Protein AF-A0A150MQR3-F1 (afdb_monomer_lite)

Secondary structure (DSSP, 8-state):
-BSEEEEETTTTEEEEEEEEEETTEEEEEESPPPS---TTS---B-TT-EE-PPEEEEEE---SSS-HHHHHHHHHTTTEEEEEE--HHHHHHS-HHHHHHHHT-TTSSSSEEEEEE-SS-SS--TTHHHHS-HHHHHHHHTSTTEEEEEEE--HHHHTTT-HHHHHHHHHHHHTT-EEEE--TT--HHHHHHHHHTT--EE----SHHHHHHHHHTT-EE----------------TTSSEE------SS-SS--EEEE---TTS--EEEES-HHHHHHHHHHHHHTTSEEEEEETTEEEEEEE-BTTB-SS-HHHHHHHHHHHHHHHHHTT--SS-HHHHHHHTT-TTSSSEEEETTEEEETTTTEEEEE-EE-

Radius of gyration: 23.6 Å; chains: 1; bounding box: 52×52×71 Å

pLDDT: mean 85.83, std 13.19, range [31.36, 98.31]

Structure (mmCIF, N/CA/C/O backbone):
data_AF-A0A150MQR3-F1
#
_entry.id   AF-A0A150MQR3-F1
#
loop_
_atom_site.group_PDB
_atom_site.id
_atom_site.type_symbol
_atom_site.label_atom_id
_atom_site.label_alt_id
_atom_site.label_comp_id
_atom_site.label_asym_id
_atom_site.label_entity_id
_atom_site.label_seq_id
_atom_site.pdbx_PDB_ins_code
_atom_site.Cartn_x
_atom_site.Cartn_y
_atom_site.Cartn_z
_atom_site.occupancy
_atom_site.B_iso_or_equiv
_atom_site.auth_seq_id
_atom_site.auth_comp_id
_atom_site.auth_asym_id
_atom_site.auth_atom_id
_atom_site.pdbx_PDB_model_num
ATOM 1 N N . MET A 1 1 ? 12.937 -13.942 -27.379 1.00 94.25 1 MET A N 1
ATOM 2 C CA . MET A 1 1 ? 11.514 -13.858 -27.780 1.00 94.25 1 MET A CA 1
ATOM 3 C C . MET A 1 1 ? 11.432 -13.583 -29.274 1.00 94.25 1 MET A C 1
ATOM 5 O O . MET A 1 1 ? 12.108 -12.669 -29.740 1.00 94.25 1 MET A O 1
ATOM 9 N N . VAL A 1 2 ? 10.643 -14.354 -30.021 1.00 95.19 2 VAL A N 1
ATOM 10 C CA . VAL A 1 2 ? 10.495 -14.231 -31.485 1.00 95.19 2 VAL A CA 1
ATOM 11 C C . VAL A 1 2 ? 9.034 -14.048 -31.900 1.00 95.19 2 VAL A C 1
ATOM 13 O O . VAL A 1 2 ? 8.135 -14.397 -31.139 1.00 95.19 2 VAL A O 1
ATOM 16 N N . ASN A 1 3 ? 8.792 -13.503 -33.098 1.00 95.31 3 ASN A N 1
ATOM 17 C CA . ASN A 1 3 ? 7.451 -13.260 -33.666 1.00 95.31 3 ASN A CA 1
ATOM 18 C C . ASN A 1 3 ? 6.512 -12.408 -32.779 1.00 95.31 3 ASN A C 1
ATOM 20 O O . ASN A 1 3 ? 5.287 -12.538 -32.843 1.00 95.31 3 ASN A O 1
ATOM 24 N N . ALA A 1 4 ? 7.073 -11.556 -31.925 1.00 96.44 4 ALA A N 1
ATOM 25 C CA . ALA A 1 4 ? 6.325 -10.741 -30.983 1.00 96.44 4 ALA A CA 1
ATOM 26 C C . ALA A 1 4 ? 5.588 -9.591 -31.679 1.00 96.44 4 ALA A C 1
ATOM 28 O O . ALA A 1 4 ? 6.101 -8.973 -32.612 1.00 96.44 4 ALA A O 1
ATOM 29 N N . THR A 1 5 ? 4.410 -9.251 -31.154 1.00 97.50 5 THR A N 1
ATOM 30 C CA . THR A 1 5 ? 3.811 -7.921 -31.323 1.00 97.50 5 THR A CA 1
ATOM 31 C C . THR A 1 5 ? 3.962 -7.188 -29.993 1.00 97.50 5 THR A C 1
ATOM 33 O O . THR A 1 5 ? 3.486 -7.694 -28.981 1.00 97.50 5 THR A O 1
ATOM 36 N N . TYR A 1 6 ? 4.648 -6.046 -29.955 1.00 96.75 6 TYR A N 1
ATOM 37 C CA . TYR A 1 6 ? 4.984 -5.348 -28.710 1.00 96.75 6 TYR A CA 1
ATOM 38 C C . TYR A 1 6 ? 4.657 -3.852 -28.749 1.00 96.75 6 TYR A C 1
ATOM 40 O O . TYR A 1 6 ? 4.777 -3.205 -29.789 1.00 96.75 6 TYR A O 1
ATOM 48 N N . LEU A 1 7 ? 4.246 -3.294 -27.608 1.00 95.25 7 LEU A N 1
ATOM 49 C CA . LEU A 1 7 ? 3.971 -1.864 -27.462 1.00 95.25 7 LEU A CA 1
ATOM 50 C C . LEU A 1 7 ? 5.279 -1.080 -27.302 1.00 95.25 7 LEU A C 1
ATOM 52 O O . LEU A 1 7 ? 6.010 -1.268 -26.329 1.00 95.25 7 LEU A O 1
ATOM 56 N N . HIS A 1 8 ? 5.556 -0.153 -28.217 1.00 93.56 8 HIS A N 1
ATOM 57 C CA . HIS A 1 8 ? 6.721 0.723 -28.123 1.00 93.56 8 HIS A CA 1
ATOM 58 C C . HIS A 1 8 ? 6.376 2.024 -27.379 1.00 93.56 8 HIS A C 1
ATOM 60 O O . HIS A 1 8 ? 5.915 2.993 -27.983 1.00 93.56 8 HIS A O 1
ATOM 66 N N . SER A 1 9 ? 6.649 2.081 -26.071 1.00 87.12 9 SER A N 1
ATOM 67 C CA . SER A 1 9 ? 6.166 3.116 -25.132 1.00 87.12 9 SER A CA 1
ATOM 68 C C . SER A 1 9 ? 6.322 4.581 -25.569 1.00 87.12 9 SER A C 1
ATOM 70 O O . SER A 1 9 ? 5.462 5.398 -25.247 1.00 87.12 9 SER A O 1
ATOM 72 N N . TYR A 1 10 ? 7.392 4.931 -26.295 1.00 88.50 10 TYR A N 1
ATOM 73 C CA . TYR A 1 10 ? 7.619 6.304 -26.771 1.00 88.50 10 TYR A CA 1
ATOM 74 C C . TYR A 1 10 ? 6.698 6.698 -27.939 1.00 88.50 10 TYR A C 1
ATOM 76 O O . TYR A 1 10 ? 5.981 7.689 -27.830 1.00 88.50 10 TYR A O 1
ATOM 84 N N . PHE A 1 11 ? 6.682 5.917 -29.027 1.00 89.94 11 PHE A N 1
ATOM 85 C CA . PHE A 1 11 ? 5.798 6.133 -30.183 1.00 89.94 11 PHE A CA 1
ATOM 86 C C . PHE A 1 11 ? 4.326 5.797 -29.889 1.00 89.94 11 PHE A C 1
ATOM 88 O O . PHE A 1 11 ? 3.439 6.378 -30.501 1.00 89.94 11 PHE A O 1
ATOM 95 N N . ARG A 1 12 ? 4.067 4.930 -28.895 1.00 89.75 12 ARG A N 1
ATOM 96 C CA . ARG A 1 12 ? 2.737 4.424 -28.488 1.00 89.75 12 ARG A CA 1
ATOM 97 C C . ARG A 1 12 ? 2.060 3.546 -29.547 1.00 89.75 12 ARG A C 1
ATOM 99 O O . ARG A 1 12 ? 0.837 3.481 -29.626 1.00 89.75 12 ARG A O 1
ATOM 106 N N . GLU A 1 13 ? 2.875 2.839 -30.323 1.00 94.44 13 GLU A N 1
ATOM 107 C CA . GLU A 1 13 ? 2.460 1.992 -31.444 1.00 94.44 13 GLU A CA 1
ATOM 108 C C . GLU A 1 13 ? 2.781 0.512 -31.192 1.00 94.44 13 GLU A C 1
ATOM 110 O O . GLU A 1 13 ? 3.681 0.175 -30.415 1.00 94.44 13 GLU A O 1
ATOM 115 N N . TRP A 1 14 ? 2.049 -0.376 -31.871 1.00 96.06 14 TRP A N 1
ATOM 116 C CA . TRP A 1 14 ? 2.269 -1.823 -31.845 1.00 96.06 14 TRP A CA 1
ATOM 117 C C . TRP A 1 14 ? 3.239 -2.237 -32.955 1.00 96.06 14 TRP A C 1
ATOM 119 O O . TRP A 1 14 ? 2.887 -2.220 -34.134 1.00 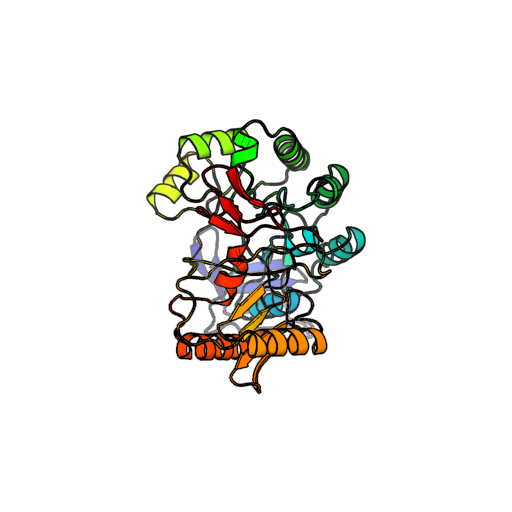96.06 14 TRP A O 1
ATOM 129 N N . ILE A 1 15 ? 4.450 -2.642 -32.577 1.00 96.44 15 ILE A N 1
ATOM 130 C CA . ILE A 1 15 ? 5.513 -3.056 -33.500 1.00 96.44 15 ILE A CA 1
ATOM 131 C C . ILE A 1 15 ? 5.569 -4.584 -33.569 1.00 96.44 15 ILE A C 1
ATOM 133 O O . ILE A 1 15 ? 5.417 -5.264 -32.555 1.00 96.44 15 ILE A O 1
ATOM 137 N N . LYS A 1 16 ? 5.805 -5.138 -34.763 1.00 96.75 16 LYS A N 1
ATOM 138 C CA . LYS A 1 16 ? 6.106 -6.564 -34.953 1.00 96.75 16 LYS A CA 1
ATOM 139 C C . LYS A 1 16 ? 7.612 -6.777 -35.054 1.00 96.75 16 LYS A C 1
ATOM 141 O O . LYS A 1 16 ? 8.289 -6.025 -35.745 1.00 96.75 16 LYS A O 1
ATOM 146 N N . GLY A 1 17 ? 8.132 -7.807 -34.395 1.00 95.44 17 GLY A N 1
ATOM 147 C CA . GLY A 1 17 ? 9.555 -8.134 -34.437 1.00 95.44 17 GLY A CA 1
ATOM 148 C C . GLY A 1 17 ? 9.959 -9.167 -33.392 1.00 95.44 17 GLY A C 1
ATOM 149 O O . GLY A 1 17 ? 9.158 -9.983 -32.945 1.00 95.44 17 GLY A O 1
ATOM 150 N N . ASN A 1 18 ? 11.222 -9.121 -32.990 1.00 95.44 18 ASN A N 1
ATOM 151 C CA . ASN A 1 18 ? 11.835 -10.015 -32.018 1.00 95.44 18 ASN A CA 1
ATOM 152 C C . ASN A 1 18 ? 12.450 -9.184 -30.884 1.00 95.44 18 ASN A C 1
ATOM 154 O O . ASN A 1 18 ? 12.862 -8.043 -31.098 1.00 95.44 18 ASN A O 1
ATOM 158 N N . ILE A 1 19 ? 12.532 -9.761 -29.685 1.00 95.75 19 ILE A N 1
ATOM 159 C CA . ILE A 1 19 ? 13.159 -9.133 -28.513 1.00 95.75 19 ILE A CA 1
ATOM 160 C C . ILE A 1 19 ? 14.209 -10.095 -27.959 1.00 95.75 19 ILE A C 1
ATOM 162 O O . ILE A 1 19 ? 13.912 -11.258 -27.657 1.00 95.75 19 ILE A O 1
ATOM 166 N N . TRP A 1 20 ? 15.448 -9.618 -27.859 1.00 94.44 20 TRP A N 1
ATOM 167 C CA . TRP A 1 20 ? 16.581 -10.376 -27.332 1.00 94.44 20 TRP A CA 1
ATOM 168 C C . TRP A 1 20 ? 16.923 -9.838 -25.940 1.00 94.44 20 TRP A C 1
ATOM 170 O O . TRP A 1 20 ? 17.065 -8.627 -25.750 1.00 94.44 20 TRP A O 1
ATOM 180 N N . ILE A 1 21 ? 17.056 -10.743 -24.973 1.00 94.19 21 ILE A N 1
ATOM 181 C CA . ILE A 1 21 ? 17.312 -10.436 -23.564 1.00 94.19 21 ILE A CA 1
ATOM 182 C C . ILE A 1 21 ? 18.600 -11.153 -23.154 1.00 94.19 21 ILE A C 1
ATOM 184 O O . ILE A 1 21 ? 18.805 -12.305 -23.527 1.00 94.19 21 ILE A O 1
ATOM 188 N N . ASN A 1 22 ? 19.460 -10.471 -22.403 1.00 92.12 22 ASN A N 1
ATOM 189 C CA . ASN A 1 22 ? 20.654 -11.035 -21.783 1.00 92.12 22 ASN A CA 1
ATOM 190 C C . ASN A 1 22 ? 20.701 -10.580 -20.319 1.00 92.12 22 ASN A C 1
ATOM 192 O O . ASN A 1 22 ? 20.805 -9.381 -20.051 1.00 92.12 22 ASN A O 1
ATOM 196 N N . GLY A 1 23 ? 20.586 -11.522 -19.380 1.00 90.88 23 GLY A N 1
ATOM 197 C CA . GLY A 1 23 ? 20.465 -11.212 -17.954 1.00 90.88 23 GLY A CA 1
ATOM 198 C C . GLY A 1 23 ? 19.284 -10.276 -17.664 1.00 90.88 23 GLY A C 1
ATOM 199 O O . GLY A 1 23 ? 18.152 -10.558 -18.047 1.00 90.88 23 GLY A O 1
ATOM 200 N N . ASP A 1 24 ? 19.562 -9.141 -17.019 1.00 90.50 24 ASP A N 1
ATOM 201 C CA . ASP A 1 24 ? 18.588 -8.104 -16.656 1.00 90.50 24 ASP A CA 1
ATOM 202 C C . ASP A 1 24 ? 18.215 -7.145 -17.810 1.00 90.50 24 ASP A C 1
ATOM 204 O O . ASP A 1 24 ? 17.500 -6.169 -17.581 1.00 90.50 24 ASP A O 1
ATOM 208 N N . ARG A 1 25 ? 18.706 -7.363 -19.045 1.00 95.44 25 ARG A N 1
ATOM 209 C CA . ARG A 1 25 ? 18.678 -6.339 -20.113 1.00 95.44 25 ARG A CA 1
ATOM 210 C C . ARG A 1 25 ? 18.071 -6.826 -21.412 1.00 95.44 25 ARG A C 1
ATOM 212 O O . ARG A 1 25 ? 18.519 -7.811 -21.991 1.00 95.44 25 ARG A O 1
ATOM 219 N N . ILE A 1 26 ? 17.146 -6.034 -21.950 1.00 95.31 26 ILE A N 1
ATOM 220 C CA . ILE A 1 26 ? 16.824 -6.062 -23.378 1.00 95.31 26 ILE A CA 1
ATOM 221 C C . ILE A 1 26 ? 18.042 -5.506 -24.126 1.00 95.31 26 ILE A C 1
ATOM 223 O O . ILE A 1 26 ? 18.404 -4.345 -23.943 1.00 95.31 26 ILE A O 1
ATOM 227 N N . VAL A 1 27 ? 18.681 -6.336 -24.952 1.00 94.94 27 VAL A N 1
ATOM 228 C CA . VAL A 1 27 ? 19.863 -5.957 -25.752 1.00 94.94 27 VAL A CA 1
ATOM 229 C C . VAL A 1 27 ? 19.517 -5.654 -27.210 1.00 94.94 27 VAL A C 1
ATOM 231 O O . VAL A 1 27 ? 20.287 -4.990 -27.900 1.00 94.94 27 VAL A O 1
ATOM 234 N N . TYR A 1 28 ? 18.353 -6.106 -27.682 1.00 94.62 28 TYR A N 1
ATOM 235 C CA . TYR A 1 28 ? 17.821 -5.772 -29.000 1.00 94.62 28 TYR A CA 1
ATOM 236 C C . TYR A 1 28 ? 16.292 -5.888 -29.027 1.00 94.62 28 TYR A C 1
ATOM 238 O O . TYR A 1 28 ? 15.722 -6.797 -28.422 1.00 94.62 28 TYR A O 1
ATOM 246 N N . ALA A 1 29 ? 15.646 -4.997 -29.779 1.00 94.88 29 ALA A N 1
ATOM 247 C CA . ALA A 1 29 ? 14.253 -5.110 -30.189 1.00 94.88 29 ALA A CA 1
ATOM 248 C C . ALA A 1 29 ? 14.132 -4.664 -31.656 1.00 94.88 29 ALA A C 1
ATOM 250 O O . ALA A 1 29 ? 14.635 -3.598 -32.017 1.00 94.88 29 ALA A O 1
ATOM 251 N N . GLY A 1 30 ? 13.504 -5.482 -32.501 1.00 93.94 30 GLY A N 1
ATOM 252 C CA . GLY A 1 30 ? 13.322 -5.200 -33.929 1.00 93.94 30 GLY A CA 1
ATOM 253 C C . GLY A 1 30 ? 13.261 -6.461 -34.793 1.00 93.94 30 GLY A C 1
ATOM 254 O O . GLY A 1 30 ? 13.152 -7.575 -34.290 1.00 93.94 30 GLY A O 1
ATOM 255 N N . GLU A 1 31 ? 13.320 -6.297 -36.112 1.00 95.00 31 GLU A N 1
ATOM 256 C CA . GLU A 1 31 ? 13.021 -7.359 -37.087 1.00 95.00 31 GLU A CA 1
ATOM 257 C C . GLU A 1 31 ? 14.023 -8.529 -37.118 1.00 95.00 31 GLU A C 1
ATOM 259 O O . GLU A 1 31 ? 13.663 -9.627 -37.540 1.00 95.00 31 GLU A O 1
ATOM 264 N N . ARG A 1 32 ? 15.273 -8.346 -36.666 1.00 93.38 32 ARG A N 1
ATOM 265 C CA . ARG A 1 32 ? 16.312 -9.384 -36.796 1.00 93.38 32 ARG A CA 1
ATOM 266 C C . ARG A 1 32 ? 16.087 -10.581 -35.869 1.00 93.38 32 ARG A C 1
ATOM 268 O O . ARG A 1 32 ? 15.729 -10.431 -34.699 1.00 93.38 32 ARG A O 1
ATOM 275 N N . LEU A 1 33 ? 16.404 -11.766 -36.382 1.00 88.50 33 LEU A N 1
ATOM 276 C CA . LEU A 1 33 ? 16.744 -12.949 -35.588 1.00 88.50 33 LEU A CA 1
ATOM 277 C C . LEU A 1 33 ? 18.268 -12.974 -35.352 1.00 88.50 33 LEU A C 1
ATOM 279 O O . LEU A 1 33 ? 18.996 -12.379 -36.147 1.00 88.50 33 LEU A O 1
ATOM 283 N N . PRO A 1 34 ? 18.763 -13.592 -34.266 1.00 82.31 34 PRO A N 1
ATOM 284 C CA . PRO A 1 34 ? 20.199 -13.692 -34.018 1.00 82.31 34 PRO A CA 1
ATOM 285 C C . PRO A 1 34 ? 20.847 -14.695 -34.983 1.00 82.31 34 PRO A C 1
ATOM 287 O O . PRO A 1 34 ? 20.307 -15.777 -35.209 1.00 82.31 34 PRO A O 1
ATOM 290 N N . ASP A 1 35 ? 22.030 -14.364 -35.511 1.00 82.00 35 ASP A N 1
ATOM 291 C CA . ASP A 1 35 ? 22.740 -15.181 -36.516 1.00 82.00 35 ASP A CA 1
ATOM 292 C C . ASP A 1 35 ? 23.139 -16.577 -36.001 1.00 82.00 35 ASP A C 1
ATOM 294 O O . ASP A 1 35 ? 23.416 -17.492 -36.780 1.00 82.00 35 ASP A O 1
ATOM 298 N N . ARG A 1 36 ? 23.185 -16.742 -34.673 1.00 79.31 36 ARG A N 1
ATOM 299 C CA . ARG A 1 36 ? 23.320 -18.024 -33.980 1.00 79.31 36 ARG A CA 1
ATOM 300 C C . ARG A 1 36 ? 22.423 -18.037 -32.746 1.00 79.31 36 ARG A C 1
ATOM 302 O O . ARG A 1 36 ? 22.475 -17.121 -31.931 1.00 79.31 36 ARG A O 1
ATOM 309 N N . VAL A 1 37 ? 21.667 -19.119 -32.601 1.00 79.69 37 VAL A N 1
ATOM 310 C CA . VAL A 1 37 ? 21.048 -19.553 -31.345 1.00 79.69 37 VAL A CA 1
ATOM 311 C C . VAL A 1 37 ? 21.850 -20.773 -30.904 1.00 79.69 37 VAL A C 1
ATOM 313 O O . VAL A 1 37 ? 21.932 -21.746 -31.654 1.00 79.69 37 VAL A O 1
ATOM 316 N N . ASP A 1 38 ? 22.498 -20.708 -29.744 1.00 78.62 38 ASP A N 1
ATOM 317 C CA . ASP A 1 38 ? 23.143 -21.877 -29.141 1.00 78.62 38 ASP A CA 1
ATOM 318 C C . ASP A 1 38 ? 22.166 -22.643 -28.233 1.00 78.62 38 ASP A C 1
ATOM 320 O O . ASP A 1 38 ? 21.038 -22.212 -27.990 1.00 78.62 38 ASP A O 1
ATOM 324 N N . GLY A 1 39 ? 22.596 -23.801 -27.726 1.00 73.81 39 GLY A N 1
ATOM 325 C CA . GLY A 1 39 ? 21.777 -24.642 -26.848 1.00 73.81 39 GLY A CA 1
ATOM 326 C C . GLY A 1 39 ? 21.508 -24.069 -25.448 1.00 73.81 39 GLY A C 1
ATOM 327 O O . GLY A 1 39 ? 20.836 -24.736 -24.667 1.00 73.81 39 GLY A O 1
ATOM 328 N N . ALA A 1 40 ? 22.027 -22.882 -25.113 1.00 80.00 40 ALA A N 1
ATOM 329 C CA . ALA A 1 40 ? 21.763 -22.181 -23.855 1.00 80.00 40 ALA A CA 1
ATOM 330 C C . ALA A 1 40 ? 20.777 -21.005 -24.023 1.00 80.00 40 ALA A C 1
ATOM 332 O O . ALA A 1 40 ? 20.328 -20.431 -23.031 1.00 80.00 40 ALA A O 1
ATOM 333 N N . CYS A 1 41 ? 20.422 -20.640 -25.259 1.00 89.00 41 CYS A N 1
ATOM 334 C CA . CYS A 1 41 ? 19.532 -19.524 -25.559 1.00 89.00 41 CYS A CA 1
ATOM 335 C C . CYS A 1 41 ? 18.051 -19.954 -25.583 1.00 89.00 41 CYS A C 1
ATOM 337 O O . CYS A 1 41 ? 17.623 -20.723 -26.444 1.00 89.00 41 CYS A O 1
ATOM 339 N N . GLU A 1 42 ? 17.240 -19.423 -24.662 1.00 92.62 42 GLU A N 1
ATOM 340 C CA . GLU A 1 42 ? 15.800 -19.706 -24.608 1.00 92.62 42 GLU A CA 1
ATOM 341 C C . GLU A 1 42 ? 15.018 -18.977 -25.721 1.00 92.62 42 GLU A C 1
ATOM 343 O O . GLU A 1 42 ? 14.969 -17.742 -25.790 1.00 92.62 42 GLU A O 1
ATOM 348 N N . VAL A 1 43 ? 14.340 -19.745 -26.581 1.00 93.00 43 VAL A N 1
ATOM 349 C CA . VAL A 1 43 ? 13.527 -19.216 -27.689 1.00 93.00 43 VAL A CA 1
ATOM 350 C C . VAL A 1 43 ? 12.033 -19.333 -27.383 1.00 93.00 43 VAL A C 1
ATOM 352 O O . VAL A 1 43 ? 11.363 -20.281 -27.782 1.00 93.00 43 VAL A O 1
ATOM 355 N N . VAL A 1 44 ? 11.494 -18.312 -26.716 1.00 94.56 44 VAL A N 1
ATOM 356 C CA . VAL A 1 44 ? 10.040 -18.120 -26.569 1.00 94.56 44 VAL A CA 1
ATOM 357 C C . VAL A 1 44 ? 9.445 -17.580 -27.875 1.00 94.56 44 VAL A C 1
ATOM 359 O O . VAL A 1 44 ? 9.841 -16.501 -28.330 1.00 94.56 44 VAL A O 1
ATOM 362 N N . ASP A 1 45 ? 8.487 -18.301 -28.459 1.00 95.62 45 ASP A N 1
ATOM 363 C CA . ASP A 1 45 ? 7.672 -17.857 -29.599 1.00 95.62 45 ASP A CA 1
ATOM 364 C C . ASP A 1 45 ? 6.423 -17.109 -29.108 1.00 95.62 45 ASP A C 1
ATOM 366 O O . ASP A 1 45 ? 5.630 -17.643 -28.337 1.00 95.62 45 ASP A O 1
ATOM 370 N N . CYS A 1 46 ? 6.251 -15.863 -29.544 1.00 96.94 46 CYS A N 1
ATOM 371 C CA . CYS A 1 46 ? 5.223 -14.950 -29.043 1.00 96.94 46 CYS A CA 1
ATOM 372 C C . CYS A 1 46 ? 4.031 -14.778 -30.004 1.00 96.94 46 CYS A C 1
ATOM 374 O O . CYS A 1 46 ? 3.228 -13.859 -29.826 1.00 96.94 46 CYS A O 1
ATOM 376 N N . ARG A 1 47 ? 3.880 -15.646 -31.018 1.00 96.75 47 ARG A N 1
ATOM 377 C CA . ARG A 1 47 ? 2.708 -15.634 -31.917 1.00 96.75 47 ARG A CA 1
ATOM 378 C C . ARG A 1 47 ? 1.402 -15.748 -31.126 1.00 96.75 47 ARG A C 1
ATOM 380 O O . ARG A 1 47 ? 1.238 -16.642 -30.307 1.00 96.75 47 ARG A O 1
ATOM 387 N N . GLY A 1 48 ? 0.461 -14.846 -31.409 1.00 95.31 48 GLY A N 1
ATOM 388 C CA . GLY A 1 48 ? -0.833 -14.764 -30.720 1.00 95.31 48 GLY A CA 1
ATOM 389 C C . GLY A 1 48 ? -0.824 -13.938 -29.428 1.00 95.31 48 GLY A C 1
ATOM 390 O O . GLY A 1 48 ? -1.896 -13.602 -28.934 1.00 95.31 48 GLY A O 1
ATOM 391 N N . TYR A 1 49 ? 0.349 -13.549 -28.920 1.00 94.69 49 TYR A N 1
ATOM 392 C CA . TYR A 1 49 ? 0.491 -12.711 -27.730 1.00 94.69 49 TYR A CA 1
ATOM 393 C C . TYR A 1 49 ? 0.840 -11.263 -28.092 1.00 94.69 49 TYR A C 1
ATOM 395 O O . TYR A 1 49 ? 1.502 -10.987 -29.097 1.00 94.69 49 TYR A O 1
ATOM 403 N N . VAL A 1 50 ? 0.426 -10.335 -27.228 1.00 94.50 50 VAL A N 1
ATOM 404 C CA . VAL A 1 50 ? 0.901 -8.947 -27.222 1.00 94.50 50 VAL A CA 1
ATOM 405 C C . VAL A 1 50 ? 1.800 -8.727 -26.011 1.00 94.50 50 VAL A C 1
ATOM 407 O O . VAL A 1 50 ? 1.455 -9.125 -24.900 1.00 94.50 50 VAL A O 1
ATOM 410 N N . LEU A 1 51 ? 2.963 -8.115 -26.224 1.00 96.00 51 LEU A N 1
ATOM 411 C CA . LEU A 1 51 ? 3.929 -7.815 -25.171 1.00 96.00 51 LEU A CA 1
ATOM 412 C C . LEU A 1 51 ? 3.871 -6.330 -24.801 1.00 96.00 51 LEU A C 1
ATOM 414 O O . LEU A 1 51 ? 3.807 -5.452 -25.663 1.00 96.00 51 LEU A O 1
ATOM 418 N N . VAL A 1 52 ? 3.948 -6.051 -23.507 1.00 95.25 52 VAL A N 1
ATOM 419 C CA . VAL A 1 52 ? 4.045 -4.703 -22.937 1.00 95.25 52 VAL A CA 1
ATOM 420 C C . VAL A 1 52 ? 5.179 -4.684 -21.908 1.00 95.25 52 VAL A C 1
ATOM 422 O O . VAL A 1 52 ? 5.547 -5.747 -21.400 1.00 95.25 52 VAL A O 1
ATOM 425 N N . PRO A 1 53 ? 5.752 -3.514 -21.574 1.00 93.75 53 PRO A N 1
ATOM 426 C CA . PRO A 1 53 ? 6.557 -3.384 -20.364 1.00 93.75 53 PRO A CA 1
ATOM 427 C C . PRO A 1 53 ? 5.742 -3.818 -19.141 1.00 93.75 53 PRO A C 1
ATOM 429 O O . PRO A 1 53 ? 4.544 -3.537 -19.076 1.00 93.75 53 PRO A O 1
ATOM 432 N N . GLY A 1 54 ? 6.389 -4.470 -18.174 1.00 94.81 54 GLY A N 1
ATOM 433 C CA . GLY A 1 54 ? 5.743 -4.838 -16.915 1.00 94.81 54 GLY A CA 1
ATOM 434 C C . GLY A 1 54 ? 5.185 -3.610 -16.194 1.00 94.81 54 GLY A C 1
ATOM 435 O O . GLY A 1 54 ? 5.807 -2.542 -16.194 1.00 94.81 54 GLY A O 1
ATOM 436 N N . TYR A 1 55 ? 3.992 -3.743 -15.617 1.00 94.25 55 TYR A N 1
ATOM 437 C CA . TYR A 1 55 ? 3.310 -2.616 -14.994 1.00 94.25 55 TYR A CA 1
ATOM 438 C C . TYR A 1 55 ? 4.040 -2.166 -13.725 1.00 94.25 55 TYR A C 1
ATOM 440 O O . TYR A 1 55 ? 4.611 -2.968 -12.977 1.00 94.25 55 TYR A O 1
ATOM 448 N N . ILE A 1 56 ? 3.996 -0.858 -13.492 1.00 93.06 56 ILE A N 1
ATOM 449 C CA . ILE A 1 56 ? 4.462 -0.212 -12.271 1.00 93.06 56 ILE A CA 1
ATOM 450 C C . ILE A 1 56 ? 3.212 0.247 -11.535 1.00 93.06 56 ILE A C 1
ATOM 452 O O . ILE A 1 56 ? 2.463 1.054 -12.082 1.00 93.06 56 ILE A O 1
ATOM 456 N N . GLU A 1 57 ? 3.005 -0.243 -10.318 1.00 92.38 57 GLU A N 1
ATOM 457 C CA . GLU A 1 57 ? 2.014 0.322 -9.406 1.00 92.38 57 GLU A CA 1
ATOM 458 C C . GLU A 1 57 ? 2.709 1.390 -8.540 1.00 92.38 57 GLU A C 1
ATOM 460 O O . GLU A 1 57 ? 3.540 1.029 -7.695 1.00 92.38 57 GLU A O 1
ATOM 465 N N . PRO A 1 58 ? 2.471 2.697 -8.779 1.00 89.06 58 PRO A N 1
ATOM 466 C CA . PRO A 1 58 ? 3.119 3.775 -8.033 1.00 89.06 58 PRO A CA 1
ATOM 467 C C . PRO A 1 58 ? 2.646 3.915 -6.580 1.00 89.06 58 PRO A C 1
ATOM 469 O O . PRO A 1 58 ? 3.296 4.646 -5.835 1.00 89.06 58 PRO A O 1
ATOM 472 N N . HIS A 1 59 ? 1.543 3.273 -6.175 1.00 90.81 59 HIS A N 1
ATOM 473 C CA . HIS A 1 59 ? 0.972 3.469 -4.844 1.00 90.81 59 HIS A CA 1
ATOM 474 C C . HIS A 1 59 ? 0.326 2.184 -4.284 1.00 90.81 59 HIS A C 1
ATOM 476 O O . HIS A 1 59 ? -0.711 1.732 -4.764 1.00 90.81 59 HIS A O 1
ATOM 482 N N . VAL A 1 60 ? 0.918 1.601 -3.232 1.00 90.38 60 VAL A N 1
ATOM 483 C CA . VAL A 1 60 ? 0.434 0.368 -2.571 1.00 90.38 60 VAL A CA 1
ATOM 484 C C . VAL A 1 60 ? 0.577 0.468 -1.053 1.00 90.38 60 VAL A C 1
ATOM 486 O O . VAL A 1 60 ? 1.642 0.843 -0.580 1.00 90.38 60 VAL A O 1
ATOM 489 N N . HIS A 1 61 ? -0.401 -0.007 -0.276 1.00 91.62 61 HIS A N 1
ATOM 490 C CA . HIS A 1 61 ? -0.196 -0.365 1.138 1.00 91.62 61 HIS A CA 1
ATOM 491 C C . HIS A 1 61 ? -0.109 -1.905 1.261 1.00 91.62 61 HIS A C 1
ATOM 493 O O . HIS A 1 61 ? -1.149 -2.556 1.402 1.00 91.62 61 HIS A O 1
ATOM 499 N N . PRO A 1 62 ? 1.081 -2.540 1.181 1.00 90.56 62 PRO A N 1
ATOM 500 C CA . PRO A 1 62 ? 1.224 -3.991 0.960 1.00 90.56 62 PRO A CA 1
ATOM 501 C C . PRO A 1 62 ? 0.951 -4.868 2.203 1.00 90.56 62 PRO A C 1
ATOM 503 O O . PRO A 1 62 ? 1.423 -6.001 2.281 1.00 90.56 62 PRO A O 1
ATOM 506 N N . PHE A 1 63 ? 0.232 -4.329 3.187 1.00 88.75 63 PHE A N 1
ATOM 507 C CA . PHE A 1 63 ? 0.045 -4.858 4.541 1.00 88.75 63 PHE A CA 1
ATOM 508 C C . PHE A 1 63 ? -1.437 -4.858 4.970 1.00 88.75 63 PHE A C 1
ATOM 510 O O . PHE A 1 63 ? -1.775 -4.535 6.107 1.00 88.75 63 PHE A O 1
ATOM 517 N N . GLN A 1 64 ? -2.336 -5.191 4.037 1.00 90.31 64 GLN A N 1
ATOM 518 C CA . GLN A 1 64 ? -3.758 -5.419 4.332 1.00 90.31 64 GLN A CA 1
ATOM 519 C C . GLN A 1 64 ? -3.935 -6.786 5.037 1.00 90.31 64 GLN A C 1
ATOM 521 O O . GLN A 1 64 ? -3.036 -7.249 5.736 1.00 90.31 64 GLN A O 1
ATOM 526 N N . LEU A 1 65 ? -5.049 -7.500 4.825 1.00 92.50 65 LEU A N 1
ATOM 527 C CA . LEU A 1 65 ? -5.137 -8.910 5.244 1.00 92.50 65 LEU A CA 1
ATOM 528 C C . LEU A 1 65 ? -4.070 -9.797 4.573 1.00 92.50 65 LEU A C 1
ATOM 530 O O . LEU A 1 65 ? -3.779 -10.889 5.061 1.00 92.50 65 LEU A O 1
ATOM 534 N N . TYR A 1 66 ? -3.478 -9.348 3.464 1.00 93.81 66 TYR A N 1
ATOM 535 C CA . TYR A 1 66 ? -2.339 -9.985 2.809 1.00 93.81 66 TYR A CA 1
ATOM 536 C C . TYR A 1 66 ? -1.000 -9.420 3.280 1.00 93.81 66 TYR A C 1
ATOM 538 O O . TYR A 1 66 ? -0.883 -8.251 3.637 1.00 93.81 66 TYR A O 1
ATOM 546 N N . ASN A 1 67 ? 0.036 -10.254 3.206 1.00 92.50 67 ASN A N 1
ATOM 547 C CA . ASN A 1 67 ? 1.417 -9.833 3.410 1.00 92.50 67 ASN A CA 1
ATOM 548 C C . ASN A 1 67 ? 2.076 -9.405 2.076 1.00 92.50 67 ASN A C 1
ATOM 550 O O . ASN A 1 67 ? 1.636 -9.837 1.004 1.00 92.50 67 ASN A O 1
ATOM 554 N N . PRO A 1 68 ? 3.179 -8.630 2.103 1.00 91.50 68 PRO A N 1
ATOM 555 C CA . PRO A 1 68 ? 3.795 -8.114 0.880 1.00 91.50 68 PRO A CA 1
ATOM 556 C C . PRO A 1 68 ? 4.284 -9.202 -0.083 1.00 91.50 68 PRO A C 1
ATOM 558 O O . PRO A 1 68 ? 4.318 -8.989 -1.291 1.00 91.50 68 PRO A O 1
ATOM 561 N N . ARG A 1 69 ? 4.658 -10.381 0.432 1.00 90.88 69 ARG A N 1
ATOM 562 C CA . ARG A 1 69 ? 5.204 -11.492 -0.360 1.00 90.88 69 ARG A CA 1
ATOM 563 C C . ARG A 1 69 ? 4.119 -12.245 -1.128 1.00 90.88 69 ARG A C 1
ATOM 565 O O . ARG A 1 69 ? 4.355 -12.602 -2.284 1.00 90.88 69 ARG A O 1
ATOM 572 N N . SER A 1 70 ? 2.953 -12.477 -0.523 1.00 93.56 70 SER A N 1
ATOM 573 C CA . SER A 1 70 ? 1.807 -13.059 -1.231 1.00 93.56 70 SER A CA 1
ATOM 574 C C . SER A 1 70 ? 1.232 -12.062 -2.245 1.00 93.56 70 SER A C 1
ATOM 576 O O . SER A 1 70 ? 0.999 -12.437 -3.396 1.00 93.56 70 SER A O 1
ATOM 578 N N . PHE A 1 71 ? 1.135 -10.776 -1.884 1.00 94.19 71 PHE A N 1
ATOM 579 C CA . PHE A 1 71 ? 0.729 -9.712 -2.808 1.00 94.19 71 PHE A CA 1
ATOM 580 C C . PHE A 1 71 ? 1.678 -9.570 -4.011 1.00 94.19 71 PHE A C 1
ATOM 582 O O . PHE A 1 71 ? 1.221 -9.589 -5.152 1.00 94.19 71 PHE A O 1
ATOM 589 N N . ALA A 1 72 ? 2.997 -9.516 -3.788 1.00 93.31 72 ALA A N 1
ATOM 590 C CA . ALA A 1 72 ? 4.003 -9.425 -4.851 1.00 93.31 72 ALA A CA 1
ATOM 591 C C . ALA A 1 72 ? 3.871 -10.547 -5.895 1.00 93.31 72 ALA A C 1
ATOM 593 O O . ALA A 1 72 ? 3.878 -10.292 -7.098 1.00 93.31 72 ALA A O 1
ATOM 594 N N . ARG A 1 73 ? 3.698 -11.800 -5.455 1.00 93.69 73 ARG A N 1
ATOM 595 C CA . ARG A 1 73 ? 3.481 -12.944 -6.362 1.00 93.69 73 ARG A CA 1
ATOM 596 C C . ARG A 1 73 ? 2.202 -12.793 -7.184 1.00 93.69 73 ARG A C 1
ATOM 598 O O . ARG A 1 73 ? 2.222 -13.002 -8.394 1.00 93.69 73 ARG A O 1
ATOM 605 N N . TYR A 1 74 ? 1.110 -12.410 -6.529 1.00 95.00 74 TYR A N 1
ATOM 606 C CA . TYR A 1 74 ? -0.203 -12.232 -7.145 1.00 95.00 74 TYR A CA 1
ATOM 607 C C . TYR A 1 74 ? -0.226 -11.079 -8.163 1.00 95.00 74 TYR A C 1
ATOM 609 O O . TYR A 1 74 ? -0.850 -11.202 -9.220 1.00 95.00 74 TYR A O 1
ATOM 617 N N . ALA A 1 75 ? 0.497 -9.993 -7.878 1.00 94.38 75 ALA A N 1
ATOM 618 C CA . ALA A 1 75 ? 0.700 -8.859 -8.775 1.00 94.38 75 ALA A CA 1
ATOM 619 C C . ALA A 1 75 ? 1.576 -9.236 -9.988 1.00 94.38 75 ALA A C 1
ATOM 621 O O . ALA A 1 75 ? 1.190 -8.980 -11.131 1.00 94.38 75 ALA A O 1
ATOM 622 N N . ALA A 1 76 ? 2.699 -9.931 -9.764 1.00 94.94 76 ALA A N 1
ATOM 623 C CA . ALA A 1 76 ? 3.588 -10.396 -10.832 1.00 94.94 76 ALA A CA 1
ATOM 624 C C . ALA A 1 76 ? 2.896 -11.366 -11.802 1.00 94.94 76 ALA A C 1
ATOM 626 O O . ALA A 1 76 ? 3.032 -11.223 -13.016 1.00 94.94 76 ALA A O 1
ATOM 627 N N . ALA A 1 77 ? 2.075 -12.289 -11.288 1.00 94.81 77 ALA A N 1
ATOM 628 C CA . ALA A 1 77 ? 1.264 -13.205 -12.098 1.00 94.81 77 ALA A CA 1
ATOM 629 C C . ALA A 1 77 ? 0.244 -12.494 -13.017 1.00 94.81 77 ALA A C 1
ATOM 631 O O . ALA A 1 77 ? -0.331 -13.123 -13.903 1.00 94.81 77 ALA A O 1
ATOM 632 N N . ARG A 1 78 ? 0.013 -11.190 -12.812 1.00 93.62 78 ARG A N 1
ATOM 633 C CA . ARG A 1 78 ? -0.904 -10.335 -13.587 1.00 93.62 78 ARG A CA 1
ATOM 634 C C . ARG A 1 78 ? -0.168 -9.221 -14.355 1.00 93.62 78 ARG A C 1
ATOM 636 O O . ARG A 1 78 ? -0.807 -8.337 -14.918 1.00 93.62 78 ARG A O 1
ATOM 643 N N . GLY A 1 79 ? 1.166 -9.293 -14.426 1.00 94.38 79 GLY A N 1
ATOM 644 C CA . GLY A 1 79 ? 2.020 -8.412 -15.230 1.00 94.38 79 GLY A CA 1
ATOM 645 C C . GLY A 1 79 ? 2.618 -7.210 -14.494 1.00 94.38 79 GLY A C 1
ATOM 646 O O . GLY A 1 79 ? 3.409 -6.483 -15.093 1.00 94.38 79 GLY A O 1
ATOM 647 N N . THR A 1 80 ? 2.299 -6.993 -13.215 1.00 95.44 80 THR A N 1
ATOM 648 C CA . THR A 1 80 ? 2.888 -5.904 -12.418 1.00 95.44 80 THR A CA 1
ATOM 649 C C . THR A 1 80 ? 4.247 -6.326 -11.877 1.00 95.44 80 THR A C 1
ATOM 651 O O . THR A 1 80 ? 4.329 -7.174 -10.995 1.00 95.44 80 THR A O 1
ATOM 654 N N . THR A 1 81 ? 5.324 -5.737 -12.398 1.00 95.19 81 THR A N 1
ATOM 655 C CA . THR A 1 81 ? 6.714 -6.091 -12.056 1.00 95.19 81 THR A CA 1
ATOM 656 C C . THR A 1 81 ? 7.349 -5.158 -11.030 1.00 95.19 81 THR A C 1
ATOM 658 O O . THR A 1 81 ? 8.406 -5.481 -10.489 1.00 95.19 81 THR A O 1
ATOM 661 N N . THR A 1 82 ? 6.736 -4.006 -10.758 1.00 95.31 82 THR A N 1
ATOM 662 C CA . THR A 1 82 ? 7.272 -2.998 -9.836 1.00 95.31 82 THR A CA 1
ATOM 663 C C . THR A 1 82 ? 6.167 -2.470 -8.937 1.00 95.31 82 THR A C 1
ATOM 665 O O . THR A 1 82 ? 5.113 -2.071 -9.426 1.00 95.31 82 THR A O 1
ATOM 668 N N . LEU A 1 83 ? 6.434 -2.431 -7.634 1.00 94.56 83 LEU A N 1
ATOM 669 C CA . LEU A 1 83 ? 5.538 -1.889 -6.616 1.00 94.56 83 LEU A CA 1
ATOM 670 C C . LEU A 1 83 ? 6.262 -0.754 -5.885 1.00 94.56 83 LEU A C 1
ATOM 672 O O . LEU A 1 83 ? 7.397 -0.951 -5.442 1.00 94.56 83 LEU A O 1
ATOM 676 N N . VAL A 1 84 ? 5.619 0.403 -5.732 1.00 94.06 84 VAL A N 1
ATOM 677 C CA . VAL A 1 84 ? 6.100 1.494 -4.873 1.00 94.06 84 VAL A CA 1
ATOM 678 C C . VAL A 1 84 ? 5.150 1.606 -3.681 1.00 94.06 84 VAL A C 1
ATOM 680 O O . VAL A 1 84 ? 3.958 1.856 -3.836 1.00 94.06 84 VAL A O 1
ATOM 683 N N . ASN A 1 85 ? 5.677 1.328 -2.492 1.00 93.94 85 ASN A N 1
ATOM 684 C CA . ASN A 1 85 ? 4.885 0.888 -1.351 1.00 93.94 85 ASN A CA 1
ATOM 685 C C . ASN A 1 85 ? 4.991 1.836 -0.155 1.00 93.94 85 ASN A C 1
ATOM 687 O O . ASN A 1 85 ? 6.084 2.281 0.207 1.00 93.94 85 ASN A O 1
ATOM 691 N N . ASP A 1 86 ? 3.877 2.003 0.546 1.00 92.75 86 ASP A N 1
ATOM 692 C CA . ASP A 1 86 ? 3.844 2.471 1.921 1.00 92.75 86 ASP A CA 1
ATOM 693 C C . ASP A 1 86 ? 4.686 1.570 2.830 1.00 92.75 86 ASP A C 1
ATOM 695 O O . ASP A 1 86 ? 4.803 0.360 2.626 1.00 92.75 86 ASP A O 1
ATOM 699 N N . ASN A 1 87 ? 5.256 2.175 3.865 1.00 91.56 87 ASN A N 1
ATOM 700 C CA . ASN A 1 87 ? 6.050 1.518 4.886 1.00 91.56 87 ASN A CA 1
ATOM 701 C C . ASN A 1 87 ? 5.404 1.563 6.289 1.00 91.56 87 ASN A C 1
ATOM 703 O O . ASN A 1 87 ? 5.976 0.995 7.221 1.00 91.56 87 ASN A O 1
ATOM 707 N N . LEU A 1 88 ? 4.235 2.208 6.436 1.00 91.31 88 LEU A N 1
ATOM 708 C CA . LEU A 1 88 ? 3.615 2.564 7.718 1.00 91.31 88 LEU A CA 1
ATOM 709 C C . LEU A 1 88 ? 3.517 1.396 8.712 1.00 91.31 88 LEU A C 1
ATOM 711 O O . LEU A 1 88 ? 3.866 1.561 9.877 1.00 91.31 88 LEU A O 1
ATOM 715 N N . PHE A 1 89 ? 3.130 0.197 8.266 1.00 89.31 89 PHE A N 1
ATOM 716 C CA . PHE A 1 89 ? 3.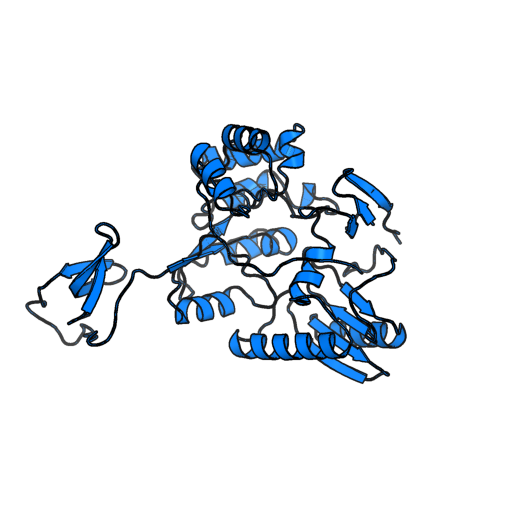082 -0.982 9.141 1.00 89.31 89 PHE A CA 1
ATOM 717 C C . PHE A 1 89 ? 4.439 -1.281 9.807 1.00 89.31 89 PHE A C 1
ATOM 719 O O . PHE A 1 89 ? 4.511 -1.516 11.012 1.00 89.31 89 PHE A O 1
ATOM 726 N N . PHE A 1 90 ? 5.535 -1.236 9.046 1.00 89.75 90 PHE A N 1
ATOM 727 C CA . PHE A 1 90 ? 6.881 -1.479 9.577 1.00 89.75 90 PHE A CA 1
ATOM 728 C C . PHE A 1 90 ? 7.336 -0.333 10.489 1.00 89.75 90 PHE A C 1
ATOM 730 O O . PHE A 1 90 ? 8.028 -0.568 11.477 1.00 89.75 90 PHE A O 1
ATOM 737 N N . LEU A 1 91 ? 6.916 0.897 10.181 1.00 88.88 91 LEU A N 1
ATOM 738 C CA . LEU A 1 91 ? 7.203 2.093 10.971 1.00 88.88 91 LEU A CA 1
ATOM 739 C C . LEU A 1 91 ? 6.524 2.074 12.350 1.00 88.88 91 LEU A C 1
ATOM 741 O O . LEU A 1 91 ? 7.124 2.554 13.308 1.00 88.88 91 LEU A O 1
ATOM 745 N N . LEU A 1 92 ? 5.310 1.529 12.462 1.00 86.38 92 LEU A N 1
ATOM 746 C CA . LEU A 1 92 ? 4.554 1.490 13.721 1.00 86.38 92 LEU A CA 1
ATOM 747 C C . LEU A 1 92 ? 4.769 0.204 14.538 1.00 86.38 92 LEU A C 1
ATOM 749 O O . LEU A 1 92 ? 4.535 0.207 15.746 1.00 86.38 92 LEU A O 1
ATOM 753 N N . HIS A 1 93 ? 5.190 -0.904 13.913 1.00 85.56 93 HIS A N 1
ATOM 754 C CA . HIS A 1 93 ? 5.183 -2.221 14.573 1.00 85.56 93 HIS A CA 1
ATOM 755 C C . HIS A 1 93 ? 6.524 -2.952 14.657 1.00 85.56 93 HIS A C 1
ATOM 757 O O . HIS A 1 93 ? 6.601 -3.926 15.405 1.00 85.56 93 HIS A O 1
ATOM 763 N N . LEU A 1 94 ? 7.566 -2.511 13.943 1.00 87.81 94 LEU A N 1
ATOM 764 C CA . LEU A 1 94 ? 8.898 -3.126 13.990 1.00 87.81 94 LEU A CA 1
ATOM 765 C C . LEU A 1 94 ? 9.968 -2.153 14.499 1.00 87.81 94 LEU A C 1
ATOM 767 O O . LEU A 1 94 ? 9.866 -0.926 14.350 1.00 87.81 94 LEU A O 1
ATOM 771 N N . ASN A 1 95 ? 11.047 -2.709 15.055 1.00 90.19 95 ASN A N 1
ATOM 772 C CA . ASN A 1 95 ? 12.255 -1.922 15.287 1.00 90.19 95 ASN A CA 1
ATOM 773 C C . ASN A 1 95 ? 12.963 -1.610 13.949 1.00 90.19 95 ASN A C 1
ATOM 775 O O . ASN A 1 95 ? 12.661 -2.208 12.916 1.00 90.19 95 ASN A O 1
ATOM 779 N N . ASP A 1 96 ? 13.873 -0.628 13.940 1.00 90.50 96 ASP A N 1
ATOM 780 C CA . ASP A 1 96 ? 14.568 -0.222 12.706 1.00 90.50 96 ASP A CA 1
ATOM 781 C C . ASP A 1 96 ? 15.303 -1.384 12.027 1.00 90.50 96 ASP A C 1
ATOM 783 O O . ASP A 1 96 ? 15.313 -1.465 10.804 1.00 90.50 96 ASP A O 1
ATOM 787 N N . ASP A 1 97 ? 15.957 -2.257 12.790 1.00 91.06 97 ASP A N 1
ATOM 788 C CA . ASP A 1 97 ? 16.850 -3.270 12.232 1.00 91.06 97 ASP A CA 1
ATOM 789 C C . ASP A 1 97 ? 16.036 -4.389 11.562 1.00 91.06 97 ASP A C 1
ATOM 791 O O . ASP A 1 97 ? 16.363 -4.813 10.455 1.00 91.06 97 ASP A O 1
ATOM 795 N N . GLU A 1 98 ? 14.913 -4.782 12.173 1.00 91.19 98 GLU A N 1
ATOM 796 C CA . GLU A 1 98 ? 13.902 -5.671 11.580 1.00 91.19 98 GLU A CA 1
ATOM 797 C C . GLU A 1 98 ? 13.274 -5.069 10.315 1.00 91.19 98 GLU A C 1
ATOM 799 O O . GLU A 1 98 ? 13.200 -5.730 9.276 1.00 91.19 98 GLU A O 1
ATOM 804 N N . ALA A 1 99 ? 12.828 -3.809 10.393 1.00 91.44 99 ALA A N 1
ATOM 805 C CA . ALA A 1 99 ? 12.177 -3.127 9.282 1.00 91.44 99 ALA A CA 1
ATOM 806 C C . ALA A 1 99 ? 13.130 -2.971 8.091 1.00 91.44 99 ALA A C 1
ATOM 808 O O . ALA A 1 99 ? 12.799 -3.361 6.973 1.00 91.44 99 ALA A O 1
ATOM 809 N N . LEU A 1 100 ? 14.335 -2.446 8.318 1.00 90.94 100 LEU A N 1
ATOM 810 C CA . LEU A 1 100 ? 15.306 -2.175 7.259 1.00 90.94 100 LEU A CA 1
ATOM 811 C C . LEU A 1 100 ? 15.846 -3.468 6.636 1.00 90.94 100 LEU A C 1
ATOM 813 O O . LEU A 1 100 ? 15.998 -3.513 5.415 1.00 90.94 100 LEU A O 1
ATOM 817 N N . LEU A 1 101 ? 16.031 -4.542 7.418 1.00 89.75 101 LEU A N 1
ATOM 818 C CA . LEU A 1 101 ? 16.352 -5.873 6.887 1.00 89.75 101 LEU A CA 1
ATOM 819 C C . LEU A 1 101 ? 15.274 -6.390 5.921 1.00 89.75 101 LEU A C 1
ATOM 821 O O . LEU A 1 101 ? 15.593 -7.147 5.005 1.00 89.75 101 LEU A O 1
ATOM 825 N N . PHE A 1 102 ? 14.010 -5.992 6.097 1.00 87.69 102 PHE A N 1
ATOM 826 C CA . PHE A 1 102 ? 12.940 -6.283 5.145 1.00 87.69 102 PHE A CA 1
ATOM 827 C C . PHE A 1 102 ? 12.958 -5.328 3.938 1.00 87.69 102 PHE A C 1
ATOM 829 O O . PHE A 1 102 ? 12.966 -5.794 2.797 1.00 87.69 102 PHE A O 1
ATOM 836 N N . LEU A 1 103 ? 13.046 -4.006 4.155 1.00 87.19 103 LEU A N 1
ATOM 837 C CA . LEU A 1 103 ? 13.044 -3.011 3.066 1.00 87.19 103 LEU A CA 1
ATOM 838 C C . LEU A 1 103 ? 14.214 -3.193 2.079 1.00 87.19 103 LEU A C 1
ATOM 840 O O . LEU A 1 103 ? 14.099 -2.814 0.911 1.00 87.19 103 LEU A O 1
ATOM 844 N N . GLN A 1 104 ? 15.337 -3.760 2.531 1.00 86.12 104 GLN A N 1
ATOM 845 C CA . GLN A 1 104 ? 16.541 -4.015 1.732 1.00 86.12 104 GLN A CA 1
ATOM 846 C C . GLN A 1 104 ? 16.463 -5.265 0.831 1.00 86.12 104 GLN A C 1
ATOM 848 O O . GLN A 1 104 ? 17.367 -5.469 0.021 1.00 86.12 104 GLN A O 1
ATOM 853 N N . GLN A 1 105 ? 15.412 -6.097 0.912 1.00 81.06 105 GLN A N 1
ATOM 854 C CA . GLN A 1 105 ? 15.293 -7.365 0.161 1.00 81.06 105 GLN A CA 1
ATOM 855 C C . GLN A 1 105 ? 14.915 -7.175 -1.320 1.00 81.06 105 GLN A C 1
ATOM 857 O O . GLN A 1 105 ? 13.926 -7.701 -1.829 1.00 81.06 105 GLN A O 1
ATOM 862 N N . LYS A 1 106 ? 15.745 -6.422 -2.039 1.00 71.00 106 LYS A N 1
ATOM 863 C CA . LYS A 1 106 ? 15.636 -6.181 -3.477 1.00 71.00 106 LYS A CA 1
ATOM 864 C C . LYS A 1 106 ? 15.791 -7.494 -4.260 1.00 71.00 106 LYS A C 1
ATOM 866 O O . LYS A 1 106 ? 16.693 -8.282 -3.989 1.00 71.00 106 LYS A O 1
ATOM 871 N N . ASN A 1 107 ? 14.930 -7.709 -5.256 1.00 68.75 107 ASN A N 1
ATOM 872 C CA . ASN A 1 107 ? 14.950 -8.847 -6.190 1.00 68.75 107 ASN A CA 1
ATOM 873 C C . ASN A 1 107 ? 14.829 -10.260 -5.561 1.00 68.75 107 ASN A C 1
ATOM 875 O O . ASN A 1 107 ? 15.086 -11.250 -6.242 1.00 68.75 107 ASN A O 1
ATOM 879 N N . THR A 1 108 ? 14.393 -10.391 -4.301 1.00 81.50 108 THR A N 1
ATOM 880 C CA . THR A 1 108 ? 14.067 -11.698 -3.676 1.00 81.50 108 THR A CA 1
ATOM 881 C C . THR A 1 108 ? 12.658 -12.204 -4.029 1.00 81.50 108 THR A C 1
ATOM 883 O O . THR A 1 108 ? 12.281 -13.330 -3.694 1.00 81.50 108 THR A O 1
ATOM 886 N N . LEU A 1 109 ? 11.872 -11.359 -4.698 1.00 86.06 109 LEU A N 1
ATOM 887 C CA . LEU A 1 109 ? 10.480 -11.550 -5.094 1.00 86.06 109 LEU A CA 1
ATOM 888 C C . LEU A 1 109 ? 10.337 -11.310 -6.607 1.00 86.06 109 LEU A C 1
ATOM 890 O O . LEU A 1 109 ? 11.163 -10.604 -7.185 1.00 86.06 109 LEU A O 1
ATOM 894 N N . PRO A 1 110 ? 9.276 -11.825 -7.261 1.00 87.75 110 PRO A N 1
ATOM 895 C CA . PRO A 1 110 ? 9.040 -11.598 -8.691 1.00 87.75 110 PRO A CA 1
ATOM 896 C C . PRO A 1 110 ? 8.664 -10.142 -9.039 1.00 87.75 110 PRO A C 1
ATOM 898 O O . PRO A 1 110 ? 8.487 -9.823 -10.211 1.00 87.75 110 PRO A O 1
ATOM 901 N N . THR A 1 111 ? 8.564 -9.255 -8.042 1.00 92.06 111 THR A N 1
ATOM 902 C CA . THR A 1 111 ? 8.427 -7.803 -8.216 1.00 92.06 111 THR A CA 1
ATOM 903 C C . THR A 1 111 ? 9.609 -7.062 -7.604 1.00 92.06 111 THR A C 1
ATOM 905 O O . THR A 1 111 ? 10.007 -7.357 -6.475 1.00 92.06 111 THR A O 1
ATOM 908 N N . SER A 1 112 ? 10.074 -6.005 -8.268 1.00 92.88 112 SER A N 1
ATOM 909 C CA . SER A 1 112 ? 10.884 -4.972 -7.619 1.00 92.88 112 SER A CA 1
ATOM 910 C C . SER A 1 112 ? 10.027 -4.225 -6.595 1.00 92.88 112 SER A C 1
ATOM 912 O O . SER A 1 112 ? 9.082 -3.535 -6.979 1.00 92.88 112 SER A O 1
ATOM 914 N N . MET A 1 113 ? 10.344 -4.352 -5.305 1.00 92.50 113 MET A N 1
ATOM 915 C CA . MET A 1 113 ? 9.690 -3.577 -4.248 1.00 92.50 113 MET A CA 1
ATOM 916 C C . MET A 1 113 ? 10.521 -2.346 -3.892 1.00 92.50 113 MET A C 1
ATOM 918 O O . MET A 1 113 ? 11.675 -2.458 -3.478 1.00 92.50 113 MET A O 1
ATOM 922 N N . TYR A 1 114 ? 9.902 -1.182 -4.040 1.00 94.62 114 TYR A N 1
ATOM 923 C CA . TYR A 1 114 ? 10.402 0.105 -3.577 1.00 94.62 114 TYR A CA 1
ATOM 924 C C . TYR A 1 114 ? 9.478 0.660 -2.499 1.00 94.62 114 TYR A C 1
ATOM 926 O O . TYR A 1 114 ? 8.310 0.281 -2.423 1.00 94.62 114 TYR A O 1
ATOM 934 N N . TRP A 1 115 ? 9.992 1.570 -1.681 1.00 94.56 115 TRP A N 1
ATOM 935 C CA . TRP A 1 115 ? 9.334 2.024 -0.461 1.00 94.56 115 TRP A CA 1
ATOM 936 C C . TRP A 1 115 ? 9.257 3.546 -0.384 1.00 94.56 115 TRP A C 1
ATOM 938 O O . TRP A 1 115 ? 10.051 4.267 -1.000 1.00 94.56 115 TRP A O 1
ATOM 948 N N . TRP A 1 116 ? 8.309 4.038 0.401 1.00 93.62 116 TRP A N 1
ATOM 949 C CA . TRP A 1 116 ? 8.285 5.421 0.852 1.00 93.62 116 TRP A CA 1
ATOM 950 C C . TRP A 1 116 ? 9.071 5.594 2.167 1.00 93.62 116 TRP A C 1
ATOM 952 O O . TRP A 1 116 ? 9.606 4.637 2.734 1.00 93.62 116 TRP A O 1
ATOM 962 N N . CYS A 1 117 ? 9.108 6.825 2.674 1.00 95.06 117 CYS A N 1
ATOM 963 C CA . CYS A 1 117 ? 9.460 7.182 4.041 1.00 95.06 117 CYS A CA 1
ATOM 964 C C . CYS A 1 117 ? 8.342 8.050 4.620 1.00 95.06 117 CYS A C 1
ATOM 966 O O . CYS A 1 117 ? 8.255 9.247 4.334 1.00 95.06 117 CYS A O 1
ATOM 968 N N . ARG A 1 118 ? 7.469 7.423 5.408 1.00 93.25 118 ARG A N 1
ATOM 969 C CA . ARG A 1 118 ? 6.366 8.083 6.105 1.00 93.25 118 ARG A CA 1
ATOM 970 C C . ARG A 1 118 ? 6.868 9.151 7.074 1.00 93.25 118 ARG A C 1
ATOM 972 O O . ARG A 1 118 ? 7.858 8.947 7.769 1.00 93.25 118 ARG A O 1
ATOM 979 N N . PHE A 1 119 ? 6.142 10.265 7.136 1.00 91.69 119 PHE A N 1
ATOM 980 C CA . PHE A 1 119 ? 6.403 11.388 8.049 1.00 91.69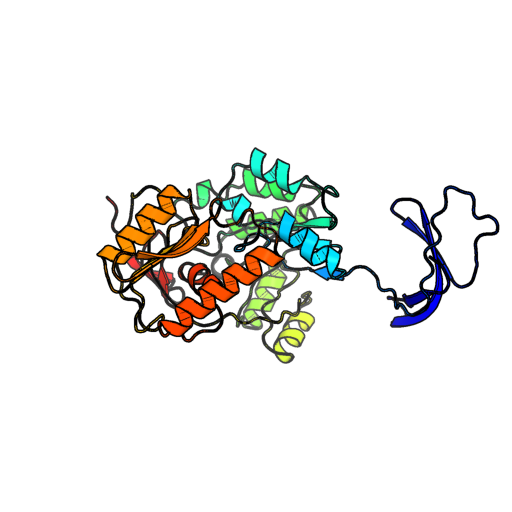 119 PHE A CA 1
ATOM 981 C C . PHE A 1 119 ? 5.330 11.542 9.138 1.00 91.69 119 PHE A C 1
ATOM 983 O O . PHE A 1 119 ? 5.438 12.424 9.980 1.00 91.69 119 PHE A O 1
ATOM 990 N N . ASP A 1 120 ? 4.286 10.712 9.104 1.00 90.50 120 ASP A N 1
ATOM 991 C CA . ASP A 1 120 ? 3.171 10.719 10.050 1.00 90.50 120 ASP A CA 1
ATOM 992 C C . ASP A 1 120 ? 2.492 9.347 10.120 1.00 90.50 120 ASP A C 1
ATOM 994 O O . ASP A 1 120 ? 2.604 8.536 9.191 1.00 90.50 120 ASP A O 1
ATOM 998 N N . GLY A 1 121 ? 1.781 9.111 11.227 1.00 85.44 121 GLY A N 1
ATOM 999 C CA . GLY A 1 121 ? 1.141 7.837 11.550 1.00 85.44 121 GLY A CA 1
ATOM 1000 C C . GLY A 1 121 ? -0.251 7.590 10.948 1.00 85.44 121 GLY A C 1
ATOM 1001 O O . GLY A 1 121 ? -0.887 6.621 11.344 1.00 85.44 121 GLY A O 1
ATOM 1002 N N . GLN A 1 122 ? -0.782 8.464 10.075 1.00 84.31 122 GLN A N 1
ATOM 1003 C CA . GLN A 1 122 ? -2.187 8.436 9.586 1.00 84.31 122 GLN A CA 1
ATOM 1004 C C . GLN A 1 122 ? -3.293 8.525 10.676 1.00 84.31 122 GLN A C 1
ATOM 1006 O O . GLN A 1 122 ? -4.489 8.519 10.349 1.00 84.31 122 GLN A O 1
ATOM 1011 N N . THR A 1 123 ? -2.914 8.621 11.955 1.00 80.31 123 THR A N 1
ATOM 1012 C CA . THR A 1 123 ? -3.773 8.651 13.150 1.00 80.31 123 THR A CA 1
ATOM 1013 C C . THR A 1 123 ? -3.107 9.429 14.298 1.00 80.31 123 THR A C 1
ATOM 1015 O O . THR A 1 123 ? -1.938 9.798 14.211 1.00 80.31 123 THR A O 1
ATOM 1018 N N . GLU A 1 124 ? -3.840 9.675 15.384 1.00 77.81 124 GLU A N 1
ATOM 1019 C CA . GLU A 1 124 ? -3.324 10.268 16.626 1.00 77.81 124 GLU A CA 1
ATOM 1020 C C . GLU A 1 124 ? -2.779 9.168 17.559 1.00 77.81 124 GLU A C 1
ATOM 1022 O O . GLU A 1 124 ? -3.547 8.453 18.214 1.00 77.81 124 GLU A O 1
ATOM 1027 N N . LEU A 1 125 ? -1.451 9.040 17.614 1.00 77.94 125 LEU A N 1
ATOM 1028 C CA . LEU A 1 125 ? -0.726 8.010 18.370 1.00 77.94 125 LEU A CA 1
ATOM 1029 C C . LEU A 1 125 ? -0.373 8.455 19.799 1.00 77.94 125 LEU A C 1
ATOM 1031 O O . LEU A 1 125 ? -0.099 9.630 20.054 1.00 77.94 125 LEU A O 1
ATOM 1035 N N . GLU A 1 126 ? -0.290 7.506 20.735 1.00 70.75 126 GLU A N 1
ATOM 1036 C CA . GLU A 1 126 ? 0.419 7.744 21.998 1.00 70.75 126 GLU A CA 1
ATOM 1037 C C . GLU A 1 126 ? 1.941 7.799 21.747 1.00 70.75 126 GLU A C 1
ATOM 1039 O O . GLU A 1 126 ? 2.504 6.917 21.094 1.00 70.75 126 GLU A O 1
ATOM 1044 N N . ARG A 1 127 ? 2.614 8.827 22.293 1.00 73.25 127 ARG A N 1
ATOM 1045 C CA . ARG A 1 127 ? 4.080 9.016 22.217 1.00 73.25 127 ARG A CA 1
ATOM 1046 C C . ARG A 1 127 ? 4.624 8.972 20.777 1.00 73.25 127 ARG A C 1
ATOM 1048 O O . ARG A 1 127 ? 5.622 8.315 20.497 1.00 73.25 127 ARG A O 1
ATOM 1055 N N . GLU A 1 128 ? 3.976 9.703 19.864 1.00 79.19 128 GLU A N 1
ATOM 1056 C CA . GLU A 1 128 ? 4.387 9.818 18.453 1.00 79.19 128 GLU A CA 1
ATOM 1057 C C . GLU A 1 128 ? 5.876 10.191 18.293 1.00 79.19 128 GLU A C 1
ATOM 1059 O O . GLU A 1 128 ? 6.564 9.579 17.481 1.00 79.19 128 GLU A O 1
ATOM 1064 N N . ASP A 1 129 ? 6.406 11.103 19.118 1.00 78.94 129 ASP A N 1
ATOM 1065 C CA . ASP A 1 129 ? 7.815 11.537 19.078 1.00 78.94 129 ASP A CA 1
ATOM 1066 C C . ASP A 1 129 ? 8.832 10.410 19.371 1.00 78.94 129 ASP A C 1
ATOM 1068 O O . ASP A 1 129 ? 9.982 10.473 18.928 1.00 78.94 129 ASP A O 1
ATOM 1072 N N . GLU A 1 130 ? 8.427 9.358 20.096 1.00 77.06 130 GLU A N 1
ATOM 1073 C CA . GLU A 1 130 ? 9.254 8.160 20.319 1.00 77.06 130 GLU A CA 1
ATOM 1074 C C . GLU A 1 130 ? 9.276 7.252 19.075 1.00 77.06 130 GLU A C 1
ATOM 1076 O O . GLU A 1 130 ? 10.266 6.562 18.824 1.00 77.06 130 GLU A O 1
ATOM 1081 N N . GLN A 1 131 ? 8.203 7.273 18.277 1.00 76.88 131 GLN A N 1
ATOM 1082 C CA . GLN A 1 131 ? 8.024 6.448 17.076 1.00 76.88 131 GLN A CA 1
ATOM 1083 C C . GLN A 1 131 ? 8.581 7.128 15.810 1.00 76.88 131 GLN A C 1
ATOM 1085 O O . GLN A 1 131 ? 9.137 6.461 14.933 1.00 76.88 131 GLN A O 1
ATOM 1090 N N . LEU A 1 132 ? 8.475 8.459 15.724 1.00 86.38 132 LEU A N 1
ATOM 1091 C CA . LEU A 1 132 ? 8.866 9.293 14.585 1.00 86.38 132 LEU A CA 1
ATOM 1092 C C . LEU A 1 132 ? 10.009 10.243 14.971 1.00 86.38 132 LEU A C 1
ATOM 1094 O O . LEU A 1 132 ? 9.840 11.452 15.102 1.00 86.38 132 LEU A O 1
ATOM 1098 N N . SER A 1 133 ? 11.212 9.695 15.153 1.00 89.81 133 SER A N 1
ATOM 1099 C CA . SER A 1 133 ? 12.386 10.492 15.528 1.00 89.81 133 SER A CA 1
ATOM 1100 C C . SER A 1 133 ? 13.196 10.995 14.324 1.00 89.81 133 SER A C 1
ATOM 1102 O O . SER A 1 133 ? 13.316 10.338 13.287 1.00 89.81 133 SER A O 1
ATOM 1104 N N . ASN A 1 134 ? 13.877 12.132 14.509 1.00 92.25 134 ASN A N 1
ATOM 1105 C CA . ASN A 1 134 ? 14.836 12.700 13.549 1.00 92.25 134 ASN A CA 1
ATOM 1106 C C . ASN A 1 134 ? 15.937 11.726 13.089 1.00 92.25 134 ASN A C 1
ATOM 1108 O O . ASN A 1 134 ? 16.495 11.905 12.005 1.00 92.25 134 ASN A O 1
ATOM 1112 N N . VAL A 1 135 ? 16.281 10.734 13.914 1.00 92.06 135 VAL A N 1
ATOM 1113 C CA . VAL A 1 135 ? 17.281 9.709 13.585 1.00 92.06 135 VAL A CA 1
ATOM 1114 C C . VAL A 1 135 ? 16.657 8.638 12.688 1.00 92.06 135 VAL A C 1
ATOM 1116 O O . VAL A 1 135 ? 17.216 8.337 11.632 1.00 92.06 135 VAL A O 1
ATOM 1119 N N . ARG A 1 136 ? 15.470 8.136 13.060 1.00 92.25 136 ARG A N 1
ATOM 1120 C CA . ARG A 1 136 ? 14.703 7.116 12.323 1.00 92.25 136 ARG A CA 1
ATOM 1121 C C . ARG A 1 136 ? 14.382 7.588 10.905 1.00 92.25 136 ARG A C 1
ATOM 1123 O O . ARG A 1 136 ? 14.810 6.954 9.945 1.00 92.25 136 ARG A O 1
ATOM 1130 N N . ILE A 1 137 ? 13.769 8.764 10.745 1.00 93.56 137 ILE A N 1
ATOM 1131 C CA . ILE A 1 137 ? 13.391 9.289 9.419 1.00 93.56 137 ILE A CA 1
ATOM 1132 C C . ILE A 1 137 ? 14.598 9.427 8.474 1.00 93.56 137 ILE A C 1
ATOM 1134 O O . ILE A 1 137 ? 14.531 9.008 7.319 1.00 93.56 137 ILE A O 1
ATOM 1138 N N . LYS A 1 138 ? 15.741 9.933 8.955 1.00 94.81 138 LYS A N 1
ATOM 1139 C CA . LYS A 1 138 ? 16.968 10.020 8.140 1.00 94.81 138 LYS A CA 1
ATOM 1140 C C . LYS A 1 138 ? 17.489 8.640 7.748 1.00 94.81 138 LYS A C 1
ATOM 1142 O O . LYS A 1 138 ? 17.691 8.392 6.563 1.00 94.81 138 LYS A O 1
ATOM 1147 N N . ARG A 1 139 ? 17.617 7.730 8.723 1.00 94.56 139 ARG A N 1
ATOM 1148 C CA . ARG A 1 139 ? 18.079 6.349 8.514 1.00 94.56 139 ARG A CA 1
ATOM 1149 C C . ARG A 1 139 ? 17.251 5.614 7.452 1.00 94.56 139 ARG A C 1
ATOM 1151 O O . ARG A 1 139 ? 17.809 4.825 6.693 1.00 94.56 139 ARG A O 1
ATOM 1158 N N . TRP A 1 140 ? 15.950 5.893 7.368 1.00 95.06 140 TRP A N 1
ATOM 1159 C CA . TRP A 1 140 ? 15.059 5.320 6.356 1.00 95.06 140 TRP A CA 1
ATOM 1160 C C . TRP A 1 140 ? 15.183 6.037 4.994 1.00 95.06 140 TRP A C 1
ATOM 1162 O O . TRP A 1 140 ? 15.284 5.367 3.970 1.00 95.06 140 TRP A O 1
ATOM 1172 N N . LEU A 1 141 ? 15.276 7.374 4.946 1.00 95.69 141 LEU A N 1
ATOM 1173 C CA . LEU A 1 141 ? 15.519 8.126 3.696 1.00 95.69 141 LEU A CA 1
ATOM 1174 C C . LEU A 1 141 ? 16.873 7.809 3.026 1.00 95.69 141 LEU A C 1
ATOM 1176 O O . LEU A 1 141 ? 17.021 8.005 1.814 1.00 95.69 141 LEU A O 1
ATOM 1180 N N . ASP A 1 142 ? 17.853 7.340 3.799 1.00 94.62 142 ASP A N 1
ATOM 1181 C CA . ASP A 1 142 ? 19.184 6.928 3.336 1.00 94.62 142 ASP A CA 1
ATOM 1182 C C . ASP A 1 142 ? 19.216 5.521 2.685 1.00 94.62 142 ASP A C 1
ATOM 1184 O O . ASP A 1 142 ? 20.235 5.137 2.115 1.00 94.62 142 ASP A O 1
ATOM 1188 N N . GLN A 1 143 ? 18.113 4.756 2.691 1.00 94.19 143 GLN A N 1
ATOM 1189 C CA . GLN A 1 143 ? 18.052 3.427 2.055 1.00 94.19 143 GLN A CA 1
ATOM 1190 C C . GLN A 1 143 ? 17.937 3.499 0.527 1.00 94.19 143 GLN A C 1
ATOM 1192 O O . GLN A 1 143 ? 17.178 4.306 -0.004 1.00 94.19 143 GLN A O 1
ATOM 1197 N N . GLU A 1 144 ? 18.608 2.609 -0.212 1.00 92.56 144 GLU A N 1
ATOM 1198 C CA . GLU A 1 144 ? 18.522 2.591 -1.685 1.00 92.56 144 GLU A CA 1
ATOM 1199 C C . GLU A 1 144 ? 17.080 2.366 -2.183 1.00 92.56 144 GLU A C 1
ATOM 1201 O O . GLU A 1 144 ? 16.619 3.057 -3.091 1.00 92.56 144 GLU A O 1
ATOM 1206 N N . THR A 1 145 ? 16.354 1.439 -1.550 1.00 94.06 145 THR A N 1
ATOM 1207 C CA . THR A 1 145 ? 14.994 1.032 -1.938 1.00 94.06 145 THR A CA 1
ATOM 1208 C C . THR A 1 145 ? 13.905 2.038 -1.547 1.00 94.06 145 THR A C 1
ATOM 1210 O O . THR A 1 145 ? 12.786 1.929 -2.046 1.00 94.06 145 THR A O 1
ATOM 1213 N N . VAL A 1 146 ? 14.210 3.040 -0.714 1.00 94.81 146 VAL A N 1
ATOM 1214 C CA . VAL A 1 146 ? 13.288 4.131 -0.358 1.00 94.81 146 VAL A CA 1
ATOM 1215 C C . VAL A 1 146 ? 13.397 5.244 -1.402 1.00 94.81 146 VAL A C 1
ATOM 1217 O O . VAL A 1 146 ? 14.397 5.953 -1.455 1.00 94.81 146 VAL A O 1
ATOM 1220 N N . LEU A 1 147 ? 12.385 5.417 -2.254 1.00 94.19 147 LEU A N 1
ATOM 1221 C CA . LEU A 1 147 ? 12.437 6.364 -3.382 1.00 94.19 147 LEU A CA 1
ATOM 1222 C C . LEU A 1 147 ? 11.870 7.754 -3.056 1.00 94.19 147 LEU A C 1
ATOM 1224 O O . LEU A 1 147 ? 12.312 8.755 -3.631 1.00 94.19 147 LEU A O 1
ATOM 1228 N N . GLN A 1 148 ? 10.906 7.828 -2.139 1.00 94.81 148 GLN A N 1
ATOM 1229 C CA . GLN A 1 148 ? 10.167 9.052 -1.825 1.00 94.81 148 GLN A CA 1
ATOM 1230 C C . GLN A 1 148 ? 9.798 9.151 -0.344 1.00 94.81 148 GLN A C 1
ATOM 1232 O O . GLN A 1 148 ? 9.828 8.155 0.366 1.00 94.81 148 GLN A O 1
ATOM 1237 N N . GLY A 1 149 ? 9.468 10.352 0.122 1.00 95.38 149 GLY A N 1
ATOM 1238 C CA . GLY A 1 149 ? 8.815 10.599 1.404 1.00 95.38 149 GLY A CA 1
ATOM 1239 C C . GLY A 1 149 ? 7.292 10.668 1.275 1.00 95.38 149 GLY A C 1
ATOM 1240 O O . GLY A 1 149 ? 6.762 10.813 0.171 1.00 95.38 149 GLY A O 1
ATOM 1241 N N . GLY A 1 150 ? 6.604 10.604 2.411 1.00 89.50 150 GLY A N 1
ATOM 1242 C CA . GLY A 1 150 ? 5.152 10.459 2.477 1.00 89.50 150 GLY A CA 1
ATOM 1243 C C . GLY A 1 150 ? 4.726 8.985 2.485 1.00 89.50 150 GLY A C 1
ATOM 1244 O O . GLY A 1 150 ? 5.527 8.112 2.804 1.00 89.50 150 GLY A O 1
ATOM 1245 N N . GLU A 1 151 ? 3.479 8.644 2.183 1.00 91.00 151 GLU A N 1
ATOM 1246 C CA . GLU A 1 151 ? 2.310 9.509 2.009 1.00 91.00 151 GLU A CA 1
ATOM 1247 C C . GLU A 1 151 ? 2.168 10.545 3.137 1.00 91.00 151 GLU A C 1
ATOM 1249 O O . GLU A 1 151 ? 2.187 10.207 4.320 1.00 91.00 151 GLU A O 1
ATOM 1254 N N . LEU A 1 152 ? 2.064 11.822 2.763 1.00 92.62 152 LEU A N 1
ATOM 1255 C CA . LEU A 1 152 ? 1.941 12.938 3.698 1.00 92.62 152 LEU A CA 1
ATOM 1256 C C . LEU A 1 152 ? 0.464 13.247 3.990 1.00 92.62 152 LEU A C 1
ATOM 1258 O O . LEU A 1 152 ? -0.181 13.988 3.240 1.00 92.62 152 LEU A O 1
ATOM 1262 N N . THR A 1 153 ? -0.049 12.723 5.107 1.00 90.88 153 THR A N 1
ATOM 1263 C CA . THR A 1 153 ? -1.425 12.984 5.575 1.00 90.88 153 THR A CA 1
ATOM 1264 C C . THR A 1 153 ? -1.501 14.117 6.594 1.00 90.88 153 THR A C 1
ATOM 1266 O O . THR A 1 153 ? -2.484 14.853 6.646 1.00 90.88 153 THR A O 1
ATOM 1269 N N . SER A 1 154 ? -0.416 14.349 7.335 1.00 87.38 154 SER A N 1
ATOM 1270 C CA . SER A 1 154 ? -0.252 15.405 8.344 1.00 87.38 154 SER A CA 1
ATOM 1271 C C . SER A 1 154 ? -0.148 16.827 7.778 1.00 87.38 154 SER A C 1
ATOM 1273 O O . SER A 1 154 ? 0.166 17.771 8.507 1.00 87.38 154 SER A O 1
ATOM 1275 N N . TRP A 1 155 ? -0.470 17.047 6.501 1.00 87.62 155 TRP A N 1
ATOM 1276 C CA . TRP A 1 155 ? -0.461 18.375 5.885 1.00 87.62 155 TRP A CA 1
ATOM 1277 C C . TRP A 1 155 ? -1.255 19.463 6.652 1.00 87.62 155 TRP A C 1
ATOM 1279 O O . TRP A 1 155 ? -0.817 20.619 6.616 1.00 87.62 155 TRP A O 1
ATOM 1289 N N . PRO A 1 156 ? -2.336 19.179 7.422 1.00 87.62 156 PRO A N 1
ATOM 1290 C CA . PRO A 1 156 ? -2.998 20.186 8.257 1.00 87.62 156 PRO A CA 1
ATOM 1291 C C . PRO A 1 156 ? -2.205 20.592 9.511 1.00 87.62 156 PRO A C 1
ATOM 1293 O O . PRO A 1 156 ? -2.627 21.524 10.197 1.00 87.62 156 PRO A O 1
ATOM 1296 N N . ARG A 1 157 ? -1.113 19.891 9.852 1.00 85.62 157 ARG A N 1
ATOM 1297 C CA . ARG A 1 157 ? -0.104 20.310 10.842 1.00 85.62 157 ARG A CA 1
ATOM 1298 C C . ARG A 1 157 ? 0.941 21.198 10.170 1.00 85.62 157 ARG A C 1
ATOM 1300 O O . ARG A 1 157 ? 1.135 22.331 10.600 1.00 85.62 157 ARG A O 1
ATOM 1307 N N . LEU A 1 158 ? 1.503 20.753 9.042 1.00 89.19 158 LEU A N 1
ATOM 1308 C CA . LEU A 1 158 ? 2.470 21.523 8.245 1.00 89.19 158 LEU A CA 1
ATOM 1309 C C . LEU A 1 158 ? 1.945 22.925 7.883 1.00 89.19 158 LEU A C 1
ATOM 1311 O O . LEU A 1 158 ? 2.610 23.933 8.106 1.00 89.19 158 LEU A O 1
ATOM 1315 N N . VAL A 1 159 ? 0.703 23.016 7.395 1.00 88.00 159 VAL A N 1
ATOM 1316 C CA . VAL A 1 159 ? 0.052 24.291 7.034 1.00 88.00 159 VAL A CA 1
ATOM 1317 C C . VAL A 1 159 ? -0.223 25.194 8.253 1.00 88.00 159 VAL A C 1
ATOM 1319 O O . VAL A 1 159 ? -0.420 26.400 8.071 1.00 88.00 159 VAL A O 1
ATOM 1322 N N . SER A 1 160 ? -0.198 24.639 9.470 1.00 87.12 160 SER A N 1
ATOM 1323 C CA . SER A 1 160 ? -0.294 25.351 10.753 1.00 87.12 160 SER A CA 1
ATOM 1324 C C . SER A 1 160 ? 1.064 25.725 11.372 1.00 87.12 160 SER A C 1
ATOM 1326 O O . SER A 1 160 ? 1.058 26.359 12.422 1.00 87.12 160 SER A O 1
ATOM 1328 N N . GLY A 1 161 ? 2.198 25.397 10.737 1.00 86.88 161 GLY A N 1
ATOM 1329 C CA . GLY A 1 161 ? 3.541 25.719 11.246 1.00 86.88 161 GLY A CA 1
ATOM 1330 C C . GLY A 1 161 ? 4.245 24.576 11.985 1.00 86.88 161 GLY A C 1
ATOM 1331 O O . GLY A 1 161 ? 5.032 24.831 12.889 1.00 86.88 161 GLY A O 1
ATOM 1332 N N . ASP A 1 162 ? 3.955 23.321 11.634 1.00 86.06 162 ASP A N 1
ATOM 1333 C CA . ASP A 1 162 ? 4.718 22.164 12.118 1.00 86.06 162 ASP A CA 1
ATOM 1334 C C . ASP A 1 162 ? 6.097 22.094 11.426 1.00 86.06 162 ASP A C 1
ATOM 1336 O O . ASP A 1 162 ? 6.234 21.628 10.290 1.00 86.06 162 ASP A O 1
ATOM 1340 N N . ASP A 1 163 ? 7.119 22.596 12.124 1.00 90.19 163 ASP A N 1
ATOM 1341 C CA . ASP A 1 163 ? 8.501 22.641 11.637 1.00 90.19 163 ASP A CA 1
ATOM 1342 C C . ASP A 1 163 ? 9.175 21.258 11.563 1.00 90.19 163 ASP A C 1
ATOM 1344 O O . ASP A 1 163 ? 10.127 21.098 10.794 1.00 90.19 163 ASP A O 1
ATOM 1348 N N . ILE A 1 164 ? 8.718 20.247 12.318 1.00 91.62 164 ILE A N 1
ATOM 1349 C CA . ILE A 1 164 ? 9.373 18.929 12.326 1.00 91.62 164 ILE A CA 1
ATOM 1350 C C . ILE A 1 164 ? 9.016 18.129 11.066 1.00 91.62 164 ILE A C 1
ATOM 1352 O O . ILE A 1 164 ? 9.915 17.599 10.405 1.00 91.62 164 ILE A O 1
ATOM 1356 N N . VAL A 1 165 ? 7.750 18.164 10.633 1.00 92.31 165 VAL A N 1
ATOM 1357 C CA . VAL A 1 165 ? 7.341 17.607 9.333 1.00 92.31 165 VAL A CA 1
ATOM 1358 C C . VAL A 1 165 ? 8.021 18.366 8.185 1.00 92.31 165 VAL A C 1
ATOM 1360 O O . VAL A 1 165 ? 8.550 17.743 7.260 1.00 92.31 165 VAL A O 1
ATOM 1363 N N . LEU A 1 166 ? 8.104 19.703 8.261 1.00 94.88 166 LEU A N 1
ATOM 1364 C CA . LEU A 1 166 ? 8.819 20.512 7.263 1.00 94.88 166 LEU A CA 1
ATOM 1365 C C . LEU A 1 166 ? 10.307 20.136 7.179 1.00 94.88 166 LEU A C 1
ATOM 1367 O O . LEU A 1 166 ? 10.868 20.039 6.084 1.00 94.88 166 LEU A O 1
ATOM 1371 N N . TYR A 1 167 ? 10.953 19.895 8.319 1.00 95.44 167 TYR A N 1
ATOM 1372 C CA . TYR A 1 167 ? 12.350 19.482 8.376 1.00 95.44 167 TYR A CA 1
ATOM 1373 C C . TYR A 1 167 ? 12.578 18.120 7.705 1.00 95.44 167 TYR A C 1
ATOM 1375 O O . TYR A 1 167 ? 13.517 17.980 6.917 1.00 95.44 167 TYR A O 1
ATOM 1383 N N . TRP A 1 168 ? 11.702 17.138 7.931 1.00 96.00 168 TRP A N 1
ATOM 1384 C CA . TRP A 1 168 ? 11.779 15.826 7.277 1.00 96.00 168 TRP A CA 1
ATOM 1385 C C . TRP A 1 168 ? 11.554 15.894 5.765 1.00 96.00 168 TRP A C 1
ATOM 1387 O O . TRP A 1 168 ? 12.306 15.279 5.002 1.00 96.00 168 TRP A O 1
ATOM 1397 N N . MET A 1 169 ? 10.616 16.729 5.308 1.00 96.25 169 MET A N 1
ATOM 1398 C CA . MET A 1 169 ? 10.446 17.025 3.882 1.00 96.25 169 MET A CA 1
ATOM 1399 C C . MET A 1 169 ? 11.729 17.620 3.272 1.00 96.25 169 MET A C 1
ATOM 1401 O O . MET A 1 169 ? 12.168 17.192 2.202 1.00 96.25 169 MET A O 1
ATOM 1405 N N . GLN A 1 170 ? 12.395 18.551 3.963 1.00 96.00 170 GLN A N 1
ATOM 1406 C CA . GLN A 1 170 ? 13.682 19.092 3.508 1.00 96.00 170 GLN A CA 1
ATOM 1407 C C . GLN A 1 170 ? 14.803 18.036 3.503 1.00 96.00 170 GLN A C 1
ATOM 1409 O O . GLN A 1 170 ? 15.603 18.008 2.568 1.00 96.00 170 GLN A O 1
ATOM 1414 N N . GLU A 1 171 ? 14.872 17.151 4.501 1.00 96.69 171 GLU A N 1
ATOM 1415 C CA . GLU A 1 171 ? 15.852 16.055 4.554 1.00 96.69 171 GLU A CA 1
ATOM 1416 C C . GLU A 1 171 ? 15.682 15.054 3.401 1.00 96.69 171 GLU A C 1
ATOM 1418 O O . GLU A 1 171 ? 16.682 14.562 2.867 1.00 96.69 171 GLU A O 1
ATOM 1423 N N . ALA A 1 172 ? 14.442 14.802 2.970 1.00 97.00 172 ALA A N 1
ATOM 1424 C CA . ALA A 1 172 ? 14.133 14.014 1.780 1.00 97.00 172 ALA A CA 1
ATOM 1425 C C . ALA A 1 172 ? 14.581 14.728 0.491 1.00 97.00 172 ALA A C 1
ATOM 1427 O O . ALA A 1 172 ? 15.244 14.126 -0.358 1.00 97.00 172 ALA A O 1
ATOM 1428 N N . LYS A 1 173 ? 14.322 16.039 0.371 1.00 96.88 173 LYS A N 1
ATOM 1429 C CA . LYS A 1 173 ? 14.760 16.850 -0.781 1.00 96.88 173 LYS A CA 1
ATOM 1430 C C . LYS A 1 173 ? 16.276 16.990 -0.888 1.00 96.88 173 LYS A C 1
ATOM 1432 O O . LYS A 1 173 ? 16.804 16.905 -1.996 1.00 96.88 173 LYS A O 1
ATOM 1437 N N . ARG A 1 174 ? 16.997 17.120 0.233 1.00 96.31 174 ARG A N 1
ATOM 1438 C CA . ARG A 1 174 ? 18.476 17.094 0.274 1.00 96.31 174 ARG A CA 1
ATOM 1439 C C . ARG A 1 174 ? 19.035 15.793 -0.318 1.00 96.31 174 ARG A C 1
ATOM 1441 O O . ARG A 1 174 ? 20.038 15.823 -1.024 1.00 96.31 174 ARG A O 1
ATOM 1448 N N . ARG A 1 175 ? 18.326 14.677 -0.117 1.00 96.12 175 ARG A N 1
ATOM 1449 C CA . ARG A 1 175 ? 18.608 13.344 -0.687 1.00 96.12 175 ARG A CA 1
ATOM 1450 C C . ARG A 1 175 ? 18.014 13.119 -2.087 1.00 96.12 175 ARG A C 1
ATOM 1452 O O . ARG A 1 175 ? 18.044 12.002 -2.590 1.00 96.12 175 ARG A O 1
ATOM 1459 N N . ARG A 1 176 ? 17.471 14.165 -2.727 1.00 95.19 176 ARG A N 1
ATOM 1460 C CA . ARG A 1 176 ? 16.786 14.133 -4.038 1.00 95.19 176 ARG A CA 1
ATOM 1461 C C . ARG A 1 176 ? 15.583 13.178 -4.112 1.00 95.19 176 ARG A C 1
ATOM 1463 O O . ARG A 1 176 ? 15.154 12.828 -5.211 1.00 95.19 176 ARG A O 1
ATOM 1470 N N . ARG A 1 177 ? 15.022 12.774 -2.968 1.00 95.88 177 ARG A N 1
ATOM 1471 C CA . ARG A 1 177 ? 13.803 11.959 -2.912 1.00 95.88 177 ARG A CA 1
ATOM 1472 C C . ARG A 1 177 ? 12.595 12.796 -3.328 1.00 95.88 177 ARG A C 1
ATOM 1474 O O . ARG A 1 177 ? 12.569 14.015 -3.130 1.00 95.88 177 ARG A O 1
ATOM 1481 N N . LYS A 1 178 ? 11.595 12.129 -3.900 1.00 95.56 178 LYS A N 1
ATOM 1482 C CA . LYS A 1 178 ? 10.277 12.723 -4.163 1.00 95.56 178 LYS A CA 1
ATOM 1483 C C . LYS A 1 178 ? 9.447 12.789 -2.877 1.00 95.56 178 LYS A C 1
ATOM 1485 O O . LYS A 1 178 ? 9.862 12.231 -1.865 1.00 95.56 178 LYS A O 1
ATOM 1490 N N . ILE A 1 179 ? 8.320 13.494 -2.884 1.00 96.56 179 ILE A N 1
ATOM 1491 C CA . ILE A 1 179 ? 7.351 13.514 -1.780 1.00 96.56 179 ILE A CA 1
ATOM 1492 C C . ILE A 1 179 ? 5.941 13.354 -2.351 1.00 96.56 179 ILE A C 1
ATOM 1494 O O . ILE A 1 179 ? 5.530 14.157 -3.191 1.00 96.56 179 ILE A O 1
ATOM 1498 N N . GLU A 1 180 ? 5.207 12.355 -1.868 1.00 94.88 180 GLU A N 1
ATOM 1499 C CA . GLU A 1 180 ? 3.801 12.115 -2.205 1.00 94.88 180 GLU A CA 1
ATOM 1500 C C . GLU A 1 180 ? 2.876 12.602 -1.079 1.00 94.88 180 GLU A C 1
ATOM 1502 O O . GLU A 1 180 ? 3.135 12.385 0.108 1.00 94.88 180 GLU A O 1
ATOM 1507 N N . GLY A 1 181 ? 1.805 13.297 -1.453 1.00 93.38 181 GLY A N 1
ATOM 1508 C CA . GLY A 1 181 ? 0.752 13.773 -0.564 1.00 93.38 181 GLY A CA 1
ATOM 1509 C C . GLY A 1 181 ? -0.525 12.944 -0.637 1.00 93.38 181 GLY A C 1
ATOM 1510 O O . GLY A 1 181 ? -0.713 12.153 -1.557 1.00 93.38 181 GLY A O 1
ATOM 1511 N N . HIS A 1 182 ? -1.401 13.184 0.336 1.00 92.31 182 HIS A N 1
ATOM 1512 C CA . HIS A 1 182 ? -2.771 12.678 0.387 1.00 92.31 182 HIS A CA 1
ATOM 1513 C C . HIS A 1 182 ? -3.699 13.849 0.710 1.00 92.31 182 HIS A C 1
ATOM 1515 O O . HIS A 1 182 ? -3.843 14.254 1.869 1.00 92.31 182 HIS A O 1
ATOM 1521 N N . PHE A 1 183 ? -4.271 14.465 -0.327 1.00 90.44 183 PHE A N 1
ATOM 1522 C CA . PHE A 1 183 ? -4.964 15.756 -0.218 1.00 90.44 183 PHE A CA 1
ATOM 1523 C C . PHE A 1 183 ? -6.475 15.677 -0.540 1.00 90.44 183 PHE A C 1
ATOM 1525 O O . PHE A 1 183 ? -6.954 16.367 -1.450 1.00 90.44 183 PHE A O 1
ATOM 1532 N N . PRO A 1 184 ? -7.270 14.878 0.205 1.00 83.62 184 PRO A N 1
ATOM 1533 C CA . PRO A 1 184 ? -8.685 14.658 -0.082 1.00 83.62 184 PRO A CA 1
ATOM 1534 C C . PRO A 1 184 ? -9.482 15.956 0.072 1.00 83.62 184 PRO A C 1
ATOM 1536 O O . PRO A 1 184 ? -9.501 16.579 1.132 1.00 83.62 184 PRO A O 1
ATOM 1539 N N . GLY A 1 185 ? -10.140 16.386 -1.009 1.00 81.62 185 GLY A N 1
ATOM 1540 C CA . GLY A 1 185 ? -10.924 17.627 -1.034 1.00 81.62 185 GLY A CA 1
ATOM 1541 C C . GLY A 1 185 ? -10.110 18.915 -0.833 1.00 81.62 185 GLY A C 1
ATOM 1542 O O . GLY A 1 185 ? -10.689 19.959 -0.526 1.00 81.62 185 GLY A O 1
ATOM 1543 N N . ALA A 1 186 ? -8.781 18.874 -0.978 1.00 86.94 186 ALA A N 1
ATOM 1544 C CA . ALA A 1 186 ? -7.934 20.034 -0.737 1.00 86.94 186 ALA A CA 1
ATOM 1545 C C . ALA A 1 186 ? -8.198 21.178 -1.730 1.00 86.94 186 ALA A C 1
ATOM 1547 O O . ALA A 1 186 ? -8.303 20.986 -2.942 1.00 86.94 186 ALA A O 1
ATOM 1548 N N . SER A 1 187 ? -8.263 22.404 -1.205 1.00 91.00 187 SER A N 1
ATOM 1549 C CA . SER A 1 187 ? -8.444 23.601 -2.028 1.00 91.00 187 SER A CA 1
ATOM 1550 C C . SER A 1 187 ? -7.228 23.864 -2.923 1.00 91.00 187 SER A C 1
ATOM 1552 O O . SER A 1 187 ? -6.099 23.530 -2.566 1.00 91.00 187 SER A O 1
ATOM 1554 N N . GLU A 1 188 ? -7.417 24.573 -4.035 1.00 93.50 188 GLU A N 1
ATOM 1555 C CA . GLU A 1 188 ? -6.307 25.020 -4.889 1.00 93.50 188 GLU A CA 1
ATOM 1556 C C . GLU A 1 188 ? -5.256 25.835 -4.107 1.00 93.50 188 GLU A C 1
ATOM 1558 O O . GLU A 1 188 ? -4.055 25.634 -4.270 1.00 93.50 188 GLU A O 1
ATOM 1563 N N . LYS A 1 189 ? -5.694 26.668 -3.154 1.00 94.88 189 LYS A N 1
ATOM 1564 C CA . LYS A 1 189 ? -4.813 27.404 -2.230 1.00 94.88 189 LYS A CA 1
ATOM 1565 C C . LYS A 1 189 ? -4.001 26.475 -1.312 1.00 94.88 189 LYS A C 1
ATOM 1567 O O . LYS A 1 189 ? -2.888 26.826 -0.925 1.00 94.88 189 LYS A O 1
ATOM 1572 N N . THR A 1 190 ? -4.539 25.305 -0.965 1.00 93.75 190 THR A N 1
ATOM 1573 C CA . THR A 1 190 ? -3.817 24.247 -0.243 1.00 93.75 190 THR A CA 1
ATOM 1574 C C . THR A 1 190 ? -2.783 23.596 -1.159 1.00 93.75 190 THR A C 1
ATOM 1576 O O . THR A 1 190 ? -1.619 23.517 -0.783 1.00 93.75 190 THR A O 1
ATOM 1579 N N . LEU A 1 191 ? -3.171 23.207 -2.378 1.00 95.00 191 LEU A N 1
ATOM 1580 C CA . LEU A 1 191 ? -2.274 22.577 -3.355 1.00 95.00 191 LEU A CA 1
ATOM 1581 C C . LEU A 1 191 ? -1.081 23.483 -3.714 1.00 95.00 191 LEU A C 1
ATOM 1583 O O . LEU A 1 191 ? 0.051 23.007 -3.738 1.00 95.00 191 LEU A O 1
ATOM 1587 N N . VAL A 1 192 ? -1.294 24.792 -3.888 1.00 95.94 192 VAL A N 1
ATOM 1588 C CA . VAL A 1 192 ? -0.202 25.767 -4.084 1.00 95.94 192 VAL A CA 1
ATOM 1589 C C . VAL A 1 192 ? 0.751 25.796 -2.881 1.00 95.94 192 VAL A C 1
ATOM 1591 O O . VAL A 1 192 ? 1.965 25.749 -3.063 1.00 95.94 192 VAL A O 1
ATOM 1594 N N . LYS A 1 193 ? 0.234 25.824 -1.642 1.00 95.25 193 LYS A N 1
ATOM 1595 C CA . LYS A 1 193 ? 1.078 25.769 -0.432 1.00 95.25 193 LYS A CA 1
ATOM 1596 C C . LYS A 1 193 ? 1.901 24.481 -0.359 1.00 95.25 193 LYS A C 1
ATOM 1598 O O . LYS A 1 193 ? 3.092 24.545 -0.080 1.00 95.25 193 LYS A O 1
ATOM 1603 N N . MET A 1 194 ? 1.282 23.329 -0.608 1.00 96.19 194 MET A N 1
ATOM 1604 C CA . MET A 1 194 ? 1.960 22.033 -0.511 1.00 96.19 194 MET A CA 1
ATOM 1605 C C . MET A 1 194 ? 3.035 21.862 -1.598 1.00 96.19 194 MET A C 1
ATOM 1607 O O . MET A 1 194 ? 4.103 21.327 -1.305 1.00 96.19 194 MET A O 1
ATOM 1611 N N . ALA A 1 195 ? 2.835 22.425 -2.795 1.00 95.75 195 ALA A N 1
ATOM 1612 C CA . ALA A 1 195 ? 3.862 22.482 -3.838 1.00 95.75 195 ALA A CA 1
ATOM 1613 C C . ALA A 1 195 ? 5.042 23.386 -3.431 1.00 95.75 195 ALA A C 1
ATOM 1615 O O . ALA A 1 195 ? 6.197 23.018 -3.632 1.00 95.75 195 ALA A O 1
ATOM 1616 N N . LEU A 1 196 ? 4.776 24.529 -2.782 1.00 94.94 196 LEU A N 1
ATOM 1617 C CA . LEU A 1 196 ? 5.815 25.427 -2.252 1.00 94.94 196 LEU A CA 1
ATOM 1618 C C . LEU A 1 196 ? 6.611 24.816 -1.084 1.00 94.94 196 LEU A C 1
ATOM 1620 O O . LEU A 1 196 ? 7.808 25.066 -0.976 1.00 94.94 196 LEU A O 1
ATOM 1624 N N . PHE A 1 197 ? 5.988 23.977 -0.248 1.00 94.94 197 PHE A N 1
ATOM 1625 C CA . PHE A 1 197 ? 6.707 23.137 0.724 1.00 94.94 197 PHE A CA 1
ATOM 1626 C C . PHE A 1 197 ? 7.490 21.986 0.061 1.00 94.94 197 PHE A C 1
ATOM 1628 O O . PHE A 1 197 ? 8.351 21.378 0.695 1.00 94.94 197 PHE A O 1
ATOM 1635 N N . GLY A 1 198 ? 7.228 21.703 -1.219 1.00 94.94 198 GLY A N 1
ATOM 1636 C CA . GLY A 1 198 ? 7.982 20.762 -2.039 1.00 94.94 198 GLY A CA 1
ATOM 1637 C C . GLY A 1 198 ? 7.297 19.422 -2.306 1.00 94.94 198 GLY A C 1
ATOM 1638 O O . GLY A 1 198 ? 7.993 18.483 -2.675 1.00 94.94 198 GLY A O 1
ATOM 1639 N N . VAL A 1 199 ? 5.985 19.269 -2.140 1.00 96.62 199 VAL A N 1
ATOM 1640 C CA . VAL A 1 199 ? 5.305 18.017 -2.523 1.00 96.62 199 VAL A CA 1
ATOM 1641 C C . VAL A 1 199 ? 5.300 17.864 -4.051 1.00 96.62 199 VAL A C 1
ATOM 1643 O O . VAL A 1 199 ? 5.047 18.829 -4.766 1.00 96.62 199 VAL A O 1
ATOM 1646 N N . ASP A 1 200 ? 5.633 16.670 -4.555 1.00 96.38 200 ASP A N 1
ATOM 1647 C CA . ASP A 1 200 ? 5.767 16.385 -5.993 1.00 96.38 200 ASP A CA 1
ATOM 1648 C C . ASP A 1 200 ? 4.541 15.690 -6.604 1.00 96.38 200 ASP A C 1
ATOM 1650 O O . ASP A 1 200 ? 4.402 15.688 -7.826 1.00 96.38 200 ASP A O 1
ATOM 1654 N N . GLY A 1 201 ? 3.689 15.049 -5.799 1.00 93.31 201 GLY A N 1
ATOM 1655 C CA . GLY A 1 201 ? 2.553 14.272 -6.297 1.00 93.31 201 GLY A CA 1
ATOM 1656 C C . GLY A 1 201 ? 1.449 14.044 -5.266 1.00 93.31 201 GLY A C 1
ATOM 1657 O O . GLY A 1 201 ? 1.654 14.291 -4.081 1.00 93.31 201 GLY A O 1
ATOM 1658 N N . ASP A 1 202 ? 0.274 13.624 -5.734 1.00 90.62 202 ASP A N 1
ATOM 1659 C CA . ASP A 1 202 ? -0.908 13.300 -4.918 1.00 90.62 202 ASP A CA 1
ATOM 1660 C C . ASP A 1 202 ? -1.869 12.383 -5.705 1.00 90.62 202 ASP A C 1
ATOM 1662 O O . ASP A 1 202 ? -1.985 12.491 -6.931 1.00 90.62 202 ASP A O 1
ATOM 1666 N N . HIS A 1 203 ? -2.562 11.490 -4.998 1.00 86.56 203 HIS A N 1
ATOM 1667 C CA . HIS A 1 203 ? -3.488 10.485 -5.546 1.00 86.56 203 HIS A CA 1
ATOM 1668 C C . HIS A 1 203 ? -4.968 10.763 -5.207 1.00 86.56 203 HIS A C 1
ATOM 1670 O O . HIS A 1 203 ? -5.863 10.067 -5.687 1.00 86.56 203 HIS A O 1
ATOM 1676 N N . GLU A 1 204 ? -5.262 11.794 -4.409 1.00 84.00 204 GLU A N 1
ATOM 1677 C CA . GLU A 1 204 ? -6.612 12.112 -3.913 1.00 84.00 204 GLU A CA 1
ATOM 1678 C C . GLU A 1 204 ? -7.477 12.949 -4.880 1.00 84.00 204 GLU A C 1
ATOM 1680 O O . GLU A 1 204 ? -8.337 13.736 -4.468 1.00 84.00 204 GLU A O 1
ATOM 1685 N N . ALA A 1 205 ? -7.249 12.822 -6.188 1.00 75.38 205 ALA A N 1
ATOM 1686 C CA . ALA A 1 205 ? -8.009 13.541 -7.208 1.00 75.38 205 ALA A CA 1
ATOM 1687 C C . ALA A 1 205 ? -9.325 12.821 -7.543 1.00 75.38 205 ALA A C 1
ATOM 1689 O O . ALA A 1 205 ? -9.333 11.834 -8.275 1.00 75.38 205 ALA A O 1
ATOM 1690 N N . MET A 1 206 ? -10.456 13.338 -7.051 1.00 68.00 206 MET A N 1
ATOM 1691 C CA . MET A 1 206 ? -11.771 12.707 -7.254 1.00 68.00 206 MET A CA 1
ATOM 1692 C C . MET A 1 206 ? -12.411 13.011 -8.619 1.00 68.00 206 MET A C 1
ATOM 1694 O O . MET A 1 206 ? -13.344 12.323 -9.032 1.00 68.00 206 MET A O 1
ATOM 1698 N N . THR A 1 207 ? -11.948 14.044 -9.330 1.00 69.94 207 THR A N 1
ATOM 1699 C CA . THR A 1 207 ? -12.553 14.505 -10.591 1.00 69.94 207 THR A CA 1
ATOM 1700 C C . THR A 1 207 ? -11.510 14.889 -11.642 1.00 69.94 207 THR A C 1
ATOM 1702 O O . THR A 1 207 ? -10.411 15.339 -11.324 1.00 69.94 207 THR A O 1
ATOM 1705 N N . GLY A 1 208 ? -11.867 14.825 -12.931 1.00 69.50 208 GLY A N 1
ATOM 1706 C CA . GLY A 1 208 ? -10.984 15.293 -14.013 1.00 69.50 208 GLY A CA 1
ATOM 1707 C C . GLY A 1 208 ? -10.606 16.783 -13.911 1.00 69.50 208 GLY A C 1
ATOM 1708 O O . GLY A 1 208 ? -9.534 17.184 -14.365 1.00 69.50 208 GLY A O 1
ATOM 1709 N N . LYS A 1 209 ? -11.445 17.603 -13.256 1.00 74.62 209 LYS A N 1
ATOM 1710 C CA . LYS A 1 209 ? -11.119 18.996 -12.911 1.00 74.62 209 LYS A CA 1
ATOM 1711 C C . LYS A 1 209 ? -9.993 19.057 -11.877 1.00 74.62 209 LYS A C 1
ATOM 1713 O O . LYS A 1 209 ? -9.038 19.797 -12.069 1.00 74.62 209 LYS A O 1
ATOM 1718 N N . GLU A 1 210 ? -10.092 18.273 -10.811 1.00 78.81 210 GLU A N 1
ATOM 1719 C CA . GLU A 1 210 ? -9.067 18.174 -9.771 1.00 78.81 210 GLU A CA 1
ATOM 1720 C C . GLU A 1 210 ? -7.732 17.638 -10.283 1.00 78.81 210 GLU A C 1
ATOM 1722 O O . GLU A 1 210 ? -6.693 18.196 -9.932 1.00 78.81 210 GLU A O 1
ATOM 1727 N N . VAL A 1 211 ? -7.755 16.605 -11.134 1.00 73.81 211 VAL A N 1
ATOM 1728 C CA . VAL A 1 211 ? -6.558 16.105 -11.831 1.00 73.81 211 VAL A CA 1
ATOM 1729 C C . VAL A 1 211 ? -5.904 17.254 -12.598 1.00 73.81 211 VAL A C 1
ATOM 1731 O O . VAL A 1 211 ? -4.709 17.500 -12.449 1.00 73.81 211 VAL A O 1
ATOM 1734 N N . ARG A 1 212 ? -6.693 18.028 -13.358 1.00 76.06 212 ARG A N 1
ATOM 1735 C CA . ARG A 1 212 ? -6.191 19.192 -14.094 1.00 76.06 212 ARG A CA 1
ATOM 1736 C C . ARG A 1 212 ? -5.619 20.273 -13.173 1.00 76.06 212 ARG A C 1
ATOM 1738 O O . ARG A 1 212 ? -4.543 20.771 -13.474 1.00 76.06 212 ARG A O 1
ATOM 1745 N N . THR A 1 213 ? -6.287 20.629 -12.074 1.00 84.12 213 THR A N 1
ATOM 1746 C CA . THR A 1 213 ? -5.778 21.627 -11.111 1.00 84.12 213 THR A CA 1
ATOM 1747 C C . THR A 1 213 ? -4.440 21.193 -10.513 1.00 84.12 213 THR A C 1
ATOM 1749 O O . THR A 1 213 ? -3.515 21.996 -10.451 1.00 84.12 213 THR A O 1
ATOM 1752 N N . ARG A 1 214 ? -4.295 19.921 -10.131 1.00 89.25 214 ARG A N 1
ATOM 1753 C CA . ARG A 1 214 ? -3.037 19.377 -9.599 1.00 89.25 214 ARG A CA 1
ATOM 1754 C C . ARG A 1 214 ? -1.918 19.404 -10.649 1.00 89.25 214 ARG A C 1
ATOM 1756 O O . ARG A 1 214 ? -0.859 19.964 -10.380 1.00 89.25 214 ARG A O 1
ATOM 1763 N N . LEU A 1 215 ? -2.180 18.928 -11.871 1.00 83.62 215 LEU A N 1
ATOM 1764 C CA . LEU A 1 215 ? -1.233 19.025 -12.994 1.00 83.62 215 LEU A CA 1
ATOM 1765 C C . LEU A 1 215 ? -0.816 20.482 -13.290 1.00 83.62 215 LEU A C 1
ATOM 1767 O O . LEU A 1 215 ? 0.349 20.739 -13.583 1.00 83.62 215 LEU A O 1
ATOM 1771 N N . TRP A 1 216 ? -1.742 21.443 -13.177 1.00 90.38 216 TRP A N 1
ATOM 1772 C CA . TRP A 1 216 ? -1.470 22.877 -13.367 1.00 90.38 216 TRP A CA 1
ATOM 1773 C C . TRP A 1 216 ? -0.483 23.451 -12.341 1.00 90.38 216 TRP A C 1
ATOM 1775 O O . TRP A 1 216 ? 0.287 24.345 -12.682 1.00 90.38 216 TRP A O 1
ATOM 1785 N N . HIS A 1 217 ? -0.471 22.916 -11.117 1.00 94.19 217 HIS A N 1
ATOM 1786 C CA . HIS A 1 217 ? 0.468 23.298 -10.051 1.00 94.19 217 HIS A CA 1
ATOM 1787 C C . HIS A 1 217 ? 1.714 22.399 -9.986 1.00 94.19 217 HIS A C 1
ATOM 1789 O O . HIS A 1 217 ? 2.442 22.426 -8.999 1.00 94.19 217 HIS A O 1
ATOM 1795 N N . GLY A 1 218 ? 1.983 21.623 -11.044 1.00 90.94 218 GLY A N 1
ATOM 1796 C CA . GLY A 1 218 ? 3.219 20.849 -11.208 1.00 90.94 218 GLY A CA 1
ATOM 1797 C C . GLY A 1 218 ? 3.242 19.473 -10.536 1.00 90.94 218 GLY A C 1
ATOM 1798 O O . GLY A 1 218 ? 4.297 18.842 -10.514 1.00 90.94 218 GLY A O 1
ATOM 1799 N N . TYR A 1 219 ? 2.109 18.993 -10.014 1.00 92.81 219 TYR A N 1
ATOM 1800 C CA . TYR A 1 219 ? 2.012 17.670 -9.392 1.00 92.81 219 TYR A CA 1
ATOM 1801 C C . TYR A 1 219 ? 2.028 16.535 -10.420 1.00 92.81 219 TYR A C 1
ATOM 1803 O O . TYR A 1 219 ? 1.312 16.582 -11.421 1.00 92.81 219 TYR A O 1
ATOM 1811 N N . THR A 1 220 ? 2.718 15.444 -10.095 1.00 90.44 220 THR A N 1
ATOM 1812 C CA . THR A 1 220 ? 2.386 14.111 -10.611 1.00 90.44 220 THR A CA 1
ATOM 1813 C C . THR A 1 220 ? 1.052 13.674 -10.003 1.00 90.44 220 THR A C 1
ATOM 1815 O O . THR A 1 220 ? 0.907 13.669 -8.783 1.00 90.44 220 THR A O 1
ATOM 1818 N N . VAL A 1 221 ? 0.073 13.296 -10.827 1.00 81.31 221 VAL A N 1
ATOM 1819 C CA . VAL A 1 221 ? -1.236 12.833 -10.338 1.00 81.31 221 VAL A CA 1
ATOM 1820 C C . VAL A 1 221 ? -1.402 11.350 -10.625 1.00 81.31 221 VAL A C 1
ATOM 1822 O O . VAL A 1 221 ? -1.494 10.952 -11.787 1.00 81.31 221 VAL A O 1
ATOM 1825 N N . THR A 1 222 ? -1.468 10.545 -9.568 1.00 77.62 222 THR A N 1
ATOM 1826 C CA . THR A 1 222 ? -1.829 9.126 -9.664 1.00 77.62 222 THR A CA 1
ATOM 1827 C C . THR A 1 222 ? -3.350 9.012 -9.770 1.00 77.62 222 THR A C 1
ATOM 1829 O O . THR A 1 222 ? -4.083 9.688 -9.049 1.00 77.62 222 THR A O 1
ATOM 1832 N N . LEU A 1 223 ? -3.842 8.167 -10.678 1.00 65.00 223 LEU A N 1
ATOM 1833 C CA . LEU A 1 223 ? -5.271 7.880 -10.825 1.00 65.00 223 LEU A CA 1
ATOM 1834 C C . LEU A 1 223 ? -5.582 6.534 -10.167 1.00 65.00 223 LEU A C 1
ATOM 1836 O O . LEU A 1 223 ? -5.049 5.517 -10.602 1.00 65.00 223 LEU A O 1
ATOM 1840 N N . ARG A 1 224 ? -6.469 6.518 -9.166 1.00 65.56 224 ARG A N 1
ATOM 1841 C CA . ARG A 1 224 ? -6.951 5.282 -8.526 1.00 65.56 224 ARG A CA 1
ATOM 1842 C C . ARG A 1 224 ? -8.415 4.988 -8.852 1.00 65.56 224 ARG A C 1
ATOM 1844 O O . ARG A 1 224 ? -9.188 5.889 -9.168 1.00 65.56 224 ARG A O 1
ATOM 1851 N N . HIS A 1 225 ? -8.808 3.733 -8.665 1.00 45.44 225 HIS A N 1
ATOM 1852 C CA . HIS A 1 225 ? -10.197 3.273 -8.660 1.00 45.44 225 HIS A CA 1
ATOM 1853 C C . HIS A 1 225 ? -10.439 2.516 -7.343 1.00 45.44 225 HIS A C 1
ATOM 1855 O O . HIS A 1 225 ? -9.672 1.613 -7.025 1.00 45.44 225 HIS A O 1
ATOM 1861 N N . SER A 1 226 ? -11.421 2.926 -6.531 1.00 53.31 226 SER A N 1
ATOM 1862 C CA . SER A 1 226 ? -11.492 2.553 -5.104 1.00 53.31 226 SER A CA 1
ATOM 1863 C C . SER A 1 226 ? -12.919 2.636 -4.523 1.00 53.31 226 SER A C 1
ATOM 1865 O O . SER A 1 226 ? -13.740 3.399 -5.028 1.00 53.31 226 SER A O 1
ATOM 1867 N N . SER A 1 227 ? -13.194 1.859 -3.467 1.00 38.62 227 SER A N 1
ATOM 1868 C CA . SER A 1 227 ? -14.525 1.478 -2.943 1.00 38.62 227 SER A CA 1
ATOM 1869 C C . SER A 1 227 ? -14.651 1.692 -1.414 1.00 38.62 227 SER A C 1
ATOM 1871 O O . SER A 1 227 ? -14.840 0.745 -0.650 1.00 38.62 227 SER A O 1
ATOM 1873 N N . ILE A 1 228 ? -14.386 2.922 -0.940 1.00 49.59 228 ILE A N 1
ATOM 1874 C CA . ILE A 1 228 ? -13.781 3.151 0.398 1.00 49.59 228 ILE A CA 1
ATOM 1875 C C . ILE A 1 228 ? -14.565 4.051 1.401 1.00 49.59 228 ILE A C 1
ATOM 1877 O O . ILE A 1 228 ? -14.020 4.454 2.423 1.00 49.59 228 ILE A O 1
ATOM 1881 N N . ARG A 1 229 ? -15.865 4.355 1.217 1.00 43.84 229 ARG A N 1
ATOM 1882 C CA . ARG A 1 229 ? -16.683 5.044 2.266 1.00 43.84 229 ARG A CA 1
ATOM 1883 C C . ARG A 1 229 ? -18.115 4.488 2.370 1.00 43.84 229 ARG A C 1
ATOM 1885 O O . ARG A 1 229 ? -18.689 4.247 1.308 1.00 43.84 229 ARG A O 1
ATOM 1892 N N . PRO A 1 230 ? -18.737 4.348 3.576 1.00 32.78 230 PRO A N 1
ATOM 1893 C CA . PRO A 1 230 ? -18.494 5.078 4.845 1.00 32.78 230 PRO A CA 1
ATOM 1894 C C . PRO A 1 230 ? -18.330 4.216 6.152 1.00 32.78 230 PRO A C 1
ATOM 1896 O O . PRO A 1 230 ? -18.152 3.004 6.091 1.00 32.78 230 PRO A O 1
ATOM 1899 N N . ASP A 1 231 ? -18.365 4.872 7.331 1.00 31.36 231 ASP A N 1
ATOM 1900 C CA . ASP A 1 231 ? -17.807 4.473 8.661 1.00 31.36 231 ASP A CA 1
ATOM 1901 C C . ASP A 1 231 ? -18.835 3.811 9.669 1.00 31.36 231 ASP A C 1
ATOM 1903 O O . ASP A 1 231 ? -19.988 3.621 9.287 1.00 31.36 231 ASP A O 1
ATOM 1907 N N . LEU A 1 232 ? -18.624 3.444 10.969 1.00 31.64 232 LEU A N 1
ATOM 1908 C CA . LEU A 1 232 ? -17.551 3.589 12.007 1.00 31.64 232 LEU A CA 1
ATOM 1909 C C . LEU A 1 232 ? -17.592 2.423 13.110 1.00 31.64 232 LEU A C 1
ATOM 1911 O O . LEU A 1 232 ? -17.849 1.295 12.706 1.00 31.64 232 LEU A O 1
ATOM 1915 N N . PRO A 1 233 ? -17.417 2.636 14.459 1.00 37.59 233 PRO A N 1
ATOM 1916 C CA . PRO A 1 233 ? -16.424 2.071 15.469 1.00 37.59 233 PRO A CA 1
ATOM 1917 C C . PRO A 1 233 ? -16.438 0.543 15.878 1.00 37.59 233 PRO A C 1
ATOM 1919 O O . PRO A 1 233 ? -17.216 -0.188 15.294 1.00 37.59 233 PRO A O 1
ATOM 1922 N N . VAL A 1 234 ? -15.666 -0.082 16.827 1.00 32.94 234 VAL A N 1
ATOM 1923 C CA . VAL A 1 234 ? -15.120 0.248 18.203 1.00 32.94 234 VAL A CA 1
ATOM 1924 C C . VAL A 1 234 ? -13.933 -0.701 18.684 1.00 32.94 234 VAL A C 1
ATOM 1926 O O . VAL A 1 234 ? -13.834 -1.807 18.169 1.00 32.94 234 VAL A O 1
ATOM 1929 N N . LEU A 1 235 ? -13.153 -0.354 19.755 1.00 35.38 235 LEU A N 1
ATOM 1930 C CA . LEU A 1 235 ? -12.136 -1.143 20.575 1.00 35.38 235 LEU A CA 1
ATOM 1931 C C . LEU A 1 235 ? -10.669 -1.256 20.020 1.00 35.38 235 LEU A C 1
ATOM 1933 O O . LEU A 1 235 ? -10.491 -0.952 18.846 1.00 35.38 235 LEU A O 1
ATOM 1937 N N . LEU A 1 236 ? -9.562 -1.644 20.724 1.00 33.97 236 LEU A N 1
ATOM 1938 C CA . LEU A 1 236 ? -9.089 -1.760 22.152 1.00 33.97 236 LEU A CA 1
ATOM 1939 C C . LEU A 1 236 ? -7.538 -1.969 22.207 1.00 33.97 236 LEU A C 1
ATOM 1941 O O . LEU A 1 236 ? -7.005 -2.604 21.312 1.00 33.97 236 LEU A O 1
ATOM 1945 N N . ASP A 1 237 ? -6.818 -1.628 23.288 1.00 43.53 237 ASP A N 1
ATOM 1946 C CA . ASP A 1 237 ? -5.360 -1.920 23.406 1.00 43.53 237 ASP A CA 1
ATOM 1947 C C . ASP A 1 237 ? -4.989 -3.409 23.594 1.00 43.53 237 ASP A C 1
ATOM 1949 O O . ASP A 1 237 ? -5.504 -4.105 24.475 1.00 43.53 237 ASP A O 1
ATOM 1953 N N . ARG A 1 238 ? -3.979 -3.850 22.828 1.00 46.69 238 ARG A N 1
ATOM 1954 C CA . ARG A 1 238 ? -3.303 -5.165 22.876 1.00 46.69 238 ARG A CA 1
ATOM 1955 C C . ARG A 1 238 ? -2.728 -5.543 24.255 1.00 46.69 238 ARG A C 1
ATOM 1957 O O . ARG A 1 238 ? -2.559 -6.731 24.528 1.00 46.69 238 ARG A O 1
ATOM 1964 N N . ASN A 1 239 ? -2.442 -4.568 25.120 1.00 54.91 239 ASN A N 1
ATOM 1965 C CA . ASN A 1 239 ? -1.897 -4.742 26.474 1.00 54.91 239 ASN A CA 1
ATOM 1966 C C . ASN A 1 239 ? -2.898 -4.418 27.606 1.00 54.91 239 ASN A C 1
ATOM 1968 O O . ASN A 1 239 ? -2.555 -4.581 28.777 1.00 54.91 239 ASN A O 1
ATOM 1972 N N . GLY A 1 240 ? -4.126 -3.991 27.286 1.00 54.88 240 GLY A N 1
ATOM 1973 C CA . GLY A 1 240 ? -5.205 -3.734 28.250 1.00 54.88 240 GLY A CA 1
ATOM 1974 C C . GLY A 1 240 ? -5.090 -2.468 29.119 1.00 54.88 240 GLY A C 1
ATOM 1975 O O . GLY A 1 240 ? -5.767 -2.398 30.145 1.00 54.88 240 GLY A O 1
ATOM 1976 N N . ARG A 1 241 ? -4.261 -1.483 28.744 1.00 53.38 241 ARG A N 1
ATOM 1977 C CA . ARG A 1 241 ? -3.954 -0.265 29.528 1.00 53.38 241 ARG A CA 1
ATOM 1978 C C . ARG A 1 241 ? -5.013 0.839 29.436 1.00 53.38 241 ARG A C 1
ATOM 1980 O O . ARG A 1 241 ? -5.194 1.601 30.383 1.00 53.38 241 ARG A O 1
ATOM 1987 N N . TRP A 1 242 ? -5.716 0.947 28.310 1.00 54.25 242 TRP A N 1
ATOM 1988 C CA . TRP A 1 242 ? -6.753 1.962 28.087 1.00 54.25 242 TRP A CA 1
ATOM 1989 C C . TRP A 1 242 ? -7.958 1.384 27.340 1.00 54.25 242 TRP A C 1
ATOM 1991 O O . TRP A 1 242 ? -7.870 0.337 26.699 1.00 54.25 242 TRP A O 1
ATOM 2001 N N . HIS A 1 243 ? -9.106 2.065 27.425 1.00 54.66 243 HIS A N 1
ATOM 2002 C CA . HIS A 1 243 ? -10.291 1.712 26.639 1.00 54.66 243 HIS A CA 1
ATOM 2003 C C . HIS A 1 243 ? -11.187 2.914 26.301 1.00 54.66 243 HIS A C 1
ATOM 2005 O O . HIS A 1 243 ? -11.165 3.941 26.980 1.00 54.66 243 HIS A O 1
ATOM 2011 N N . VAL A 1 244 ? -11.996 2.760 25.247 1.00 55.19 244 VAL A N 1
ATOM 2012 C CA . VAL A 1 244 ? -13.018 3.717 24.794 1.00 55.19 244 VAL A CA 1
ATOM 2013 C C . VAL A 1 244 ? -14.308 2.942 24.517 1.00 55.19 244 VAL A C 1
ATOM 2015 O O . VAL A 1 244 ? -14.323 2.053 23.669 1.00 55.19 244 VAL A O 1
ATOM 2018 N N . ASN A 1 245 ? -15.394 3.287 25.214 1.00 60.94 245 ASN A N 1
ATOM 2019 C CA . ASN A 1 245 ? -16.717 2.688 25.011 1.00 60.94 245 ASN A CA 1
ATOM 2020 C C . ASN A 1 245 ? -17.604 3.659 24.218 1.00 60.94 245 ASN A C 1
ATOM 2022 O O . ASN A 1 245 ? -17.752 4.812 24.617 1.00 60.94 245 ASN A O 1
ATOM 2026 N N . THR A 1 246 ? -18.229 3.209 23.128 1.00 60.06 246 THR A N 1
ATOM 2027 C CA . THR A 1 246 ? -19.233 3.998 22.391 1.00 60.06 246 THR A CA 1
ATOM 2028 C C . THR A 1 246 ? -20.190 3.096 21.607 1.00 60.06 246 THR A C 1
ATOM 2030 O O . THR A 1 246 ? -19.923 1.907 21.436 1.00 60.06 246 THR A O 1
ATOM 2033 N N . MET A 1 247 ? -21.310 3.645 21.129 1.00 59.44 247 MET A N 1
ATOM 2034 C CA . MET A 1 247 ? -22.277 2.910 20.310 1.00 59.44 247 MET A CA 1
ATOM 2035 C C . MET A 1 247 ? -21.972 3.030 18.819 1.00 59.44 247 MET A C 1
ATOM 2037 O O . MET A 1 247 ? -21.916 4.125 18.260 1.00 59.44 247 MET A O 1
ATOM 2041 N N . LEU A 1 248 ? -21.889 1.883 18.152 1.00 68.62 248 LEU A N 1
ATOM 2042 C CA . LEU A 1 248 ? -21.839 1.801 16.701 1.00 68.62 248 LEU A CA 1
ATOM 2043 C C . LEU A 1 248 ? -23.262 1.874 16.117 1.00 68.62 248 LEU A C 1
ATOM 2045 O O . LEU A 1 248 ? -24.076 0.974 16.328 1.00 68.62 248 LEU A O 1
ATOM 2049 N N . LYS A 1 249 ? -23.567 2.916 15.337 1.00 66.62 249 LYS A N 1
ATOM 2050 C CA . LYS A 1 249 ? -24.802 2.998 14.545 1.00 66.62 249 LYS A CA 1
ATOM 2051 C C . LYS A 1 249 ? -24.501 2.781 13.060 1.00 66.62 249 LYS A C 1
ATOM 2053 O O . LYS A 1 249 ? -23.852 3.616 12.448 1.00 66.62 249 LYS A O 1
ATOM 2058 N N . GLY A 1 250 ? -25.041 1.706 12.480 1.00 74.06 250 GLY A N 1
ATOM 2059 C CA . GLY A 1 250 ? -25.081 1.488 11.023 1.00 74.06 250 GLY A CA 1
ATOM 2060 C C . GLY A 1 250 ? -24.403 0.212 10.511 1.00 74.06 250 GLY A C 1
ATOM 2061 O O . GLY A 1 250 ? -24.808 -0.282 9.466 1.00 74.06 250 GLY A O 1
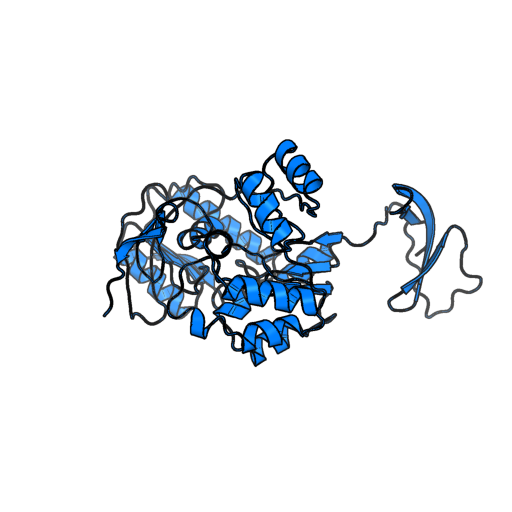ATOM 2062 N N . PHE A 1 251 ? -23.449 -0.352 11.258 1.00 80.00 251 PHE A N 1
ATOM 2063 C CA . PHE A 1 251 ? -22.628 -1.492 10.819 1.00 80.00 251 PHE A CA 1
ATOM 2064 C C . PHE A 1 251 ? -23.415 -2.775 10.557 1.00 80.00 251 PHE A C 1
ATOM 2066 O O . PHE A 1 251 ? -23.220 -3.389 9.524 1.00 80.00 251 PHE A O 1
ATOM 2073 N N . SER A 1 252 ? -24.289 -3.209 11.469 1.00 85.38 252 SER A N 1
ATOM 2074 C CA . SER A 1 252 ? -25.039 -4.463 11.310 1.00 85.38 252 SER A CA 1
ATOM 2075 C C . SER A 1 252 ? -26.332 -4.484 12.132 1.00 85.38 252 SER A C 1
ATOM 2077 O O . SER A 1 252 ? -26.478 -3.808 13.161 1.00 85.38 252 SER A O 1
ATOM 2079 N N . SER A 1 253 ? -27.311 -5.274 11.685 1.00 85.88 253 SER A N 1
ATOM 2080 C CA . SER A 1 253 ? -28.583 -5.443 12.394 1.00 85.88 253 SER A CA 1
ATOM 2081 C C . SER A 1 253 ? -28.550 -6.567 13.427 1.00 85.88 253 SER A C 1
ATOM 2083 O O . SER A 1 253 ? -29.213 -6.412 14.451 1.00 85.88 253 SER A O 1
ATOM 2085 N N . ALA A 1 254 ? -27.776 -7.635 13.209 1.00 88.25 254 ALA A N 1
ATOM 2086 C CA . ALA A 1 254 ? -27.915 -8.889 13.962 1.00 88.25 254 ALA A CA 1
ATOM 2087 C C . ALA A 1 254 ? -26.605 -9.536 14.465 1.00 88.25 254 ALA A C 1
ATOM 2089 O O . ALA A 1 254 ? -26.664 -10.619 15.023 1.00 88.25 254 ALA A O 1
ATOM 2090 N N . LEU A 1 255 ? -25.441 -8.901 14.285 1.00 88.81 255 LEU A N 1
ATOM 2091 C CA . LEU A 1 255 ? -24.139 -9.487 14.643 1.00 88.81 255 LEU A CA 1
ATOM 2092 C C . LEU A 1 255 ? -24.018 -9.829 16.142 1.00 88.81 255 LEU A C 1
ATOM 2094 O O . LEU A 1 255 ? -24.056 -8.915 16.972 1.00 88.81 255 LEU A O 1
ATOM 2098 N N . GLY A 1 256 ? -23.782 -11.110 16.453 1.00 90.25 256 GLY A N 1
ATOM 2099 C CA . GLY A 1 256 ? -23.429 -11.603 17.791 1.00 90.25 256 GLY A CA 1
ATOM 2100 C C . GLY A 1 256 ? -22.191 -10.914 18.365 1.00 90.25 256 GLY A C 1
ATOM 2101 O O . GLY A 1 256 ? -22.313 -9.963 19.146 1.00 90.25 256 GLY A O 1
ATOM 2102 N N . GLY A 1 257 ? -21.006 -11.346 17.928 1.00 89.25 257 GLY A N 1
ATOM 2103 C CA . GLY A 1 257 ? -19.727 -10.726 18.262 1.00 89.25 257 GLY A CA 1
ATOM 2104 C C . GLY A 1 257 ? -18.633 -10.986 17.224 1.00 89.25 257 GLY A C 1
ATOM 2105 O O . GLY A 1 257 ? -18.327 -12.121 16.890 1.00 89.25 257 GLY A O 1
ATOM 2106 N N . LEU A 1 258 ? -18.010 -9.919 16.739 1.00 92.25 258 LEU A N 1
ATOM 2107 C CA . LEU A 1 258 ? -16.783 -9.915 15.945 1.00 92.25 258 LEU A CA 1
ATOM 2108 C C . LEU A 1 258 ? -15.600 -9.543 16.845 1.00 92.25 258 LEU A C 1
ATOM 2110 O O . LEU A 1 258 ? -15.729 -8.665 17.699 1.00 92.25 258 LEU A O 1
ATOM 2114 N N . ALA A 1 259 ? -14.450 -10.160 16.599 1.00 91.50 259 ALA A N 1
ATOM 2115 C CA . ALA A 1 259 ? -13.136 -9.774 17.093 1.00 91.50 259 ALA A CA 1
ATOM 2116 C C . ALA A 1 259 ? -12.148 -9.641 15.922 1.00 91.50 259 ALA A C 1
ATOM 2118 O O . ALA A 1 259 ? -12.236 -10.390 14.950 1.00 91.50 259 ALA A O 1
ATOM 2119 N N . SER A 1 260 ? -11.221 -8.692 16.014 1.00 89.69 260 SER A N 1
ATOM 2120 C CA . SER A 1 260 ? -10.219 -8.381 14.994 1.00 89.69 260 SER A CA 1
ATOM 2121 C C . SER A 1 260 ? -8.905 -7.933 15.641 1.00 89.69 260 SER A C 1
ATOM 2123 O O . SER A 1 260 ? -8.923 -7.068 16.513 1.00 89.69 260 SER A O 1
ATOM 2125 N N . SER A 1 261 ? -7.765 -8.456 15.180 1.00 88.25 261 SER A N 1
ATOM 2126 C CA . SER A 1 261 ? -6.429 -7.869 15.412 1.00 88.25 261 SER A CA 1
ATOM 2127 C C . SER A 1 261 ? -5.924 -7.016 14.242 1.00 88.25 261 SER A C 1
ATOM 2129 O O . SER A 1 261 ? -4.762 -6.613 14.216 1.00 88.25 261 SER A O 1
ATOM 2131 N N . TYR A 1 262 ? -6.789 -6.768 13.261 1.00 88.19 262 TYR A N 1
ATOM 2132 C CA . TYR A 1 262 ? -6.528 -5.945 12.090 1.00 88.19 262 TYR A CA 1
ATOM 2133 C C . TYR A 1 262 ? -7.023 -4.514 12.350 1.00 88.19 262 TYR A C 1
ATOM 2135 O O . TYR A 1 262 ? -8.233 -4.276 12.427 1.00 88.19 262 TYR A O 1
ATOM 2143 N N . SER A 1 263 ? -6.081 -3.586 12.549 1.00 79.31 263 SER A N 1
ATOM 2144 C CA . SER A 1 263 ? -6.321 -2.150 12.741 1.00 79.31 263 SER A CA 1
ATOM 2145 C C . SER A 1 263 ? -5.036 -1.340 12.506 1.00 79.31 263 SER A C 1
ATOM 2147 O O . SER A 1 263 ? -3.935 -1.838 12.749 1.00 79.31 263 SER A O 1
ATOM 2149 N N . ASN A 1 264 ? -5.162 -0.083 12.064 1.00 73.00 264 ASN A N 1
ATOM 2150 C CA . ASN A 1 264 ? -4.029 0.764 11.653 1.00 73.00 264 ASN A CA 1
ATOM 2151 C C . ASN A 1 264 ? -3.007 1.036 12.778 1.00 73.00 264 ASN A C 1
ATOM 2153 O O . ASN A 1 264 ? -1.865 1.380 12.491 1.00 73.00 264 ASN A O 1
ATOM 2157 N N . THR A 1 265 ? -3.400 0.884 14.046 1.00 71.38 265 THR A N 1
ATOM 2158 C CA . THR A 1 265 ? -2.527 1.047 15.223 1.00 71.38 265 THR A CA 1
ATOM 2159 C C . THR A 1 265 ? -2.066 -0.275 15.847 1.00 71.38 265 THR A C 1
ATOM 2161 O O . THR A 1 265 ? -1.339 -0.258 16.840 1.00 71.38 265 THR A O 1
ATOM 2164 N N . GLY A 1 266 ? -2.466 -1.432 15.305 1.00 75.44 266 GLY A N 1
ATOM 2165 C CA . GLY A 1 266 ? -2.204 -2.743 15.917 1.00 75.44 266 GLY A CA 1
ATOM 2166 C C . GLY A 1 266 ? -3.030 -3.026 17.185 1.00 75.44 266 GLY A C 1
ATOM 2167 O O . GLY A 1 266 ? -2.722 -3.961 17.930 1.00 75.44 266 GLY A O 1
ATOM 2168 N N . ASP A 1 267 ? -4.069 -2.220 17.418 1.00 78.19 267 ASP A N 1
ATOM 2169 C CA . ASP A 1 267 ? -5.104 -2.401 18.440 1.00 78.19 267 ASP A CA 1
ATOM 2170 C C . ASP A 1 267 ? -6.158 -3.449 17.994 1.00 78.19 267 ASP A C 1
ATOM 2172 O O . ASP A 1 267 ? -6.224 -3.843 16.826 1.00 78.19 267 ASP A O 1
ATOM 2176 N N . LEU A 1 268 ? -6.986 -3.919 18.931 1.00 82.62 268 LEU A N 1
ATOM 2177 C CA . LEU A 1 268 ? -7.909 -5.052 18.806 1.00 82.62 268 LEU A CA 1
ATOM 2178 C C . LEU A 1 268 ? -9.390 -4.617 18.742 1.00 82.62 268 LEU A C 1
ATOM 2180 O O . LEU A 1 268 ? -10.025 -4.363 19.766 1.00 82.62 268 LEU A O 1
ATOM 2184 N N . VAL A 1 269 ? -9.965 -4.571 17.544 1.00 81.69 269 VAL A N 1
ATOM 2185 C CA . VAL A 1 269 ? -11.336 -4.094 17.279 1.00 81.69 269 VAL A CA 1
ATOM 2186 C C . VAL A 1 269 ? -12.356 -5.210 17.566 1.00 81.69 269 VAL A C 1
ATOM 2188 O O . VAL A 1 269 ? -12.248 -6.299 17.006 1.00 81.69 269 VAL A O 1
ATOM 2191 N N . LEU A 1 270 ? -13.370 -4.963 18.406 1.00 84.00 270 LEU A N 1
ATOM 2192 C CA . LEU A 1 270 ? -14.483 -5.897 18.663 1.00 84.00 270 LEU A CA 1
ATOM 2193 C C . LEU A 1 270 ? -15.818 -5.203 18.356 1.00 84.00 270 LEU A C 1
ATOM 2195 O O . LEU A 1 270 ? -16.010 -4.043 18.715 1.00 84.00 270 LEU A O 1
ATOM 2199 N N . ILE A 1 271 ? -16.764 -5.899 17.724 1.00 86.25 271 ILE A N 1
ATOM 2200 C CA . ILE A 1 271 ? -18.066 -5.318 17.350 1.00 86.25 271 ILE A CA 1
ATOM 2201 C C . ILE A 1 271 ? -19.171 -6.357 17.531 1.00 86.25 271 ILE A C 1
ATOM 2203 O O . ILE A 1 271 ? -19.132 -7.412 16.911 1.00 86.25 271 ILE A O 1
ATOM 2207 N N . GLY A 1 272 ? -20.198 -6.070 18.327 1.00 84.38 272 GLY A N 1
ATOM 2208 C CA . GLY A 1 272 ? -21.271 -7.035 18.560 1.00 84.38 272 GLY A CA 1
ATOM 2209 C C . GLY A 1 272 ? -22.437 -6.493 19.368 1.00 84.38 272 GLY A C 1
ATOM 2210 O O . GLY A 1 272 ? -22.383 -5.391 19.918 1.00 84.38 272 GLY A O 1
ATOM 2211 N N . LYS A 1 273 ? -23.507 -7.287 19.422 1.00 84.12 273 LYS A N 1
ATOM 2212 C CA . LYS A 1 273 ? -24.719 -7.016 20.210 1.00 84.12 273 LYS A CA 1
ATOM 2213 C C . LYS A 1 273 ? -24.845 -7.924 21.429 1.00 84.12 273 LYS A C 1
ATOM 2215 O O . LYS A 1 273 ? -25.548 -7.565 22.371 1.00 84.12 273 LYS A O 1
ATOM 2220 N N . HIS A 1 274 ? -24.122 -9.041 21.441 1.00 85.31 274 HIS A N 1
ATOM 2221 C CA . HIS A 1 274 ? -24.075 -9.982 22.552 1.00 85.31 274 HIS A CA 1
ATOM 2222 C C . HIS A 1 274 ? -22.669 -9.978 23.160 1.00 85.31 274 HIS A C 1
ATOM 2224 O O . HIS A 1 274 ? -21.664 -10.208 22.487 1.00 85.31 274 HIS A O 1
ATOM 2230 N N . LYS A 1 275 ? -22.583 -9.642 24.451 1.00 83.75 275 LYS A N 1
ATOM 2231 C CA . LYS A 1 275 ? -21.307 -9.456 25.158 1.00 83.75 275 LYS A CA 1
ATOM 2232 C C . LYS A 1 275 ? -20.556 -10.778 25.299 1.00 83.75 275 LYS A C 1
ATOM 2234 O O . LYS A 1 275 ? -19.331 -10.813 25.241 1.00 83.75 275 LYS A O 1
ATOM 2239 N N . GLU A 1 276 ? -21.313 -11.848 25.459 1.00 89.88 276 GLU A N 1
ATOM 2240 C CA . GLU A 1 276 ? -20.870 -13.224 25.606 1.00 89.88 276 GLU A CA 1
ATOM 2241 C C . GLU A 1 276 ? -20.208 -13.701 24.304 1.00 89.88 276 GLU A C 1
ATOM 2243 O O . GLU A 1 276 ? -19.078 -14.185 24.349 1.00 89.88 276 GLU A O 1
ATOM 2248 N N . ASP A 1 277 ? -20.833 -13.432 23.150 1.00 91.06 277 ASP A N 1
ATOM 2249 C CA . ASP A 1 277 ? -20.268 -13.709 21.823 1.00 91.06 277 ASP A CA 1
ATOM 2250 C C . ASP A 1 277 ? -19.019 -12.855 21.540 1.00 91.06 277 ASP A C 1
ATOM 2252 O O . ASP A 1 277 ? -18.008 -13.383 21.084 1.00 91.06 277 ASP A O 1
ATOM 2256 N N . MET A 1 278 ? -19.018 -11.555 21.874 1.00 87.50 278 MET A N 1
ATOM 2257 C CA . MET A 1 278 ? -17.809 -10.719 21.741 1.00 87.50 278 MET A CA 1
ATOM 2258 C C . MET A 1 278 ? -16.638 -11.248 22.585 1.00 87.50 278 MET A C 1
ATOM 2260 O O . MET A 1 278 ? -15.492 -11.245 22.133 1.00 87.50 278 MET A O 1
ATOM 2264 N N . LEU A 1 279 ? -16.908 -11.724 23.805 1.00 88.38 279 LEU A N 1
ATOM 2265 C CA . LEU A 1 279 ? -15.894 -12.323 24.677 1.00 88.38 279 LEU A CA 1
ATOM 2266 C C . LEU A 1 279 ? -15.426 -13.695 24.172 1.00 88.38 279 LEU A C 1
ATOM 2268 O O . LEU A 1 279 ? -14.251 -14.023 24.340 1.00 88.38 279 LEU A O 1
ATOM 2272 N N . LEU A 1 280 ? -16.308 -14.482 23.554 1.00 96.19 280 LEU A N 1
ATOM 2273 C CA . LEU A 1 280 ? -15.969 -15.747 22.905 1.00 96.19 280 LEU A CA 1
ATOM 2274 C C . LEU A 1 280 ? -15.068 -15.517 21.681 1.00 96.19 280 LEU A C 1
ATOM 2276 O O . LEU A 1 280 ? -13.977 -16.085 21.621 1.00 96.19 280 LEU A O 1
ATOM 2280 N N . ALA A 1 281 ? -15.462 -14.620 20.772 1.00 94.81 281 ALA A N 1
ATOM 2281 C CA . ALA A 1 281 ? -14.663 -14.229 19.611 1.00 94.81 281 ALA A CA 1
ATOM 2282 C C . ALA A 1 281 ? -13.278 -13.700 20.025 1.00 94.81 281 ALA A C 1
ATOM 2284 O O . ALA A 1 281 ? -12.266 -14.125 19.472 1.00 94.81 281 ALA A O 1
ATOM 2285 N N . PHE A 1 282 ? -13.205 -12.841 21.049 1.00 92.19 282 PHE A N 1
ATOM 2286 C CA . PHE A 1 282 ? -11.940 -12.316 21.577 1.00 92.19 282 PHE A CA 1
ATOM 2287 C C . PHE A 1 282 ? -11.027 -13.406 22.163 1.00 92.19 282 PHE A C 1
ATOM 2289 O O . PHE A 1 282 ? -9.822 -13.405 21.901 1.00 92.19 282 PHE A O 1
ATOM 2296 N N . ARG A 1 283 ? -11.576 -14.354 22.939 1.00 95.31 283 ARG A N 1
ATOM 2297 C CA . ARG A 1 283 ? -10.806 -15.499 23.464 1.00 95.31 283 ARG A CA 1
ATOM 2298 C C . ARG A 1 283 ? -10.253 -16.345 22.325 1.00 95.31 283 ARG A C 1
ATOM 2300 O O . ARG A 1 283 ? -9.051 -16.596 22.297 1.00 95.31 283 ARG A O 1
ATOM 2307 N N . ARG A 1 284 ? -11.100 -16.697 21.357 1.00 97.12 284 ARG A N 1
ATOM 2308 C CA . ARG A 1 284 ? -10.705 -17.514 20.211 1.00 97.12 284 ARG A CA 1
ATOM 2309 C C . ARG A 1 284 ? -9.657 -16.821 19.337 1.00 97.12 284 ARG A C 1
ATOM 2311 O O . ARG A 1 284 ? -8.660 -17.438 18.983 1.00 97.12 284 ARG A O 1
ATOM 2318 N N . MET A 1 285 ? -9.815 -15.521 19.080 1.00 94.81 285 MET A N 1
ATOM 2319 C CA . MET A 1 285 ? -8.821 -14.690 18.388 1.00 94.81 285 MET A CA 1
ATOM 2320 C C . MET A 1 285 ? -7.459 -14.718 19.100 1.00 94.81 285 MET A C 1
ATOM 2322 O O . MET A 1 285 ? -6.420 -14.784 18.445 1.00 94.81 285 MET A O 1
ATOM 2326 N N . LYS A 1 286 ? -7.448 -14.707 20.440 1.00 91.69 286 LYS A N 1
ATOM 2327 C CA . LYS A 1 286 ? -6.219 -14.832 21.234 1.00 91.69 286 LYS A CA 1
ATOM 2328 C C . LYS A 1 286 ? -5.602 -16.236 21.152 1.00 91.69 286 LYS A C 1
ATOM 2330 O O . LYS A 1 286 ? -4.380 -16.335 21.102 1.00 91.69 286 LYS A O 1
ATOM 2335 N N . GLU A 1 287 ? -6.407 -17.299 21.123 1.00 94.69 287 GLU A N 1
ATOM 2336 C CA . GLU A 1 287 ? -5.927 -18.685 20.959 1.00 94.69 287 GLU A CA 1
ATOM 2337 C C . GLU A 1 287 ? -5.205 -18.902 19.623 1.00 94.69 287 GLU A C 1
ATOM 2339 O O . GLU A 1 287 ? -4.166 -19.556 19.595 1.00 94.69 287 GLU A O 1
ATOM 2344 N N . ILE A 1 288 ? -5.721 -18.327 18.530 1.00 94.69 288 ILE A N 1
ATOM 2345 C CA . ILE A 1 288 ? -5.099 -18.404 17.193 1.00 94.69 288 ILE A CA 1
ATOM 2346 C C . ILE A 1 288 ? -3.943 -17.402 16.992 1.00 94.69 288 ILE A C 1
ATOM 2348 O O . ILE A 1 288 ? -3.359 -17.350 15.914 1.00 94.69 288 ILE A O 1
ATOM 2352 N N . GLY A 1 289 ? -3.587 -16.624 18.025 1.00 89.81 289 GLY A N 1
ATOM 2353 C CA . GLY A 1 289 ? -2.454 -15.685 18.026 1.00 89.81 289 GLY A CA 1
ATOM 2354 C C . GLY A 1 289 ? -2.725 -14.301 17.416 1.00 89.81 289 GLY A C 1
ATOM 2355 O O . GLY A 1 289 ? -1.814 -13.476 17.365 1.00 89.81 289 GLY A O 1
ATOM 2356 N N . GLY A 1 290 ? -3.961 -14.035 16.993 1.00 92.00 290 GLY A N 1
ATOM 2357 C CA . GLY A 1 290 ? -4.358 -12.882 16.182 1.00 92.00 290 GLY A CA 1
ATOM 2358 C C . GLY A 1 290 ? -5.218 -13.330 14.999 1.00 92.00 290 GLY A C 1
ATOM 2359 O O . GLY A 1 290 ? -5.048 -14.431 14.475 1.00 92.00 290 GLY A O 1
ATOM 2360 N N . GLY A 1 291 ? -6.175 -12.508 14.579 1.00 93.81 291 GLY A N 1
ATOM 2361 C CA . GLY A 1 291 ? -7.091 -12.866 13.500 1.00 93.81 291 GLY A CA 1
ATOM 2362 C C . GLY A 1 291 ? -8.330 -11.986 13.393 1.00 93.81 291 GLY A C 1
ATOM 2363 O O . GLY A 1 291 ? -8.540 -11.092 14.209 1.00 93.81 291 GLY A O 1
ATOM 2364 N N . LEU A 1 292 ? -9.173 -12.295 12.408 1.00 95.44 292 LEU A N 1
ATOM 2365 C CA . LEU A 1 292 ? -10.603 -11.980 12.432 1.00 95.44 292 LEU A CA 1
ATOM 2366 C C . LEU A 1 292 ? -11.352 -13.207 12.964 1.00 95.44 292 LEU A C 1
ATOM 2368 O O . LEU A 1 292 ? -11.103 -14.315 12.489 1.00 95.44 292 LEU A O 1
ATOM 2372 N N . VAL A 1 293 ? -12.279 -13.034 13.907 1.00 97.06 293 VAL A N 1
ATOM 2373 C CA . VAL A 1 293 ? -13.134 -14.113 14.432 1.00 97.06 293 VAL A CA 1
ATOM 2374 C C . VAL A 1 293 ? -14.562 -13.610 14.619 1.00 97.06 293 VAL A C 1
ATOM 2376 O O . VAL A 1 293 ? -14.770 -12.597 15.280 1.00 97.06 293 VAL A O 1
ATOM 2379 N N . LEU A 1 294 ? -15.551 -14.323 14.080 1.00 97.06 294 LEU A N 1
ATOM 2380 C CA . LEU A 1 294 ? -16.974 -14.047 14.297 1.00 97.06 294 LEU A CA 1
ATOM 2381 C C . LEU A 1 294 ? -17.585 -15.178 15.124 1.00 97.06 294 LEU A C 1
ATOM 2383 O O . LEU A 1 294 ? -17.485 -16.345 14.747 1.00 97.06 294 LEU A O 1
ATOM 2387 N N . ALA A 1 295 ? -18.234 -14.819 16.226 1.00 97.19 295 ALA A N 1
ATOM 2388 C CA . ALA A 1 295 ? -18.990 -15.704 17.097 1.00 97.19 295 ALA A CA 1
ATOM 2389 C C . ALA A 1 295 ? -20.461 -15.271 17.178 1.00 97.19 295 ALA A C 1
ATOM 2391 O O . ALA A 1 295 ? -20.783 -14.085 17.060 1.00 97.19 295 ALA A O 1
ATOM 2392 N N . GLU A 1 296 ? -21.355 -16.235 17.373 1.00 95.06 296 GLU A N 1
ATOM 2393 C CA . GLU A 1 296 ? -22.792 -15.994 17.487 1.00 95.06 296 GLU A CA 1
ATOM 2394 C C . GLU A 1 296 ? -23.482 -17.149 18.220 1.00 95.06 296 GLU A C 1
ATOM 2396 O O . GLU A 1 296 ? -23.185 -18.312 17.954 1.00 95.06 296 GLU A O 1
ATOM 2401 N N . ASN A 1 297 ? -24.412 -16.838 19.128 1.00 95.12 297 ASN A N 1
ATOM 2402 C CA . ASN A 1 297 ? -25.154 -17.826 19.929 1.00 95.12 297 ASN A CA 1
ATOM 2403 C C . ASN A 1 297 ? -24.258 -18.792 20.741 1.00 95.12 297 ASN A C 1
ATOM 2405 O O . ASN A 1 297 ? -24.683 -19.898 21.074 1.00 95.12 297 ASN A O 1
ATOM 2409 N N . GLY A 1 298 ? -23.029 -18.388 21.080 1.00 95.75 298 GLY A N 1
ATOM 2410 C CA . GLY A 1 298 ? -22.052 -19.230 21.776 1.00 95.75 298 GLY A CA 1
ATOM 2411 C C . GLY A 1 298 ? -21.189 -20.138 20.887 1.00 95.75 298 GLY A C 1
ATOM 2412 O O . GLY A 1 298 ? -20.398 -20.907 21.433 1.00 95.75 298 GLY A O 1
ATOM 2413 N N . GLU A 1 299 ? -21.276 -20.039 19.557 1.00 97.56 299 GLU A N 1
ATOM 2414 C CA . GLU A 1 299 ? -20.437 -20.792 18.608 1.00 97.56 299 GLU A CA 1
ATOM 2415 C C . GLU A 1 299 ? -19.510 -19.875 17.789 1.00 97.56 299 GLU A C 1
ATOM 2417 O O . GLU A 1 299 ? -19.784 -18.688 17.616 1.00 97.56 299 GLU A O 1
ATOM 2422 N N . ILE A 1 300 ? -18.403 -20.422 17.265 1.00 98.31 300 ILE A N 1
ATOM 2423 C CA . ILE A 1 300 ? -17.516 -19.727 16.316 1.00 98.31 300 ILE A CA 1
ATOM 2424 C C . ILE A 1 300 ? -18.016 -19.989 14.892 1.00 98.31 300 ILE A C 1
ATOM 2426 O O . ILE A 1 300 ? -18.009 -21.124 14.424 1.00 98.31 300 ILE A O 1
ATOM 2430 N N . VAL A 1 301 ? -18.423 -18.928 14.198 1.00 97.56 301 VAL A N 1
ATOM 2431 C CA . VAL A 1 301 ? -19.008 -18.973 12.847 1.00 97.56 301 VAL A CA 1
ATOM 2432 C C . VAL A 1 301 ? -17.957 -18.701 11.762 1.00 97.56 301 VAL A C 1
ATOM 2434 O O . VAL A 1 301 ? -18.101 -19.155 10.630 1.00 97.56 301 VAL A O 1
ATOM 2437 N N . PHE A 1 302 ? -16.895 -17.961 12.089 1.00 98.19 302 PHE A N 1
ATOM 2438 C CA . PHE A 1 302 ? -15.789 -17.666 11.174 1.00 98.19 302 PHE A CA 1
ATOM 2439 C C . PHE A 1 302 ? -14.486 -17.433 11.933 1.00 98.19 302 PHE A C 1
ATOM 2441 O O . PHE A 1 302 ? -14.492 -16.767 12.967 1.00 98.19 302 PHE A O 1
ATOM 2448 N N . GLU A 1 303 ? -13.366 -17.878 11.363 1.00 97.31 303 GLU A N 1
ATOM 2449 C CA . GLU A 1 303 ? -12.033 -17.416 11.749 1.00 97.31 303 GLU A CA 1
ATOM 2450 C C . GLU A 1 303 ? -11.077 -17.293 10.551 1.00 97.31 303 GLU A C 1
ATOM 2452 O O . GLU A 1 303 ? -11.127 -18.079 9.597 1.00 97.31 303 GLU A O 1
ATOM 2457 N N . LEU A 1 304 ? -10.194 -16.296 10.632 1.00 97.12 304 LEU A N 1
ATOM 2458 C CA . LEU A 1 304 ? -9.061 -16.048 9.743 1.00 97.12 304 LEU A CA 1
ATOM 2459 C C . LEU A 1 304 ? -7.853 -15.629 10.603 1.00 97.12 304 LEU A C 1
ATOM 2461 O O . LEU A 1 304 ? -7.829 -14.490 11.073 1.00 97.12 304 LEU A O 1
ATOM 2465 N N . PRO A 1 305 ? -6.860 -16.509 10.827 1.00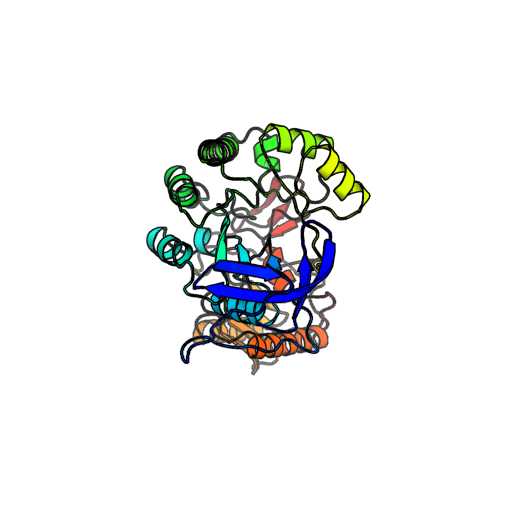 95.69 305 PRO A N 1
ATOM 2466 C CA . PRO A 1 305 ? -5.655 -16.170 11.583 1.00 95.69 305 PRO A CA 1
ATOM 2467 C C . PRO A 1 305 ? -4.787 -15.105 10.892 1.00 95.69 305 PRO A C 1
ATOM 2469 O O . PRO A 1 305 ? -4.574 -15.150 9.673 1.00 95.69 305 PRO A O 1
ATOM 2472 N N . LEU A 1 306 ? -4.249 -14.178 11.690 1.00 91.94 306 LEU A N 1
ATOM 2473 C CA . LEU A 1 306 ? -3.404 -13.060 11.260 1.00 91.94 306 LEU A CA 1
ATOM 2474 C C . LEU A 1 306 ? -2.182 -12.912 12.181 1.00 91.94 306 LEU A C 1
ATOM 2476 O O . LEU A 1 306 ? -2.306 -12.811 13.401 1.00 91.94 306 LEU A O 1
ATOM 2480 N N . GLY A 1 307 ? -0.990 -12.827 11.589 1.00 82.94 307 GLY A N 1
ATOM 2481 C CA . GLY A 1 307 ? 0.242 -12.432 12.268 1.00 82.94 307 GLY A CA 1
ATOM 2482 C C . GLY A 1 307 ? 0.256 -10.921 12.489 1.00 82.94 307 GLY A C 1
ATOM 2483 O O . GLY A 1 307 ? 0.830 -10.175 11.696 1.00 82.94 307 GLY A O 1
ATOM 2484 N N . GLY A 1 308 ? -0.432 -10.458 13.534 1.00 76.94 308 GLY A N 1
ATOM 2485 C CA . GLY A 1 308 ? -0.760 -9.040 13.697 1.00 76.94 308 GLY A CA 1
ATOM 2486 C C . GLY A 1 308 ? -1.900 -8.653 12.755 1.00 76.94 308 GLY A C 1
ATOM 2487 O O . GLY A 1 308 ? -3.040 -9.050 12.992 1.00 76.94 308 GLY A O 1
ATOM 2488 N N . MET A 1 309 ? -1.585 -7.915 11.684 1.00 83.81 309 MET A N 1
ATOM 2489 C CA . MET A 1 309 ? -2.553 -7.519 10.647 1.00 83.81 309 MET A CA 1
ATOM 2490 C C . MET A 1 309 ? -2.644 -8.487 9.459 1.00 83.81 309 MET A C 1
ATOM 2492 O O . MET A 1 309 ? -3.681 -8.541 8.808 1.00 83.81 309 MET A O 1
ATOM 2496 N N . MET A 1 310 ? -1.585 -9.241 9.152 1.00 92.75 310 MET A N 1
ATOM 2497 C CA . MET A 1 310 ? -1.451 -9.929 7.860 1.00 92.75 310 MET A CA 1
ATOM 2498 C C . MET A 1 310 ? -1.577 -11.448 7.996 1.00 92.75 310 MET A C 1
ATOM 2500 O O . MET A 1 310 ? -1.014 -12.050 8.910 1.00 92.75 310 MET A O 1
ATOM 2504 N N . SER A 1 311 ? -2.260 -12.097 7.057 1.00 94.75 311 SER A N 1
ATOM 2505 C CA . SER A 1 311 ? -2.370 -13.553 7.008 1.00 94.75 311 SER A CA 1
ATOM 2506 C C . SER A 1 311 ? -1.135 -14.206 6.382 1.00 94.75 311 SER A C 1
ATOM 2508 O O . SER A 1 311 ? -0.438 -13.621 5.548 1.00 94.75 311 SER A O 1
ATOM 2510 N N . ALA A 1 312 ? -0.896 -15.463 6.761 1.00 94.25 312 ALA A N 1
ATOM 2511 C CA . ALA A 1 312 ? 0.103 -16.338 6.147 1.00 94.25 312 ALA A CA 1
ATOM 2512 C C . ALA A 1 312 ? -0.435 -17.107 4.920 1.00 94.25 312 ALA A C 1
ATOM 2514 O O . ALA A 1 312 ? 0.319 -17.840 4.284 1.00 94.25 312 ALA A O 1
ATOM 2515 N N . LEU A 1 313 ? -1.724 -16.957 4.590 1.00 95.62 313 LEU A N 1
ATOM 2516 C CA . LEU A 1 313 ? -2.325 -17.537 3.387 1.00 95.62 313 LEU A CA 1
ATOM 2517 C C . LEU A 1 313 ? -1.762 -16.892 2.106 1.00 95.62 313 LEU A C 1
ATOM 2519 O O . LEU A 1 313 ? -1.476 -15.692 2.062 1.00 95.62 313 LEU A O 1
ATOM 2523 N N . GLU A 1 314 ? -1.655 -17.683 1.035 1.00 94.31 314 GLU A N 1
ATOM 2524 C CA . GLU A 1 314 ? -1.488 -17.139 -0.318 1.00 94.31 314 GLU A CA 1
ATOM 2525 C C . GLU A 1 314 ? -2.797 -16.459 -0.772 1.00 94.31 314 GLU A C 1
ATOM 2527 O O . GLU A 1 314 ? -3.888 -16.779 -0.288 1.00 94.31 314 GLU A O 1
ATOM 2532 N N . MET A 1 315 ? -2.678 -15.502 -1.695 1.00 94.94 315 MET A N 1
ATOM 2533 C CA . MET A 1 315 ? -3.736 -14.538 -2.031 1.00 94.94 315 MET A CA 1
ATOM 2534 C C . MET A 1 315 ? -5.061 -15.175 -2.457 1.00 94.94 315 MET A C 1
ATOM 2536 O O . MET A 1 315 ? -6.110 -14.753 -1.984 1.00 94.94 315 MET A O 1
ATOM 2540 N N . GLU A 1 316 ? -5.035 -16.197 -3.309 1.00 94.94 316 GLU A N 1
ATOM 2541 C CA . GLU A 1 316 ? -6.234 -16.889 -3.787 1.00 94.94 316 GLU A CA 1
ATOM 2542 C C . GLU A 1 316 ? -7.074 -17.468 -2.627 1.00 94.94 316 GLU A C 1
ATOM 2544 O O . GLU A 1 316 ? -8.278 -17.218 -2.553 1.00 94.94 316 GLU A O 1
ATOM 2549 N N . SER A 1 317 ? -6.441 -18.150 -1.665 1.00 96.44 317 SER A N 1
ATOM 2550 C CA . SER A 1 317 ? -7.119 -18.700 -0.477 1.00 96.44 317 SER A CA 1
ATOM 2551 C C . SER A 1 317 ? -7.610 -17.613 0.484 1.00 96.44 317 SER A C 1
ATOM 2553 O O . SER A 1 317 ? -8.633 -17.780 1.149 1.00 96.44 317 SER A O 1
ATOM 2555 N N . LEU A 1 318 ? -6.878 -16.499 0.574 1.00 96.62 318 LEU A N 1
ATOM 2556 C CA . LEU A 1 318 ? -7.258 -15.356 1.399 1.00 96.62 318 LEU A CA 1
ATOM 2557 C C . LEU A 1 318 ? -8.494 -14.640 0.835 1.00 96.62 318 LEU A C 1
ATOM 2559 O O . LEU A 1 318 ? -9.411 -14.330 1.589 1.00 96.62 318 LEU A O 1
ATOM 2563 N N . ILE A 1 319 ? -8.546 -14.447 -0.484 1.00 95.06 319 ILE A N 1
ATOM 2564 C CA . ILE A 1 319 ? -9.676 -13.848 -1.205 1.00 95.06 319 ILE A CA 1
ATOM 2565 C C . ILE A 1 319 ? -10.967 -14.648 -0.968 1.00 95.06 319 ILE A C 1
ATOM 2567 O O . ILE A 1 319 ? -12.036 -14.065 -0.795 1.00 95.06 319 ILE A O 1
ATOM 2571 N N . ASP A 1 320 ? -10.901 -15.981 -0.920 1.00 96.75 320 ASP A N 1
ATOM 2572 C CA . ASP A 1 320 ? -12.084 -16.801 -0.630 1.00 96.75 320 ASP A CA 1
ATOM 2573 C C . ASP A 1 320 ? -12.512 -16.729 0.848 1.00 96.75 320 ASP A C 1
ATOM 2575 O O . ASP A 1 320 ? -13.713 -16.683 1.134 1.00 96.75 320 ASP A O 1
ATOM 2579 N N . LYS A 1 321 ? -11.562 -16.595 1.785 1.00 96.94 321 LYS A N 1
ATOM 2580 C CA . LYS A 1 321 ? -11.856 -16.300 3.201 1.00 96.94 321 LYS A CA 1
ATOM 2581 C C . LYS A 1 321 ? -12.464 -14.909 3.408 1.00 96.94 321 LYS A C 1
ATOM 2583 O O . LYS A 1 321 ? -13.377 -14.750 4.215 1.00 96.94 321 LYS A O 1
ATOM 2588 N N . GLU A 1 322 ? -12.013 -13.914 2.656 1.00 94.69 322 GLU A N 1
ATOM 2589 C CA . GLU A 1 322 ? -12.558 -12.555 2.672 1.00 94.69 322 GLU A CA 1
ATOM 2590 C C . GLU A 1 322 ? -13.992 -12.511 2.115 1.00 94.69 322 GLU A C 1
ATOM 2592 O O . GLU A 1 322 ? -14.884 -11.948 2.752 1.00 94.69 322 GLU A O 1
ATOM 2597 N N . LYS A 1 323 ? -14.273 -13.201 0.998 1.00 95.12 323 LYS A N 1
ATOM 2598 C CA . LYS A 1 323 ? -15.647 -13.373 0.479 1.00 95.12 323 LYS A CA 1
ATOM 2599 C C . LYS A 1 323 ? -16.574 -14.036 1.501 1.00 95.12 323 LYS A C 1
ATOM 2601 O O . LYS A 1 323 ? -17.724 -13.616 1.643 1.00 95.12 323 LYS A O 1
ATOM 2606 N N . GLU A 1 324 ? -16.096 -15.065 2.202 1.00 97.12 324 GLU A N 1
ATOM 2607 C CA . GLU A 1 324 ? -16.851 -15.742 3.262 1.00 97.12 324 GLU A CA 1
ATOM 2608 C C . GLU A 1 324 ? -17.196 -14.778 4.409 1.00 97.12 324 GLU A C 1
ATOM 2610 O O . GLU A 1 324 ? -18.360 -14.691 4.806 1.00 97.12 324 GLU A O 1
ATOM 2615 N N . PHE A 1 325 ? -16.219 -13.996 4.877 1.00 95.94 325 PHE A N 1
ATOM 2616 C CA . PHE A 1 325 ? -16.403 -12.965 5.901 1.00 95.94 325 PHE A CA 1
ATOM 2617 C C . PHE A 1 325 ? -17.414 -11.885 5.478 1.00 95.94 325 PHE A C 1
ATOM 2619 O O . PHE A 1 325 ? -18.361 -11.588 6.213 1.00 95.94 325 PHE A O 1
ATOM 2626 N N . ILE A 1 326 ? -17.267 -11.346 4.261 1.00 94.00 326 ILE A N 1
ATOM 2627 C CA . ILE A 1 326 ? -18.171 -10.342 3.680 1.00 94.00 326 ILE A CA 1
ATOM 2628 C C . ILE A 1 326 ? -19.602 -10.882 3.598 1.00 94.00 326 ILE A C 1
ATOM 2630 O O . ILE A 1 326 ? -20.546 -10.182 3.975 1.00 94.00 326 ILE A O 1
ATOM 2634 N N . ARG A 1 327 ? -19.781 -12.129 3.141 1.00 95.69 327 ARG A N 1
ATOM 2635 C CA . ARG A 1 327 ? -21.090 -12.795 3.081 1.00 95.69 327 ARG A CA 1
ATOM 2636 C C . ARG A 1 327 ? -21.723 -12.883 4.473 1.00 95.69 327 ARG A C 1
ATOM 2638 O O . ARG A 1 327 ? -22.846 -12.415 4.652 1.00 95.69 327 ARG A O 1
ATOM 2645 N N . LEU A 1 328 ? -20.996 -13.419 5.455 1.00 96.31 328 LEU A N 1
ATOM 2646 C CA . LEU A 1 328 ? -21.491 -13.612 6.822 1.00 96.31 328 LEU A CA 1
ATOM 2647 C C . LEU A 1 328 ? -21.872 -12.290 7.507 1.00 96.31 328 LEU A C 1
ATOM 2649 O O . LEU A 1 328 ? -22.859 -12.246 8.246 1.00 96.31 328 LEU A O 1
ATOM 2653 N N . LEU A 1 329 ? -21.142 -11.200 7.252 1.00 93.44 329 LEU A N 1
ATOM 2654 C CA . LEU A 1 329 ? -21.508 -9.874 7.755 1.00 93.44 329 LEU A CA 1
ATOM 2655 C C . LEU A 1 329 ? -22.728 -9.286 7.031 1.00 93.44 329 LEU A C 1
ATOM 2657 O O . LEU A 1 329 ? -23.608 -8.726 7.689 1.00 93.44 329 LEU A O 1
ATOM 2661 N N . ARG A 1 330 ? -22.835 -9.436 5.703 1.00 92.38 330 ARG A N 1
ATOM 2662 C CA . ARG A 1 330 ? -24.004 -8.968 4.928 1.00 92.38 330 ARG A CA 1
ATOM 2663 C C . ARG A 1 330 ? -25.288 -9.700 5.329 1.00 92.38 330 ARG A C 1
ATOM 2665 O O . ARG A 1 330 ? -26.315 -9.050 5.503 1.00 92.38 33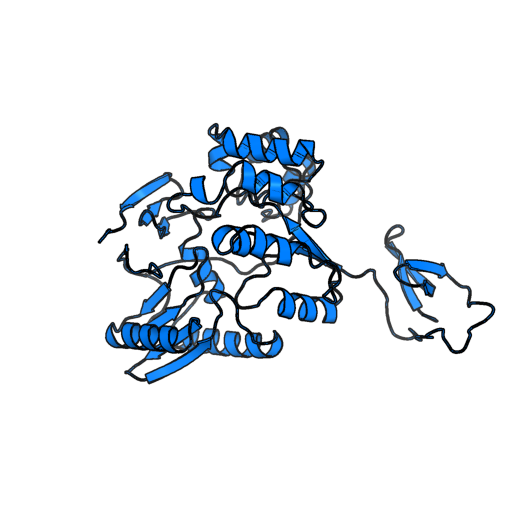0 ARG A O 1
ATOM 2672 N N . GLU A 1 331 ? -25.216 -11.003 5.598 1.00 94.81 331 GLU A N 1
ATOM 2673 C CA . GLU A 1 331 ? -26.313 -11.796 6.186 1.00 94.81 331 GLU A CA 1
ATOM 2674 C C . GLU A 1 331 ? -26.765 -11.246 7.552 1.00 94.81 331 GLU A C 1
ATOM 2676 O O . GLU A 1 331 ? -27.956 -11.218 7.854 1.00 94.81 331 GLU A O 1
ATOM 2681 N N . ARG A 1 332 ? -25.832 -10.706 8.349 1.00 93.38 332 ARG A N 1
ATOM 2682 C CA . ARG A 1 332 ? -26.098 -10.033 9.639 1.00 93.38 332 ARG A CA 1
ATOM 2683 C C . ARG A 1 332 ? -26.489 -8.557 9.490 1.00 93.38 332 ARG A C 1
ATOM 2685 O O . ARG A 1 332 ? -26.583 -7.826 10.483 1.00 93.38 332 ARG A O 1
ATOM 2692 N N . GLY A 1 333 ? -26.760 -8.122 8.260 1.00 88.56 333 GLY A N 1
ATOM 2693 C CA . GLY A 1 333 ? -27.254 -6.796 7.907 1.00 88.56 333 GLY A CA 1
ATOM 2694 C C . GLY A 1 333 ? -26.180 -5.728 7.730 1.00 88.56 333 GLY A C 1
ATOM 2695 O O . GLY A 1 333 ? -26.502 -4.553 7.902 1.00 88.56 333 GLY A O 1
ATOM 2696 N N . TYR A 1 334 ? -24.939 -6.109 7.409 1.00 88.94 334 TYR A N 1
ATOM 2697 C CA . TYR A 1 334 ? -23.905 -5.180 6.944 1.00 88.94 334 TYR A CA 1
ATOM 2698 C C . TYR A 1 334 ? -24.242 -4.614 5.562 1.00 88.94 334 TYR A C 1
ATOM 2700 O O . TYR A 1 334 ? -24.669 -5.354 4.675 1.00 88.94 334 TYR A O 1
ATOM 2708 N N . ARG A 1 335 ? -24.096 -3.292 5.390 1.00 85.44 335 ARG A N 1
ATOM 2709 C CA . ARG A 1 335 ? -24.642 -2.549 4.231 1.00 85.44 335 ARG A CA 1
ATOM 2710 C C . ARG A 1 335 ? -23.626 -1.772 3.399 1.00 85.44 335 ARG A C 1
ATOM 2712 O O . ARG A 1 335 ? -24.009 -1.240 2.361 1.00 85.44 335 ARG A O 1
ATOM 2719 N N . PHE A 1 336 ? -22.384 -1.663 3.852 1.00 82.50 336 PHE A N 1
ATOM 2720 C CA . PHE A 1 336 ? -21.335 -0.958 3.115 1.00 82.50 336 PHE A CA 1
ATOM 2721 C C . PHE A 1 336 ? -20.597 -1.932 2.181 1.00 82.50 336 PHE A C 1
ATOM 2723 O O . PHE A 1 336 ? -20.880 -3.134 2.178 1.00 82.50 336 PHE A O 1
ATOM 2730 N N . GLU A 1 337 ? -19.682 -1.425 1.354 1.00 77.25 337 GLU A N 1
ATOM 2731 C CA . GLU A 1 337 ? -18.998 -2.256 0.356 1.00 77.25 337 GLU A CA 1
ATOM 2732 C C . GLU A 1 337 ? -18.082 -3.289 1.022 1.00 77.25 337 GLU A C 1
ATOM 2734 O O . GLU A 1 337 ? -18.288 -4.494 0.846 1.00 77.25 337 GLU A O 1
ATOM 2739 N N . ASP A 1 338 ? -17.146 -2.820 1.846 1.00 83.62 338 ASP A N 1
ATOM 2740 C CA . ASP A 1 338 ? -16.038 -3.610 2.380 1.00 83.62 338 ASP A CA 1
ATOM 2741 C C . ASP A 1 338 ? -15.943 -3.481 3.920 1.00 83.62 338 ASP A C 1
ATOM 2743 O O . ASP A 1 338 ? -15.827 -2.365 4.429 1.00 83.62 338 ASP A O 1
ATOM 2747 N N . PRO A 1 339 ? -16.037 -4.581 4.694 1.00 85.31 339 PRO A N 1
ATOM 2748 C CA . PRO A 1 339 ? -15.913 -4.570 6.152 1.00 85.31 339 PRO A CA 1
ATOM 2749 C C . PRO A 1 339 ? -14.468 -4.518 6.650 1.00 85.31 339 PRO A C 1
ATOM 2751 O O . PRO A 1 339 ? -14.241 -4.041 7.756 1.00 85.31 339 PRO A O 1
ATOM 2754 N N . VAL A 1 340 ? -13.498 -4.985 5.864 1.00 87.50 340 VAL A N 1
ATOM 2755 C CA . VAL A 1 340 ? -12.071 -4.969 6.200 1.00 87.50 340 VAL A CA 1
ATOM 2756 C C . VAL A 1 340 ? -11.592 -3.520 6.207 1.00 87.50 340 VAL A C 1
ATOM 2758 O O . VAL A 1 340 ? -11.101 -3.033 7.226 1.00 87.50 340 VAL A O 1
ATOM 2761 N N . TYR A 1 341 ? -11.871 -2.778 5.134 1.00 83.38 341 TYR A N 1
ATOM 2762 C CA . TYR A 1 341 ? -11.601 -1.343 5.084 1.00 83.38 341 TYR A CA 1
ATOM 2763 C C . TYR A 1 341 ? -12.390 -0.556 6.136 1.00 83.38 341 TYR A C 1
ATOM 2765 O O . TYR A 1 341 ? -11.822 0.337 6.767 1.00 83.38 341 TYR A O 1
ATOM 2773 N N . SER A 1 342 ? -13.657 -0.893 6.406 1.00 82.38 342 SER A N 1
ATOM 2774 C CA . SER A 1 342 ? -14.391 -0.220 7.486 1.00 82.38 342 SER A CA 1
ATOM 2775 C C . SER A 1 342 ? -13.765 -0.443 8.866 1.00 82.38 342 SER A C 1
ATOM 2777 O O . SER A 1 342 ? -13.793 0.499 9.649 1.00 82.38 342 SER A O 1
ATOM 2779 N N . LEU A 1 343 ? -13.157 -1.603 9.164 1.00 80.19 343 LEU A N 1
ATOM 2780 C CA . LEU A 1 343 ? -12.382 -1.829 10.400 1.00 80.19 343 LEU A CA 1
ATOM 2781 C C . LEU A 1 343 ? -11.085 -0.993 10.432 1.00 80.19 343 LEU A C 1
ATOM 2783 O O . LEU A 1 343 ? -10.734 -0.438 11.474 1.00 80.19 343 LEU A O 1
ATOM 2787 N N . LEU A 1 344 ? -10.396 -0.855 9.295 1.00 80.31 344 LEU A N 1
ATOM 2788 C CA . LEU A 1 344 ? -9.155 -0.080 9.173 1.00 80.31 344 LEU A CA 1
ATOM 2789 C C . LEU A 1 344 ? -9.386 1.433 9.361 1.00 80.31 344 LEU A C 1
ATOM 2791 O O . LEU A 1 344 ? -8.642 2.127 10.062 1.00 80.31 344 LEU A O 1
ATOM 2795 N N . PHE A 1 345 ? -10.455 1.962 8.761 1.00 79.94 345 PHE A N 1
ATOM 2796 C CA . PHE A 1 345 ? -10.728 3.400 8.742 1.00 79.94 345 PHE A CA 1
ATOM 2797 C C . PHE A 1 345 ? -11.371 3.949 10.028 1.00 79.94 345 PHE A C 1
ATOM 2799 O O . PHE A 1 345 ? -11.442 5.169 10.191 1.00 79.94 345 PHE A O 1
ATOM 2806 N N . LEU A 1 346 ? -11.723 3.093 11.000 1.00 74.81 346 LEU A N 1
ATOM 2807 C CA . LEU A 1 346 ? -12.227 3.498 12.327 1.00 74.81 346 LEU A CA 1
ATOM 2808 C C . LEU A 1 346 ? -11.312 4.480 13.064 1.00 74.81 346 LEU A C 1
ATOM 2810 O O . LEU A 1 346 ? -11.778 5.381 13.771 1.00 74.81 346 LEU A O 1
ATOM 2814 N N . GLN A 1 347 ? -10.009 4.266 12.898 1.00 74.06 347 GLN A N 1
ATOM 2815 C CA . GLN A 1 347 ? -8.941 4.959 13.612 1.00 74.06 347 GLN A CA 1
ATOM 2816 C C . GLN A 1 347 ? -8.280 6.060 12.779 1.00 74.06 347 GLN A C 1
ATOM 2818 O O . GLN A 1 347 ? -7.388 6.757 13.250 1.00 74.06 347 GLN A O 1
ATOM 2823 N N . SER A 1 348 ? -8.695 6.223 11.527 1.00 80.00 348 SER A N 1
ATOM 2824 C CA . SER A 1 348 ? -7.972 7.002 10.527 1.00 80.00 348 SER A CA 1
ATOM 2825 C C . SER A 1 348 ? -8.323 8.493 10.592 1.00 80.00 348 SER A C 1
ATOM 2827 O O . SER A 1 348 ? -9.313 8.916 9.994 1.00 80.00 348 SER A O 1
ATOM 2829 N N . THR A 1 349 ? -7.521 9.295 11.309 1.00 76.56 349 THR A N 1
ATOM 2830 C CA . THR A 1 349 ? -7.755 10.749 11.499 1.00 76.56 349 THR A CA 1
ATOM 2831 C C . THR A 1 349 ? -7.366 11.615 10.303 1.00 76.56 349 THR A C 1
ATOM 2833 O O . THR A 1 349 ? -7.682 12.800 10.280 1.00 76.56 349 THR A O 1
ATOM 2836 N N . HIS A 1 350 ? -6.737 11.035 9.282 1.00 72.81 350 HIS A N 1
ATOM 2837 C CA . HIS A 1 350 ? -6.581 11.667 7.971 1.00 72.81 350 HIS A CA 1
ATOM 2838 C C . HIS A 1 350 ? -7.911 11.771 7.194 1.00 72.81 350 HIS A C 1
ATOM 2840 O O . HIS A 1 350 ? -8.038 12.597 6.290 1.00 72.81 350 HIS A O 1
ATOM 2846 N N . LEU A 1 351 ? -8.916 10.963 7.557 1.00 74.50 351 LEU A N 1
ATOM 2847 C CA . LEU A 1 351 ? -10.268 11.028 7.002 1.00 74.50 351 LEU A CA 1
ATOM 2848 C C . LEU A 1 351 ? -11.163 11.954 7.847 1.00 74.50 351 LEU A C 1
ATOM 2850 O O . LEU A 1 351 ? -11.025 11.978 9.068 1.00 74.50 351 LEU A O 1
ATOM 2854 N N . PRO A 1 352 ? -12.108 12.690 7.230 1.00 58.84 352 PRO A N 1
ATOM 2855 C CA . PRO A 1 352 ? -12.977 13.628 7.941 1.00 58.84 352 PRO A CA 1
ATOM 2856 C C . PRO A 1 352 ? -13.947 12.938 8.915 1.00 58.84 352 PRO A C 1
ATOM 2858 O O . PRO A 1 352 ? -14.187 11.735 8.835 1.00 58.84 352 PRO A O 1
ATOM 2861 N N . TYR A 1 353 ? -14.591 13.761 9.752 1.00 73.81 353 TYR A N 1
ATOM 2862 C CA . TYR A 1 353 ? -15.541 13.384 10.812 1.00 73.81 353 TYR A CA 1
ATOM 2863 C C . TYR A 1 353 ? -14.894 12.736 12.048 1.00 73.81 353 TYR A C 1
ATOM 2865 O O . TYR A 1 353 ? -13.684 12.780 12.245 1.00 73.81 353 TYR A O 1
ATOM 2873 N N . VAL A 1 354 ? -15.727 12.232 12.961 1.00 69.81 354 VAL A N 1
ATOM 2874 C CA . VAL A 1 354 ? -15.285 11.683 14.248 1.00 69.81 354 VAL A CA 1
ATOM 2875 C C . VAL A 1 354 ? -14.590 10.332 14.047 1.00 69.81 354 VAL A C 1
ATOM 2877 O O . VAL A 1 354 ? -15.028 9.512 13.237 1.00 69.81 354 VAL A O 1
ATOM 2880 N N . ARG A 1 355 ? -13.517 10.092 14.803 1.00 78.31 355 ARG A N 1
ATOM 2881 C CA . ARG A 1 355 ? -12.709 8.862 14.803 1.00 78.31 355 ARG A CA 1
ATOM 2882 C C . ARG A 1 355 ? -12.453 8.377 16.229 1.00 78.31 355 ARG A C 1
ATOM 2884 O O . ARG A 1 355 ? -12.580 9.148 17.180 1.00 78.31 355 ARG A O 1
ATOM 2891 N N . ILE A 1 356 ? -12.094 7.102 16.388 1.00 75.50 356 ILE A N 1
ATOM 2892 C CA . ILE A 1 356 ? -11.606 6.572 17.672 1.00 75.50 356 ILE A CA 1
ATOM 2893 C C . ILE A 1 356 ? -10.094 6.448 17.602 1.00 75.50 356 ILE A C 1
ATOM 2895 O O . ILE A 1 356 ? -9.565 5.785 16.723 1.00 75.50 356 ILE A O 1
ATOM 2899 N N . THR A 1 357 ? -9.407 7.060 18.554 1.00 74.88 357 THR A N 1
ATOM 2900 C CA . THR A 1 357 ? -7.946 7.053 18.647 1.00 74.88 357 THR A CA 1
ATOM 2901 C C . THR A 1 357 ? -7.523 6.608 20.040 1.00 74.88 357 THR A C 1
ATOM 2903 O O . THR A 1 357 ? -8.344 6.540 20.959 1.00 74.88 357 THR A O 1
ATOM 2906 N N . GLN A 1 358 ? -6.227 6.375 20.228 1.00 74.00 358 GLN A N 1
ATOM 2907 C CA . GLN A 1 358 ? -5.651 6.029 21.532 1.00 74.00 358 GLN A CA 1
ATOM 2908 C C . GLN A 1 358 ? -5.868 7.156 22.567 1.00 74.00 358 GLN A C 1
ATOM 2910 O O . GLN A 1 358 ? -5.986 6.905 23.767 1.00 74.00 358 GLN A O 1
ATOM 2915 N N . ARG A 1 359 ? -6.032 8.402 22.092 1.00 75.06 359 ARG A N 1
ATOM 2916 C CA . ARG A 1 359 ? -6.353 9.597 22.895 1.00 75.06 359 ARG A CA 1
ATOM 2917 C C . ARG A 1 359 ? -7.838 9.704 23.284 1.00 75.06 359 ARG A C 1
ATOM 2919 O O . ARG A 1 359 ? -8.177 10.505 24.154 1.00 75.06 359 ARG A O 1
ATOM 2926 N N . GLY A 1 360 ? -8.724 8.928 22.653 1.00 71.19 360 GLY A N 1
ATOM 2927 C CA . GLY A 1 360 ? -10.174 8.962 22.863 1.00 71.19 360 GLY A CA 1
ATOM 2928 C C . GLY A 1 360 ? -10.986 9.141 21.574 1.00 71.19 360 GLY A C 1
ATOM 2929 O O . GLY A 1 360 ? -10.508 8.891 20.466 1.00 71.19 360 GLY A O 1
ATOM 2930 N N . ILE A 1 361 ? -12.233 9.589 21.721 1.00 74.69 361 ILE A N 1
ATOM 2931 C CA . ILE A 1 361 ? -13.104 9.978 20.603 1.00 74.69 361 ILE A CA 1
ATOM 2932 C C . ILE A 1 361 ? -12.653 11.357 20.112 1.00 74.69 361 ILE A C 1
ATOM 2934 O O . ILE A 1 361 ? -12.763 12.336 20.850 1.00 74.69 361 ILE A O 1
ATOM 2938 N N . TYR A 1 362 ? -12.147 11.431 18.884 1.00 76.75 362 TYR A N 1
ATOM 2939 C CA . TYR A 1 362 ? -11.508 12.614 18.304 1.00 76.75 362 TYR A CA 1
ATOM 2940 C C . TYR A 1 362 ? -12.354 13.188 17.163 1.00 76.75 362 TYR A C 1
ATOM 2942 O O . TYR A 1 362 ? -12.738 12.461 16.247 1.00 76.75 362 TYR A O 1
ATOM 2950 N N . ASP A 1 363 ? -12.635 14.488 17.202 1.00 77.62 363 ASP A N 1
ATOM 2951 C CA . ASP A 1 363 ? -13.211 15.232 16.084 1.00 77.62 363 ASP A CA 1
ATOM 2952 C C . ASP A 1 363 ? -12.081 15.751 15.187 1.00 77.62 363 ASP A C 1
ATOM 2954 O O . ASP A 1 363 ? -11.360 16.681 15.553 1.00 77.62 363 ASP A O 1
ATOM 2958 N N . VAL A 1 364 ? -11.938 15.159 13.998 1.00 75.00 364 VAL A N 1
ATOM 2959 C CA . VAL A 1 364 ? -10.896 15.527 13.025 1.00 75.00 364 VAL A CA 1
ATOM 2960 C C . VAL A 1 364 ? -11.051 16.958 12.507 1.00 75.00 364 VAL A C 1
ATOM 2962 O O . VAL A 1 364 ? -10.055 17.627 12.231 1.00 75.00 364 VAL A O 1
ATOM 2965 N N . MET A 1 365 ? -12.283 17.459 12.392 1.00 71.88 365 MET A N 1
ATOM 2966 C CA . MET A 1 365 ? -12.550 18.787 11.835 1.00 71.88 365 MET A CA 1
ATOM 2967 C C . MET A 1 365 ? -12.226 19.894 12.840 1.00 71.88 365 MET A C 1
ATOM 2969 O O . MET A 1 365 ? -11.724 20.949 12.451 1.00 71.88 365 MET A O 1
ATOM 2973 N N . HIS A 1 366 ? -12.481 19.646 14.126 1.00 76.31 366 HIS A N 1
ATOM 2974 C CA . HIS A 1 366 ? -12.209 20.590 15.213 1.00 76.31 366 HIS A CA 1
ATOM 2975 C C . HIS A 1 366 ? -10.861 20.353 15.920 1.00 76.31 366 HIS A C 1
ATOM 2977 O O . HIS A 1 366 ? -10.439 21.202 16.704 1.00 76.31 366 HIS A O 1
ATOM 2983 N N . LYS A 1 367 ? -10.167 19.244 15.621 1.00 77.19 367 LYS A N 1
ATOM 2984 C CA . LYS A 1 367 ? -8.913 18.788 16.258 1.00 77.19 367 LYS A CA 1
ATOM 2985 C C . LYS A 1 367 ? -9.024 18.627 17.784 1.00 77.19 367 LYS A C 1
ATOM 2987 O O . LYS A 1 367 ? -8.084 18.924 18.522 1.00 77.19 367 LYS A O 1
ATOM 2992 N N . THR A 1 368 ? -10.181 18.181 18.273 1.00 80.44 368 THR A N 1
ATOM 2993 C CA . THR A 1 368 ? -10.475 18.053 19.710 1.00 80.44 368 THR A CA 1
ATOM 2994 C C . THR A 1 368 ? -10.814 16.622 20.109 1.00 80.44 368 THR A C 1
ATOM 2996 O O . THR A 1 368 ? -11.518 15.898 19.408 1.00 80.44 368 THR A O 1
ATOM 2999 N N . VAL A 1 369 ? -10.353 16.215 21.293 1.00 79.12 369 VAL A N 1
ATOM 3000 C CA . VAL A 1 369 ? -10.832 14.996 21.954 1.00 79.12 369 VAL A CA 1
ATOM 3001 C C . VAL A 1 369 ? -12.177 15.319 22.609 1.00 79.12 369 VAL A C 1
ATOM 3003 O O . VAL A 1 369 ? -12.228 16.046 23.598 1.00 79.12 369 VAL A O 1
ATOM 3006 N N . LEU A 1 370 ? -13.265 14.793 22.043 1.00 74.69 370 LEU A N 1
ATOM 3007 C CA . LEU A 1 370 ? -14.632 14.956 22.549 1.00 74.69 370 LEU A CA 1
ATOM 3008 C C . LEU A 1 370 ? -14.844 14.181 23.857 1.00 74.69 370 LEU A C 1
ATOM 3010 O O . LEU A 1 370 ? -15.509 14.661 24.769 1.00 74.69 370 LEU A O 1
ATOM 3014 N N . PHE A 1 371 ? -14.265 12.979 23.937 1.00 76.00 371 PHE A N 1
ATOM 3015 C CA . PHE A 1 371 ? -14.304 12.110 25.112 1.00 76.00 371 PHE A CA 1
ATOM 3016 C C . PHE A 1 371 ? -12.947 11.403 25.243 1.00 76.00 371 PHE A C 1
ATOM 3018 O O . PHE A 1 371 ? -12.591 10.658 24.325 1.00 76.00 371 PHE A O 1
ATOM 3025 N N . PRO A 1 372 ? -12.169 11.626 26.320 1.00 76.38 372 PRO A N 1
ATOM 3026 C CA . PRO A 1 372 ? -10.852 11.012 26.479 1.00 76.38 372 PRO A CA 1
ATOM 3027 C C . PRO A 1 372 ? -10.941 9.497 26.686 1.00 76.38 372 PRO A C 1
ATOM 3029 O O . PRO A 1 372 ? -11.961 8.972 27.141 1.00 76.38 372 PRO A O 1
ATOM 3032 N N . SER A 1 373 ? -9.858 8.790 26.367 1.00 71.25 373 SER A N 1
ATOM 3033 C CA . SER A 1 373 ? -9.710 7.375 26.708 1.00 71.25 373 SER A CA 1
ATOM 3034 C C . SER A 1 373 ? -9.618 7.175 28.227 1.00 71.25 373 SER A C 1
ATOM 3036 O O . SER A 1 373 ? -9.051 7.985 28.961 1.00 71.25 373 SER A O 1
ATOM 3038 N N . ILE A 1 374 ? -10.213 6.086 28.719 1.00 68.38 374 ILE A N 1
ATOM 3039 C CA . ILE A 1 374 ? -10.211 5.751 30.146 1.00 68.38 374 ILE A CA 1
ATOM 3040 C C . ILE A 1 374 ? -8.989 4.872 30.423 1.00 68.38 374 ILE A C 1
ATOM 3042 O O . ILE A 1 374 ? -8.993 3.680 30.089 1.00 68.38 374 ILE A O 1
ATOM 3046 N N . MET A 1 375 ? -7.963 5.479 31.024 1.00 58.31 375 MET A N 1
ATOM 3047 C CA . MET A 1 375 ? -6.764 4.797 31.531 1.00 58.31 375 MET A CA 1
ATOM 3048 C C . MET A 1 375 ? -7.098 3.883 32.724 1.00 58.31 375 MET A C 1
ATOM 3050 O O . MET A 1 375 ? -8.113 4.084 33.400 1.00 58.31 375 MET A O 1
ATOM 3054 N N . ARG A 1 376 ? -6.249 2.882 32.973 1.00 52.91 376 ARG A N 1
ATOM 3055 C CA . ARG A 1 376 ? -6.352 1.916 34.078 1.00 52.91 376 ARG A CA 1
ATOM 3056 C C . ARG A 1 376 ? -5.006 1.661 34.747 1.00 52.91 376 ARG A C 1
ATOM 3058 O O . ARG A 1 376 ? -3.985 1.741 34.033 1.00 52.91 376 ARG A O 1
#

Sequence (376 aa):
MVNATYLHSYFREWIKGNIWINGDRIVYAGERLPDRVDGACEVVDCRGYVLVPGYIEPHVHPFQLYNPRSFARYAAARGTTTLVNDNLFFLLHLNDDEALLFLQQKNTLPTSMYWWCRFDGQTELEREDEQLSNVRIKRWLDQETVLQGGELTSWPRLVSGDDIVLYWMQEAKRRRRKIEGHFPGASEKTLVKMALFGVDGDHEAMTGKEVRTRLWHGYTVTLRHSSIRPDLPVLLDRNGRWHVNTMLKGFSSALGGLASSYSNTGDLVLIGKHKEDMLLAFRRMKEIGGGLVLAENGEIVFELPLGGMMSALEMESLIDKEKEFIRLLRERGYRFEDPVYSLLFLQSTHLPYVRITQRGIYDVMHKTVLFPSIMR

Foldseek 3Di:
DFQEFEQDVPVRDTDTDDWDDDVPDGPDTGHDDDPDDDPVGDDDDQPPHYYYQQAAAQEEAQQFQAHVQLVLQVSVVVRHAEYEYELLCCLQPHDLVVSVVVLQPAPPHSHGYAYEQEQDLLFDDDPVCVSRDPVSLLSQLPDPRHQAYDCALVLVVVVVPPVSSLVSLVSNVVSVHAYEYEAAVHDLVSLLVVVVSPHAAYANQPDPVSVVSNVVSRHDYDYDDDFADDAADDDDAPVGFWGADDDDPAFFQAFAKKWFCAESNSTIGMDHDHPLQNVLNVVVCVVLVGWIWGGDPHGTPATFRDPRRYGPDRDVVVVVSLVVVVVVSVVRPGDGDHVSSRRHCQRRLSDAAWHQHQQGTAHSVVRDHPDGIDGD

InterPro domains:
  IPR006680 Amidohydrolase-related [PF01979] (50-217)
  IPR011059 Metal-dependent hydrolase, composite domain superfamily [G3DSA:2.30.40.10] (3-53)
  IPR011059 Metal-dependent hydrolase, composite domain superfamily [SSF51338] (6-91)
  IPR026912 Adenine deaminase C-terminal domain [PF13382] (235-366)

Organism: Geobacillus stearothermophilus (NCBI:txid1422)